Protein AF-0000000080762440 (afdb_homodimer)

Organism: Caulobacter vibrioides (strain ATCC 19089 / CIP 103742 / CB 15) (NCBI:txid190650)

Sequence (390 aa):
MALRIYGDSISGNCLKVKWTADRLGIAYDWIETNVLTAETRTSAFMALNPAGQVPLAVFPDGRPLAQSNAIIFHLAEGSDLIPGNAFDRAKMLEWMFWEQYSHEPYIAVARFQVLYLGKPVESLEPRLIERGADALARLETQLQRSTFLVGDKLTLADVALVAYTRVAHEGGFDLSLYPAVEAWVGRVEADLGIRMALRIYGDSISGNCLKVKWTADRLGIAYDWIETNVLTAETRTSAFMALNPAGQVPLAVFPDGRPLAQSNAIIFHLAEGSDLIPGNAFDRAKMLEWMFWEQYSHEPYIAVARFQVLYLGKPVESLEPRLIERGADALARLETQLQRSTFLVGDKLTLADVALVAYTRVAHEGGFDLSLYPAVEAWVGRVEADLGIR

pLDDT: mean 96.88, std 3.6, range [70.88, 98.94]

Structure (mmCIF, N/CA/C/O backbone):
data_AF-0000000080762440-model_v1
#
loop_
_entity.id
_entity.type
_entity.pdbx_description
1 polymer 'Glutathione S-transferase family protein'
#
loop_
_atom_site.group_PDB
_atom_site.id
_atom_site.type_symbol
_atom_site.label_atom_id
_atom_site.label_alt_id
_atom_site.label_comp_id
_atom_site.label_asym_id
_atom_site.label_entity_id
_atom_site.label_seq_id
_atom_site.pdbx_PDB_ins_code
_atom_site.Cartn_x
_atom_site.Cartn_y
_atom_site.Cartn_z
_atom_site.occupancy
_atom_site.B_iso_or_equiv
_atom_site.auth_seq_id
_atom_site.auth_comp_id
_atom_site.auth_asym_id
_atom_site.auth_atom_id
_atom_site.pdbx_PDB_model_num
ATOM 1 N N . MET A 1 1 ? 26.188 5.816 14.5 1 71.44 1 MET A N 1
ATOM 2 C CA . MET A 1 1 ? 25.641 6.879 13.664 1 71.44 1 MET A CA 1
ATOM 3 C C . MET A 1 1 ? 24.125 6.996 13.859 1 71.44 1 MET A C 1
ATOM 5 O O . MET A 1 1 ? 23.484 6.062 14.336 1 71.44 1 MET A O 1
ATOM 9 N N . ALA A 1 2 ? 23.578 8.258 13.703 1 90.5 2 ALA A N 1
ATOM 10 C CA . ALA A 1 2 ? 22.156 8.523 13.922 1 90.5 2 ALA A CA 1
ATOM 11 C C . ALA A 1 2 ? 21.328 8.102 12.711 1 90.5 2 ALA A C 1
ATOM 13 O O . ALA A 1 2 ? 21.875 7.871 11.625 1 90.5 2 ALA A O 1
ATOM 14 N N . LEU A 1 3 ? 20.094 7.762 12.875 1 97.94 3 LEU A N 1
ATOM 15 C CA . LEU A 1 3 ? 19.156 7.574 11.773 1 97.94 3 LEU A CA 1
ATOM 16 C C . LEU A 1 3 ? 19.219 8.75 10.805 1 97.94 3 LEU A C 1
ATOM 18 O O . LEU A 1 3 ? 19.188 9.906 11.219 1 97.94 3 LEU A O 1
ATOM 22 N N . ARG A 1 4 ? 19.547 8.461 9.508 1 98.69 4 ARG A N 1
ATOM 23 C CA . ARG A 1 4 ? 19.484 9.469 8.461 1 98.69 4 ARG A CA 1
ATOM 24 C C . ARG A 1 4 ? 18.203 9.328 7.645 1 98.69 4 ARG A C 1
ATOM 26 O O . ARG A 1 4 ? 17.828 8.219 7.262 1 98.69 4 ARG A O 1
ATOM 33 N N . ILE A 1 5 ? 17.5 10.398 7.402 1 98.69 5 ILE A N 1
ATOM 34 C CA . ILE A 1 5 ? 16.281 10.422 6.598 1 98.69 5 ILE A CA 1
ATOM 35 C C . ILE A 1 5 ? 16.484 11.352 5.398 1 98.69 5 ILE A C 1
ATOM 37 O O . ILE A 1 5 ? 16.594 12.562 5.559 1 98.69 5 ILE A O 1
ATOM 41 N N . TYR A 1 6 ? 16.641 10.758 4.215 1 98.5 6 TYR A N 1
ATOM 42 C CA . TYR A 1 6 ? 16.562 11.531 2.98 1 98.5 6 TYR A CA 1
ATOM 43 C C . TYR A 1 6 ? 15.125 11.891 2.639 1 98.5 6 TYR A C 1
ATOM 45 O O . TYR A 1 6 ? 14.266 11.016 2.547 1 98.5 6 TYR A O 1
ATOM 53 N N . GLY A 1 7 ? 14.852 13.109 2.516 1 97.94 7 GLY A N 1
ATOM 54 C CA . GLY A 1 7 ? 13.477 13.484 2.248 1 97.94 7 GLY A CA 1
ATOM 55 C C . GLY A 1 7 ? 13.336 14.898 1.714 1 97.94 7 GLY A C 1
ATOM 56 O O . GLY A 1 7 ? 14.258 15.711 1.842 1 97.94 7 GLY A O 1
ATOM 57 N N . ASP A 1 8 ? 12.281 15.133 1.063 1 96.5 8 ASP A N 1
ATOM 58 C CA . ASP A 1 8 ? 11.836 16.453 0.612 1 96.5 8 ASP A CA 1
ATOM 59 C C . ASP A 1 8 ? 10.844 17.062 1.596 1 96.5 8 ASP A C 1
ATOM 61 O O . ASP A 1 8 ? 9.781 16.484 1.844 1 96.5 8 ASP A O 1
ATOM 65 N N . SER A 1 9 ? 11.109 18.281 2.09 1 95.31 9 SER A N 1
ATOM 66 C CA . SER A 1 9 ? 10.359 18.875 3.184 1 95.31 9 SER A CA 1
ATOM 67 C C . SER A 1 9 ? 8.953 19.281 2.738 1 95.31 9 SER A C 1
ATOM 69 O O . SER A 1 9 ? 8.086 19.562 3.568 1 95.31 9 SER A O 1
ATOM 71 N N . ILE A 1 10 ? 8.68 19.266 1.473 1 93.69 10 ILE A N 1
ATOM 72 C CA . ILE A 1 10 ? 7.332 19.625 1.043 1 93.69 10 ILE A CA 1
ATOM 73 C C . ILE A 1 10 ? 6.57 18.375 0.607 1 93.69 10 ILE A C 1
ATOM 75 O O . ILE A 1 10 ? 5.441 18.469 0.116 1 93.69 10 ILE A O 1
ATOM 79 N N . SER A 1 11 ? 7.16 17.25 0.651 1 96.44 11 SER A N 1
ATOM 80 C CA . SER A 1 11 ? 6.531 15.969 0.316 1 96.44 11 SER A CA 1
ATOM 81 C C . SER A 1 11 ? 5.793 15.391 1.515 1 96.44 11 SER A C 1
ATOM 83 O O . SER A 1 11 ? 6.395 15.125 2.557 1 96.44 11 SER A O 1
ATOM 85 N N . GLY A 1 12 ? 4.555 15.156 1.35 1 97.62 12 GLY A N 1
ATOM 86 C CA . GLY A 1 12 ? 3.764 14.531 2.396 1 97.62 12 GLY A CA 1
ATOM 87 C C . GLY A 1 12 ? 4.316 13.188 2.84 1 97.62 12 GLY A C 1
ATOM 88 O O . GLY A 1 12 ? 4.316 12.875 4.031 1 97.62 12 GLY A O 1
ATOM 89 N N . ASN A 1 13 ? 4.789 12.375 1.892 1 98.19 13 ASN A N 1
ATOM 90 C CA . ASN A 1 13 ? 5.344 11.07 2.23 1 98.19 13 ASN A CA 1
ATOM 91 C C . ASN A 1 13 ? 6.602 11.203 3.088 1 98.19 13 ASN A C 1
ATOM 93 O O . ASN A 1 13 ? 6.836 10.383 3.977 1 98.19 13 ASN A O 1
ATOM 97 N N . CYS A 1 14 ? 7.391 12.188 2.801 1 98.5 14 CYS A N 1
ATOM 98 C CA . CYS A 1 14 ? 8.594 12.422 3.598 1 98.5 14 CYS A CA 1
ATOM 99 C C . CYS A 1 14 ? 8.234 12.961 4.977 1 98.5 14 CYS A C 1
ATOM 101 O O . CYS A 1 14 ? 8.836 12.578 5.977 1 98.5 14 CYS A O 1
ATOM 103 N N . LEU A 1 15 ? 7.254 13.781 5.047 1 98.31 15 LEU A N 1
ATOM 104 C CA . LEU A 1 15 ? 6.844 14.375 6.316 1 98.31 15 LEU A CA 1
ATOM 105 C C . LEU A 1 15 ? 6.25 13.32 7.242 1 98.31 15 LEU A C 1
ATOM 107 O O . LEU A 1 15 ? 6.406 13.398 8.461 1 98.31 15 LEU A O 1
ATOM 111 N N . LYS A 1 16 ? 5.539 12.289 6.719 1 98.75 16 LYS A N 1
ATOM 112 C CA . LYS A 1 16 ? 5.094 11.172 7.547 1 98.75 16 LYS A CA 1
ATOM 113 C C . LYS A 1 16 ? 6.223 10.664 8.438 1 98.75 16 LYS A C 1
ATOM 115 O O . LYS A 1 16 ? 6.027 10.438 9.633 1 98.75 16 LYS A O 1
ATOM 120 N N . VAL A 1 17 ? 7.367 10.469 7.789 1 98.88 17 VAL A N 1
ATOM 121 C CA . VAL A 1 17 ? 8.516 9.875 8.469 1 98.88 17 VAL A CA 1
ATOM 122 C C . VAL A 1 17 ? 9.062 10.844 9.516 1 98.88 17 VAL A C 1
ATOM 124 O O . VAL A 1 17 ? 9.305 10.461 10.656 1 98.88 17 VAL A O 1
ATOM 127 N N . LYS A 1 18 ? 9.156 12.086 9.102 1 98.56 18 LYS A N 1
ATOM 128 C CA . LYS A 1 18 ? 9.633 13.125 10.008 1 98.56 18 LYS A CA 1
ATOM 129 C C . LYS A 1 18 ? 8.727 13.234 11.234 1 98.56 18 LYS A C 1
ATOM 131 O O . LYS A 1 18 ? 9.211 13.203 12.367 1 98.56 18 LYS A O 1
ATOM 136 N N . TRP A 1 19 ? 7.449 13.344 11.047 1 98.69 19 TRP A N 1
ATOM 137 C CA . TRP A 1 19 ? 6.484 13.523 12.133 1 98.69 19 TRP A CA 1
ATOM 138 C C . TRP A 1 19 ? 6.488 12.32 13.062 1 98.69 19 TRP A C 1
ATOM 140 O O . TRP A 1 19 ? 6.371 12.469 14.281 1 98.69 19 TRP A O 1
ATOM 150 N N . THR A 1 20 ? 6.562 11.078 12.508 1 98.81 20 THR A N 1
ATOM 151 C CA . THR A 1 20 ? 6.602 9.875 13.32 1 98.81 20 THR A CA 1
ATOM 152 C C . THR A 1 20 ? 7.848 9.852 14.203 1 98.81 20 THR A C 1
ATOM 154 O O . THR A 1 20 ? 7.762 9.578 15.406 1 98.81 20 THR A O 1
ATOM 157 N N . ALA A 1 21 ? 9.016 10.164 13.602 1 98.56 21 ALA A N 1
ATOM 158 C CA . ALA A 1 21 ? 10.25 10.219 14.375 1 98.56 21 ALA A CA 1
ATOM 159 C C . ALA A 1 21 ? 10.164 11.258 15.492 1 98.56 21 ALA A C 1
ATOM 161 O O . ALA A 1 21 ? 10.523 10.977 16.641 1 98.56 21 ALA A O 1
ATOM 162 N N . ASP A 1 22 ? 9.648 12.414 15.156 1 98.31 22 ASP A N 1
ATOM 163 C CA . 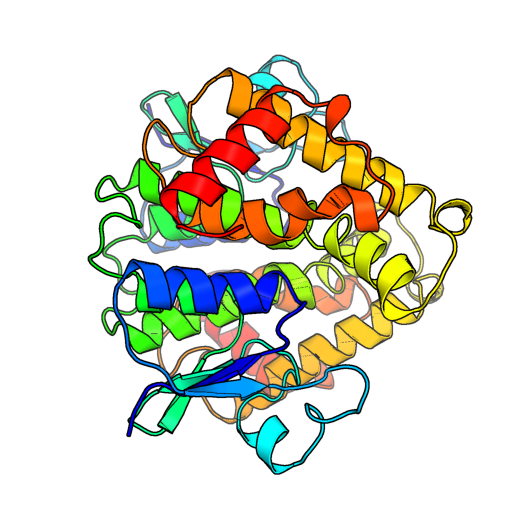ASP A 1 22 ? 9.508 13.484 16.141 1 98.31 22 ASP A CA 1
ATOM 164 C C . ASP A 1 22 ? 8.578 13.07 17.281 1 98.31 22 ASP A C 1
ATOM 166 O O . ASP A 1 22 ? 8.898 13.242 18.453 1 98.31 22 ASP A O 1
ATOM 170 N N . ARG A 1 23 ? 7.441 12.562 16.938 1 98.06 23 ARG A N 1
ATOM 171 C CA . ARG A 1 23 ? 6.438 12.141 17.906 1 98.06 23 ARG A CA 1
ATOM 172 C C . ARG A 1 23 ? 7.012 11.109 18.875 1 98.06 23 ARG A C 1
ATOM 174 O O . ARG A 1 23 ? 6.645 11.078 20.047 1 98.06 23 ARG A O 1
ATOM 181 N N . LEU A 1 24 ? 7.875 10.25 18.391 1 98.06 24 LEU A N 1
ATOM 182 C CA . LEU A 1 24 ? 8.391 9.141 19.188 1 98.06 24 LEU A CA 1
ATOM 183 C C . LEU A 1 24 ? 9.719 9.508 19.844 1 98.06 24 LEU A C 1
ATOM 185 O O . LEU A 1 24 ? 10.312 8.695 20.562 1 98.06 24 LEU A O 1
ATOM 189 N N . GLY A 1 25 ? 10.234 10.727 19.562 1 97.81 25 GLY A N 1
ATOM 190 C CA . GLY A 1 25 ? 11.477 11.203 20.156 1 97.81 25 GLY A CA 1
ATOM 191 C C . GLY A 1 25 ? 12.711 10.523 19.578 1 97.81 25 GLY A C 1
ATOM 192 O O . GLY A 1 25 ? 13.719 10.359 20.281 1 97.81 25 GLY A O 1
ATOM 193 N N . ILE A 1 26 ? 12.648 10.086 18.406 1 98.06 26 ILE A N 1
ATOM 194 C CA . ILE A 1 26 ? 13.773 9.43 17.734 1 98.06 26 ILE A CA 1
ATOM 195 C C . ILE A 1 26 ? 14.656 10.477 17.062 1 98.06 26 ILE A C 1
ATOM 197 O O . ILE A 1 26 ? 14.188 11.234 16.219 1 98.06 26 ILE A O 1
ATOM 201 N N . ALA A 1 27 ? 15.883 10.516 17.422 1 98.06 27 ALA A N 1
ATOM 202 C CA . ALA A 1 27 ? 16.828 11.438 16.797 1 98.06 27 ALA A CA 1
ATOM 203 C C . ALA A 1 27 ? 17.188 10.992 15.383 1 98.06 27 ALA A C 1
ATOM 205 O O . ALA A 1 27 ? 17.344 9.797 15.133 1 98.06 27 ALA A O 1
ATOM 206 N N . TYR A 1 28 ? 17.266 11.977 14.516 1 98.5 28 TYR A N 1
ATOM 207 C CA . TYR A 1 28 ? 17.641 11.68 13.133 1 98.5 28 TYR A CA 1
ATOM 208 C C . TYR A 1 28 ? 18.359 12.859 12.492 1 98.5 28 TYR A C 1
ATOM 210 O O . TYR A 1 28 ? 18.219 14 12.953 1 98.5 28 TYR A O 1
ATOM 218 N N . ASP A 1 29 ? 19.125 12.594 11.5 1 98.44 29 ASP A N 1
ATOM 219 C CA . ASP A 1 29 ? 19.672 13.594 10.594 1 98.44 29 ASP A CA 1
ATOM 220 C C . ASP A 1 29 ? 18.828 13.711 9.328 1 98.44 29 ASP A C 1
ATOM 222 O O . ASP A 1 29 ? 18.688 12.75 8.57 1 98.44 29 ASP A O 1
ATOM 226 N N . TRP A 1 30 ? 18.266 14.859 9.156 1 98.12 30 TRP A N 1
ATOM 227 C CA . TRP A 1 30 ? 17.484 15.109 7.945 1 98.12 30 TRP A CA 1
ATOM 228 C C . TRP A 1 30 ? 18.391 15.516 6.789 1 98.12 30 TRP A C 1
ATOM 230 O O . TRP A 1 30 ? 19.203 16.438 6.918 1 98.12 30 TRP A O 1
ATOM 240 N N . ILE A 1 31 ? 18.328 14.852 5.719 1 97.56 31 ILE A N 1
ATOM 241 C CA . ILE A 1 31 ? 19.047 15.18 4.492 1 97.56 31 ILE A CA 1
ATOM 242 C C . ILE A 1 31 ? 18.062 15.641 3.42 1 97.56 31 ILE A C 1
ATOM 244 O O . ILE A 1 31 ? 17.422 14.812 2.768 1 97.56 31 ILE A O 1
ATOM 248 N N . GLU A 1 32 ? 17.969 16.922 3.283 1 97.69 32 GLU A N 1
ATOM 249 C CA . GLU A 1 32 ? 17.047 17.484 2.289 1 97.69 32 GLU A CA 1
ATOM 250 C C . GLU A 1 32 ? 17.391 17 0.886 1 97.69 32 GLU A C 1
ATOM 252 O O . GLU A 1 32 ? 18.547 17.078 0.468 1 97.69 32 GLU A O 1
ATOM 257 N N . THR A 1 33 ? 16.453 16.391 0.254 1 95.56 33 THR A N 1
ATOM 258 C CA . THR A 1 33 ? 16.641 15.781 -1.06 1 95.56 33 THR A CA 1
ATOM 259 C C . THR A 1 33 ? 15.562 16.25 -2.035 1 95.56 33 THR A C 1
ATOM 261 O O . THR A 1 33 ? 14.375 15.977 -1.841 1 95.56 33 THR A O 1
ATOM 264 N N . ASN A 1 34 ? 16 17.031 -3.051 1 88.56 34 ASN A N 1
ATOM 265 C CA . ASN A 1 34 ? 15.07 17.547 -4.043 1 88.56 34 ASN A CA 1
ATOM 266 C C . ASN A 1 34 ? 14.797 16.547 -5.156 1 88.56 34 ASN A C 1
ATOM 268 O O . ASN A 1 34 ? 15.727 16.094 -5.836 1 88.56 34 ASN A O 1
ATOM 272 N N . VAL A 1 35 ? 13.562 16.297 -5.375 1 79.94 35 VAL A N 1
ATOM 273 C CA . VAL A 1 35 ? 13.211 15.25 -6.32 1 79.94 35 VAL A CA 1
ATOM 274 C C . VAL A 1 35 ? 13.195 15.805 -7.738 1 79.94 35 VAL A C 1
ATOM 276 O O . VAL A 1 35 ? 13.25 15.055 -8.711 1 79.94 35 VAL A O 1
ATOM 279 N N . LEU A 1 36 ? 13.156 17.125 -7.863 1 83.69 36 LEU A N 1
ATOM 280 C CA . LEU A 1 36 ? 13.125 17.719 -9.195 1 83.69 36 LEU A CA 1
ATOM 281 C C . LEU A 1 36 ? 14.539 17.922 -9.734 1 83.69 36 LEU A C 1
ATOM 283 O O . LEU A 1 36 ? 14.727 18.109 -10.938 1 83.69 36 LEU A O 1
ATOM 287 N N . THR A 1 37 ? 15.508 17.938 -8.883 1 82.19 37 THR A N 1
ATOM 288 C CA . THR A 1 37 ? 16.859 18.234 -9.328 1 82.19 37 THR A CA 1
ATOM 289 C C . THR A 1 37 ? 17.672 16.953 -9.477 1 82.19 37 THR A C 1
ATOM 291 O O . THR A 1 37 ? 18.906 16.984 -9.516 1 82.19 37 THR A O 1
ATOM 294 N N . ALA A 1 38 ? 17.172 15.828 -9.57 1 83.12 38 ALA A N 1
ATOM 295 C CA . ALA A 1 38 ? 17.75 14.523 -9.875 1 83.12 38 ALA A CA 1
ATOM 296 C C . ALA A 1 38 ? 18.656 14.047 -8.75 1 83.12 38 ALA A C 1
ATOM 298 O O . ALA A 1 38 ? 19.609 13.289 -8.992 1 83.12 38 ALA A O 1
ATOM 299 N N . GLU A 1 39 ? 18.562 14.578 -7.648 1 90.31 39 GLU A N 1
ATOM 300 C CA . GLU A 1 39 ? 19.391 14.18 -6.512 1 90.31 39 GLU A CA 1
ATOM 301 C C . GLU A 1 39 ? 19.172 12.711 -6.152 1 90.31 39 GLU A C 1
ATOM 303 O O . GLU A 1 39 ? 20.031 12.07 -5.551 1 90.31 39 GLU A O 1
ATOM 308 N N . THR A 1 40 ? 18.062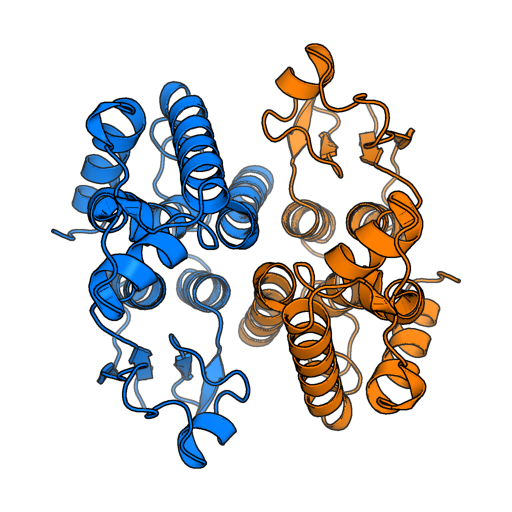 12.188 -6.473 1 93.06 40 THR A N 1
ATOM 309 C CA . THR A 1 40 ? 17.75 10.797 -6.176 1 93.06 40 THR A CA 1
ATOM 310 C C . THR A 1 40 ? 18.219 9.875 -7.297 1 93.06 40 THR A C 1
ATOM 312 O O . THR A 1 40 ? 17.938 8.68 -7.293 1 93.06 40 THR A O 1
ATOM 315 N N . ARG A 1 41 ? 18.984 10.391 -8.227 1 92.62 41 ARG A N 1
ATOM 316 C CA . ARG A 1 41 ? 19.422 9.594 -9.367 1 92.62 41 ARG A CA 1
ATOM 317 C C . ARG A 1 41 ? 20.938 9.43 -9.359 1 92.62 41 ARG A C 1
ATOM 319 O O . ARG A 1 41 ? 21.516 8.828 -10.273 1 92.62 41 ARG A O 1
ATOM 326 N N . THR A 1 42 ? 21.562 9.984 -8.367 1 93.31 42 THR A N 1
ATOM 327 C CA . THR A 1 42 ? 23 9.781 -8.258 1 93.31 42 THR A CA 1
ATOM 328 C C . THR A 1 42 ? 23.312 8.312 -7.996 1 93.31 42 THR A C 1
ATOM 330 O O . THR A 1 42 ? 22.5 7.586 -7.43 1 93.31 42 THR A O 1
ATOM 333 N N . SER A 1 43 ? 24.5 7.895 -8.391 1 94.31 43 SER A N 1
ATOM 334 C CA . SER A 1 43 ? 24.922 6.516 -8.18 1 94.31 43 SER A CA 1
ATOM 335 C C . SER A 1 43 ? 24.906 6.156 -6.695 1 94.31 43 SER A C 1
ATOM 337 O O . SER A 1 43 ? 24.5 5.051 -6.32 1 94.31 43 SER A O 1
ATOM 339 N N . ALA A 1 44 ? 25.375 7.098 -5.902 1 94.06 44 ALA A N 1
ATOM 340 C CA . ALA A 1 44 ? 25.422 6.863 -4.461 1 94.06 44 ALA A CA 1
ATOM 341 C C . ALA A 1 44 ? 24.016 6.645 -3.891 1 94.06 44 ALA A C 1
ATOM 343 O O . ALA A 1 44 ? 23.797 5.727 -3.1 1 94.06 44 ALA A O 1
ATOM 344 N N . PHE A 1 45 ? 23.062 7.492 -4.27 1 94.88 45 PHE A N 1
ATOM 345 C CA . PHE A 1 45 ? 21.703 7.359 -3.787 1 94.88 45 PHE A CA 1
ATOM 346 C C . PHE A 1 45 ? 21.062 6.086 -4.32 1 94.88 45 PHE A C 1
ATOM 348 O O . PHE A 1 45 ? 20.406 5.348 -3.57 1 94.88 45 PHE A O 1
ATOM 355 N N . MET A 1 46 ? 21.297 5.801 -5.594 1 93.31 46 MET A N 1
ATOM 356 C CA . MET A 1 46 ? 20.688 4.645 -6.246 1 93.31 46 MET A CA 1
ATOM 357 C C . MET A 1 46 ? 21.219 3.346 -5.664 1 93.31 46 MET A C 1
ATOM 359 O O . MET A 1 46 ? 20.547 2.32 -5.676 1 93.31 46 MET A O 1
ATOM 363 N N . ALA A 1 47 ? 22.406 3.391 -5.141 1 94.06 47 ALA A N 1
ATOM 364 C CA . ALA A 1 47 ? 22.969 2.23 -4.461 1 94.06 47 ALA A CA 1
ATOM 365 C C . ALA A 1 47 ? 22.219 1.93 -3.168 1 94.06 47 ALA A C 1
ATOM 367 O O . ALA A 1 47 ? 22.094 0.769 -2.771 1 94.06 47 ALA A O 1
ATOM 368 N N . LEU A 1 48 ? 21.656 3.01 -2.566 1 94.69 48 LEU A N 1
ATOM 369 C CA . LEU A 1 48 ? 20.906 2.859 -1.326 1 94.69 48 LEU A CA 1
ATOM 370 C C . LEU A 1 48 ? 19.453 2.473 -1.613 1 94.69 48 LEU A C 1
ATOM 372 O O . LEU A 1 48 ? 18.875 1.643 -0.907 1 94.69 48 LEU A O 1
ATOM 376 N N . ASN A 1 49 ? 18.922 3.084 -2.641 1 95.06 49 ASN A N 1
ATOM 377 C CA . ASN A 1 49 ? 17.531 2.846 -3.016 1 95.06 49 ASN A CA 1
ATOM 378 C C . ASN A 1 49 ? 17.344 2.836 -4.531 1 95.06 49 ASN A C 1
ATOM 380 O O . ASN A 1 49 ? 17.047 3.869 -5.129 1 95.06 49 ASN A O 1
ATOM 384 N N . PRO A 1 50 ? 17.328 1.704 -5.098 1 91.75 50 PRO A N 1
ATOM 385 C CA . PRO A 1 50 ? 17.234 1.594 -6.555 1 91.75 50 PRO A CA 1
ATOM 386 C C . PRO A 1 50 ? 15.93 2.162 -7.105 1 91.75 50 PRO A C 1
ATOM 388 O O . PRO A 1 50 ? 15.828 2.439 -8.305 1 91.75 50 PRO A O 1
ATOM 391 N N . ALA A 1 51 ? 14.938 2.344 -6.246 1 89.75 51 ALA A N 1
ATOM 392 C CA . ALA A 1 51 ? 13.68 2.941 -6.691 1 89.75 51 ALA A CA 1
ATOM 393 C C . ALA A 1 51 ? 13.852 4.434 -6.961 1 89.75 51 ALA A C 1
ATOM 395 O O . ALA A 1 51 ? 13.008 5.051 -7.613 1 89.75 51 ALA A O 1
ATOM 396 N N . GLY A 1 52 ? 14.891 5.031 -6.391 1 91.56 52 GLY A N 1
ATOM 397 C CA . GLY A 1 52 ? 15.195 6.43 -6.641 1 91.56 52 GLY A CA 1
ATOM 398 C C . GLY A 1 52 ? 14.172 7.379 -6.047 1 91.56 52 GLY A C 1
ATOM 399 O O . GLY A 1 52 ? 13.953 8.469 -6.574 1 91.56 52 GLY A O 1
ATOM 400 N N . GLN A 1 53 ? 13.508 6.934 -5.004 1 93.19 53 GLN A N 1
ATOM 401 C CA . GLN A 1 53 ? 12.445 7.742 -4.406 1 93.19 53 GLN A CA 1
ATOM 402 C C . GLN A 1 53 ? 12.805 8.148 -2.98 1 93.19 53 GLN A C 1
ATOM 404 O O . GLN A 1 53 ? 13.664 7.531 -2.352 1 93.19 53 GLN A O 1
ATOM 409 N N . VAL A 1 54 ? 12.266 9.195 -2.51 1 96.81 54 VAL A N 1
ATOM 410 C CA . VAL A 1 54 ? 12.242 9.562 -1.098 1 96.81 54 VAL A CA 1
ATOM 411 C C . VAL A 1 54 ? 10.82 9.461 -0.553 1 96.81 54 VAL A C 1
ATOM 413 O O . VAL A 1 54 ? 9.852 9.562 -1.309 1 96.81 54 VAL A O 1
ATOM 416 N N . PRO A 1 55 ? 10.68 9.203 0.696 1 98.31 55 PRO A N 1
ATOM 417 C CA . PRO A 1 55 ? 11.703 9.172 1.748 1 98.31 55 PRO A CA 1
ATOM 418 C C . PRO A 1 55 ? 12.547 7.902 1.708 1 98.31 55 PRO A C 1
ATOM 420 O O . PRO A 1 55 ? 12.102 6.871 1.2 1 98.31 55 PRO A O 1
ATOM 423 N N . LEU A 1 56 ? 13.727 7.988 2.174 1 98.62 56 LEU A N 1
ATOM 424 C CA . LEU A 1 56 ? 14.648 6.891 2.434 1 98.62 56 LEU A CA 1
ATOM 425 C C . LEU A 1 56 ? 15.273 7.027 3.816 1 98.62 56 LEU A C 1
ATOM 427 O O . LEU A 1 56 ? 15.859 8.062 4.141 1 98.62 56 LEU A O 1
ATOM 431 N N . ALA A 1 57 ? 15.102 6.055 4.648 1 98.88 57 ALA A N 1
ATOM 432 C CA . ALA A 1 57 ? 15.758 5.996 5.949 1 98.88 57 ALA A CA 1
ATOM 433 C C . ALA A 1 57 ? 17 5.109 5.898 1 98.88 57 ALA A C 1
ATOM 435 O O . ALA A 1 57 ? 16.953 3.996 5.375 1 98.88 57 ALA A O 1
ATOM 436 N N . VAL A 1 58 ? 18.078 5.613 6.348 1 98.69 58 VAL A N 1
ATOM 437 C CA . VAL A 1 58 ? 19.297 4.824 6.52 1 98.69 58 VAL A CA 1
ATOM 438 C C . VAL A 1 58 ? 19.641 4.711 8 1 98.69 58 VAL A C 1
ATOM 440 O O . VAL A 1 58 ? 19.922 5.711 8.664 1 98.69 58 VAL A O 1
ATOM 443 N N . PHE A 1 59 ? 19.578 3.52 8.508 1 98.19 59 PHE A N 1
ATOM 444 C CA . PHE A 1 59 ? 19.75 3.285 9.938 1 98.19 59 PHE A CA 1
ATOM 445 C C . PHE A 1 59 ? 21.219 3.32 10.32 1 98.19 59 PHE A C 1
ATOM 447 O O . PHE A 1 59 ? 22.094 3.312 9.445 1 98.19 59 PHE A O 1
ATOM 454 N N . PRO A 1 60 ? 21.547 3.348 11.633 1 96.38 60 PRO A N 1
ATOM 455 C CA . PRO A 1 60 ? 22.922 3.516 12.094 1 96.38 60 PRO A CA 1
ATOM 456 C C . PRO A 1 60 ? 23.844 2.412 11.586 1 96.38 60 PRO A C 1
ATOM 458 O O . PRO A 1 60 ? 25.047 2.646 11.398 1 96.38 60 PRO A O 1
ATOM 461 N N . ASP A 1 61 ? 23.312 1.247 11.367 1 96.06 61 ASP A N 1
ATOM 462 C CA . ASP A 1 61 ? 24.125 0.137 10.891 1 96.06 61 ASP A CA 1
ATOM 463 C C . ASP A 1 61 ? 24.281 0.179 9.375 1 96.06 61 ASP A C 1
ATOM 465 O O . ASP A 1 61 ? 24.859 -0.737 8.781 1 96.06 61 ASP A O 1
ATOM 469 N N . GLY A 1 62 ? 23.734 1.185 8.75 1 96.5 62 GLY A N 1
ATOM 470 C CA . GLY A 1 62 ? 23.953 1.415 7.328 1 96.5 62 GLY A CA 1
ATOM 471 C C . GLY A 1 62 ? 22.844 0.849 6.457 1 96.5 62 GLY A C 1
ATOM 472 O O . GLY A 1 62 ? 22.812 1.09 5.25 1 96.5 62 GLY A O 1
ATOM 473 N N . ARG A 1 63 ? 21.922 0.119 6.992 1 97.25 63 ARG A N 1
ATOM 474 C CA . ARG A 1 63 ? 20.875 -0.519 6.207 1 97.25 63 ARG A CA 1
ATOM 475 C C . ARG A 1 63 ? 19.797 0.49 5.805 1 97.25 63 ARG A C 1
ATOM 477 O O . ARG A 1 63 ? 19.328 1.271 6.633 1 97.25 63 ARG A O 1
ATOM 484 N N . PRO A 1 64 ? 19.391 0.5 4.477 1 98.56 64 PRO A N 1
ATOM 485 C CA . PRO A 1 64 ? 18.359 1.421 3.992 1 98.56 64 PRO A CA 1
ATOM 486 C C . PRO A 1 64 ? 16.953 0.827 4.066 1 98.56 64 PRO A C 1
ATOM 488 O O . PRO A 1 64 ? 16.781 -0.392 3.971 1 98.56 64 PRO A O 1
ATOM 491 N N . LEU A 1 65 ? 16 1.615 4.289 1 98.75 65 LEU A N 1
ATOM 492 C CA . LEU A 1 65 ? 14.586 1.284 4.227 1 98.75 65 LEU A CA 1
ATOM 493 C C . LEU A 1 65 ? 13.805 2.367 3.486 1 98.75 65 LEU A C 1
ATOM 495 O O . LEU A 1 65 ? 13.883 3.545 3.838 1 98.75 65 LEU A O 1
ATOM 499 N N . ALA A 1 66 ? 13.078 1.925 2.42 1 98.38 66 ALA A N 1
ATOM 500 C CA . ALA A 1 66 ? 12.273 2.846 1.626 1 98.38 66 ALA A CA 1
ATOM 501 C C . ALA A 1 66 ? 10.781 2.643 1.898 1 98.38 66 ALA A C 1
ATOM 503 O O . ALA A 1 66 ? 10.406 1.844 2.76 1 98.38 66 ALA A O 1
ATOM 504 N N . GLN A 1 67 ? 9.984 3.375 1.137 1 98.5 67 GLN A N 1
ATOM 505 C CA . GLN A 1 67 ? 8.531 3.385 1.304 1 98.5 67 GLN A CA 1
ATOM 506 C C . GLN A 1 67 ? 8.141 4.023 2.631 1 98.5 67 GLN A C 1
ATOM 508 O O . GLN A 1 67 ? 8.383 3.455 3.697 1 98.5 67 GLN A O 1
ATOM 513 N N . SER A 1 68 ? 7.473 5.117 2.574 1 98.81 68 SER A N 1
ATOM 514 C CA . SER A 1 68 ? 7.164 5.93 3.746 1 98.81 68 SER A CA 1
ATOM 515 C C . SER A 1 68 ? 6.395 5.129 4.789 1 98.81 68 SER A C 1
ATOM 517 O O . SER A 1 68 ? 6.734 5.148 5.973 1 98.81 68 SER A O 1
ATOM 519 N N . ASN A 1 69 ? 5.383 4.328 4.352 1 98.94 69 ASN A N 1
ATOM 520 C CA . ASN A 1 69 ? 4.555 3.586 5.293 1 98.94 69 ASN A CA 1
ATOM 521 C C . ASN A 1 69 ? 5.332 2.449 5.953 1 98.94 69 ASN A C 1
ATOM 523 O O . ASN A 1 69 ? 5.094 2.119 7.113 1 98.94 69 ASN A O 1
ATOM 527 N N . ALA A 1 70 ? 6.262 1.802 5.238 1 98.88 70 ALA A N 1
ATOM 528 C CA . ALA A 1 70 ? 7.125 0.79 5.844 1 98.88 70 ALA A CA 1
ATOM 529 C C . ALA A 1 70 ? 8.055 1.41 6.883 1 98.88 70 ALA A C 1
ATOM 531 O O . ALA A 1 70 ? 8.273 0.84 7.953 1 98.88 70 ALA A O 1
ATOM 532 N N . ILE A 1 71 ? 8.617 2.576 6.574 1 98.94 71 ILE A N 1
ATOM 533 C CA . ILE A 1 71 ? 9.539 3.268 7.465 1 98.94 71 ILE A CA 1
ATOM 534 C C . ILE A 1 71 ? 8.836 3.625 8.766 1 98.94 71 ILE A C 1
ATOM 536 O O . ILE A 1 71 ? 9.328 3.311 9.852 1 98.94 71 ILE A O 1
ATOM 540 N N . ILE A 1 72 ? 7.664 4.25 8.656 1 98.94 72 ILE A N 1
ATOM 541 C CA . ILE A 1 72 ? 7.027 4.723 9.883 1 98.94 72 ILE A CA 1
ATOM 542 C C . ILE A 1 72 ? 6.539 3.529 10.695 1 98.94 72 ILE A C 1
ATOM 544 O O . ILE A 1 72 ? 6.539 3.572 11.93 1 98.94 72 ILE A O 1
ATOM 548 N N . PHE A 1 73 ? 6.113 2.453 10.031 1 98.88 73 PHE A N 1
ATOM 549 C CA . PHE A 1 73 ? 5.754 1.25 10.773 1 98.88 73 PHE A CA 1
ATOM 550 C C . PHE A 1 73 ? 6.941 0.739 11.586 1 98.88 73 PHE A C 1
ATOM 552 O O . PHE A 1 73 ? 6.801 0.41 12.766 1 98.88 73 PHE A O 1
ATOM 559 N N . HIS A 1 74 ? 8.078 0.685 10.969 1 98.81 74 HIS A N 1
ATOM 560 C CA . HIS A 1 74 ? 9.289 0.209 11.633 1 98.81 74 HIS A CA 1
ATOM 561 C C . HIS A 1 74 ? 9.664 1.105 12.805 1 98.81 74 HIS A C 1
ATOM 563 O O . HIS A 1 74 ? 9.945 0.614 13.898 1 98.81 74 HIS A O 1
ATOM 569 N N . LEU A 1 75 ? 9.633 2.377 12.617 1 98.75 75 LEU A N 1
ATOM 570 C CA . LEU A 1 75 ? 9.984 3.326 13.672 1 98.75 75 LEU A CA 1
ATOM 571 C C . LEU A 1 75 ? 9.023 3.217 14.844 1 98.75 75 LEU A C 1
ATOM 573 O O . LEU A 1 75 ? 9.414 3.408 16 1 98.75 75 LEU A O 1
ATOM 577 N N . ALA A 1 76 ? 7.789 2.895 14.562 1 98.75 76 ALA A N 1
ATOM 578 C CA . ALA A 1 76 ? 6.738 3.016 15.57 1 98.75 76 ALA A CA 1
ATOM 579 C C . ALA A 1 76 ? 6.527 1.694 16.297 1 98.75 76 ALA A C 1
ATOM 581 O O . ALA A 1 76 ? 5.684 1.602 17.203 1 98.75 76 ALA A O 1
ATOM 582 N N . GLU A 1 77 ? 7.23 0.605 15.891 1 97.25 77 GLU A N 1
ATOM 583 C CA . GLU A 1 77 ? 7.039 -0.684 16.547 1 97.25 77 GLU A CA 1
ATOM 584 C C . GLU A 1 77 ? 7.164 -0.553 18.062 1 97.25 77 GLU A C 1
ATOM 586 O O . GLU A 1 77 ? 8.117 0.05 18.562 1 97.25 77 GLU A O 1
ATOM 591 N N . GLY A 1 78 ? 6.172 -1.09 18.797 1 96.06 78 GLY A N 1
ATOM 592 C CA . GLY A 1 78 ? 6.168 -1.055 20.25 1 96.06 78 GLY A CA 1
ATOM 593 C C . GLY A 1 78 ? 5.539 0.205 20.812 1 96.06 78 GLY A C 1
ATOM 594 O O . GLY A 1 78 ? 5.379 0.335 22.031 1 96.06 78 GLY A O 1
ATOM 595 N N . SER A 1 79 ? 5.25 1.179 20.016 1 98.31 79 SER A N 1
ATOM 596 C CA . SER A 1 79 ? 4.648 2.43 20.469 1 98.31 79 SER A CA 1
ATOM 597 C C . SER A 1 79 ? 3.125 2.357 20.422 1 98.31 79 SER A C 1
ATOM 599 O O . SER A 1 79 ? 2.557 1.395 19.906 1 98.31 79 SER A O 1
ATOM 601 N N . ASP A 1 80 ? 2.467 3.389 20.891 1 97.56 80 ASP A N 1
ATOM 602 C CA . ASP A 1 80 ? 1.011 3.465 20.938 1 97.56 80 ASP A CA 1
ATOM 603 C C . ASP A 1 80 ? 0.444 3.865 19.578 1 97.56 80 ASP A C 1
ATOM 605 O O . ASP A 1 80 ? -0.772 3.865 19.375 1 97.56 80 ASP A O 1
ATOM 609 N N . LEU A 1 81 ? 1.279 4.18 18.641 1 98.75 81 LEU A N 1
ATOM 610 C CA . LEU A 1 81 ? 0.818 4.52 17.297 1 98.75 81 LEU A CA 1
ATOM 611 C C . LEU A 1 81 ? 0.38 3.268 16.547 1 98.75 81 LEU A C 1
ATOM 613 O O . LEU A 1 81 ? -0.29 3.361 15.516 1 98.75 81 LEU A O 1
ATOM 617 N N . ILE A 1 82 ? 0.83 2.137 16.969 1 98.69 82 ILE A N 1
ATOM 618 C CA . ILE A 1 82 ? 0.376 0.852 16.438 1 98.69 82 ILE A CA 1
ATOM 619 C C . ILE A 1 82 ? -0.519 0.164 17.469 1 98.69 82 ILE A C 1
ATOM 621 O O . ILE A 1 82 ? -0.078 -0.139 18.578 1 98.69 82 ILE A O 1
ATOM 625 N N . PRO A 1 83 ? -1.763 -0.064 17.062 1 98.44 83 PRO A N 1
ATOM 626 C CA . PRO A 1 83 ? -2.678 -0.683 18.031 1 98.44 83 PRO A CA 1
ATOM 627 C C . PRO A 1 83 ? -2.174 -2.031 18.531 1 98.44 83 PRO A C 1
ATOM 629 O O . PRO A 1 83 ? -1.635 -2.826 17.766 1 98.44 83 PRO A O 1
ATOM 632 N N . GLY A 1 84 ? -2.344 -2.299 19.844 1 96.62 84 GLY A N 1
ATOM 633 C CA . GLY A 1 84 ? -2.014 -3.59 20.422 1 96.62 84 GLY A CA 1
ATOM 634 C C . GLY A 1 84 ? -2.957 -4.695 19.984 1 96.62 84 GLY A C 1
ATOM 635 O O . GLY A 1 84 ? -2.535 -5.84 19.797 1 96.62 84 GLY A O 1
ATOM 636 N N . ASN A 1 85 ? -4.219 -4.309 19.812 1 96.25 85 ASN A N 1
ATOM 637 C CA . ASN A 1 85 ? -5.227 -5.242 19.328 1 96.25 85 ASN A CA 1
ATOM 638 C C . ASN A 1 85 ? -4.98 -5.602 17.859 1 96.25 85 ASN A C 1
ATOM 640 O O . ASN A 1 85 ? -4.812 -4.715 17.016 1 96.25 85 ASN A O 1
ATOM 644 N N . ALA A 1 86 ? -4.992 -6.914 17.609 1 96.44 86 ALA A N 1
ATOM 645 C CA . ALA A 1 86 ? -4.613 -7.41 16.297 1 96.44 86 ALA A CA 1
ATOM 646 C C . ALA A 1 86 ? -5.555 -6.879 15.219 1 96.44 86 ALA A C 1
ATOM 648 O O . ALA A 1 86 ? -5.117 -6.508 14.125 1 96.44 86 ALA A O 1
ATOM 649 N N . PHE A 1 87 ? -6.824 -6.891 15.5 1 97.81 87 PHE A N 1
ATOM 650 C CA . PHE A 1 87 ? -7.789 -6.461 14.5 1 97.81 87 PHE A CA 1
ATOM 651 C C . PHE A 1 87 ? -7.652 -4.965 14.227 1 97.81 87 PHE A C 1
ATOM 653 O O . PHE A 1 87 ? -7.695 -4.531 13.07 1 97.81 87 PHE A O 1
ATOM 660 N N . ASP A 1 88 ? -7.52 -4.16 15.258 1 98.31 88 ASP A N 1
ATOM 661 C CA . ASP A 1 88 ? -7.316 -2.725 15.086 1 98.31 88 ASP A CA 1
ATOM 662 C C . ASP A 1 88 ? -6.031 -2.441 14.305 1 98.31 88 ASP A C 1
ATOM 664 O O . ASP A 1 88 ? -5.984 -1.513 13.492 1 98.31 88 ASP A O 1
ATOM 668 N N . ARG A 1 89 ? -4.992 -3.215 14.562 1 98.44 89 ARG A N 1
ATOM 669 C CA . ARG A 1 89 ? -3.756 -3.092 13.797 1 98.44 89 ARG A CA 1
ATOM 670 C C . ARG A 1 89 ? -3.99 -3.414 12.328 1 98.44 89 ARG A C 1
ATOM 672 O O . ARG A 1 89 ? -3.447 -2.744 11.445 1 98.44 89 ARG A O 1
ATOM 679 N N . ALA A 1 90 ? -4.797 -4.422 12.055 1 98.62 90 ALA A N 1
ATOM 680 C CA . ALA A 1 90 ? -5.145 -4.777 10.688 1 98.62 90 ALA A CA 1
ATOM 681 C C . ALA A 1 90 ? -5.914 -3.646 10.008 1 98.62 90 ALA A C 1
ATOM 683 O O . ALA A 1 90 ? -5.68 -3.342 8.836 1 98.62 90 ALA A O 1
ATOM 684 N N . LYS A 1 91 ? -6.832 -3.086 10.75 1 98.62 91 LYS A N 1
ATOM 685 C CA . LYS A 1 91 ? -7.59 -1.954 10.211 1 98.62 91 LYS A CA 1
ATOM 686 C C . LYS A 1 91 ? -6.668 -0.778 9.906 1 98.62 91 LYS A C 1
ATOM 688 O O . LYS A 1 91 ? -6.859 -0.081 8.906 1 98.62 91 LYS A O 1
ATOM 693 N N . MET A 1 92 ? -5.707 -0.529 10.781 1 98.88 92 MET A N 1
ATOM 694 C CA . MET A 1 92 ? -4.691 0.49 10.523 1 98.88 92 MET A CA 1
ATOM 695 C C . MET A 1 92 ? -3.979 0.223 9.203 1 98.88 92 MET A C 1
ATOM 697 O O . MET A 1 92 ? -3.869 1.115 8.359 1 98.88 92 MET A O 1
ATOM 701 N N . LEU A 1 93 ? -3.57 -0.993 9 1 98.88 93 LEU A N 1
ATOM 702 C CA . LEU A 1 93 ? -2.867 -1.367 7.777 1 98.88 93 LEU A CA 1
ATOM 703 C C . LEU A 1 93 ? -3.801 -1.301 6.574 1 98.88 93 LEU A C 1
ATOM 705 O O . LEU A 1 93 ? -3.373 -0.952 5.473 1 98.88 93 LEU A O 1
ATOM 709 N N . GLU A 1 94 ? -5.09 -1.65 6.762 1 98.81 94 GLU A N 1
ATOM 710 C CA . GLU A 1 94 ? -6.086 -1.495 5.707 1 98.81 94 GLU A CA 1
ATOM 711 C C . GLU A 1 94 ? -6.094 -0.072 5.156 1 98.81 94 GLU A C 1
ATOM 713 O O . GLU A 1 94 ? -6.012 0.13 3.945 1 98.81 94 GLU A O 1
ATOM 718 N N . TRP A 1 95 ? -6.129 0.906 6.047 1 98.75 95 TRP A N 1
ATOM 719 C CA . TRP A 1 95 ? -6.133 2.312 5.656 1 98.75 95 TRP A CA 1
ATOM 720 C C . TRP A 1 95 ? -4.82 2.691 4.977 1 98.75 95 TRP A C 1
ATOM 722 O O . TRP A 1 95 ? -4.812 3.439 3.998 1 98.75 95 TRP A O 1
ATOM 732 N N . MET A 1 96 ? -3.727 2.184 5.52 1 98.94 96 MET A N 1
ATOM 733 C CA . MET A 1 96 ? -2.412 2.547 4.996 1 98.94 96 MET A CA 1
ATOM 734 C C . MET A 1 96 ? -2.213 1.996 3.59 1 98.94 96 MET A C 1
ATOM 736 O O . MET A 1 96 ? -1.68 2.686 2.719 1 98.94 96 MET A O 1
ATOM 740 N N . PHE A 1 97 ? -2.619 0.75 3.342 1 98.81 97 PHE A N 1
ATOM 741 C CA . PHE A 1 97 ? -2.533 0.2 1.993 1 98.81 97 PHE A CA 1
ATOM 742 C C . PHE A 1 97 ? -3.504 0.909 1.057 1 98.81 97 PHE A C 1
ATOM 744 O O . PHE A 1 97 ? -3.178 1.167 -0.104 1 98.81 97 PHE A O 1
ATOM 751 N N . TRP A 1 98 ? -4.73 1.226 1.528 1 98.38 98 TRP A N 1
ATOM 752 C CA . TRP A 1 98 ? -5.703 1.974 0.739 1 98.38 98 TRP A CA 1
ATOM 753 C C . TRP A 1 98 ? -5.152 3.34 0.345 1 98.38 98 TRP A C 1
ATOM 755 O O . TRP A 1 98 ? -5.352 3.795 -0.783 1 98.38 98 TRP A O 1
ATOM 765 N N . GLU A 1 99 ? -4.484 3.961 1.302 1 98.62 99 GLU A N 1
ATOM 766 C CA . GLU A 1 99 ? -3.867 5.258 1.045 1 98.62 99 GLU A CA 1
ATOM 767 C C . GLU A 1 99 ? -2.906 5.191 -0.138 1 98.62 99 GLU A C 1
ATOM 769 O O . GLU A 1 99 ? -2.908 6.074 -0.999 1 98.62 99 GLU A O 1
ATOM 774 N N . GLN A 1 100 ? -2.07 4.184 -0.201 1 97.69 100 GLN A N 1
ATOM 775 C CA . GLN A 1 100 ? -1.057 4.051 -1.241 1 97.69 100 GLN A CA 1
ATOM 776 C C . GLN A 1 100 ? -1.697 3.789 -2.602 1 97.69 100 GLN A C 1
ATOM 778 O O . GLN A 1 100 ? -1.188 4.242 -3.631 1 97.69 100 GLN A O 1
ATOM 783 N N . TYR A 1 101 ? -2.771 3.104 -2.623 1 97 101 TYR A N 1
ATOM 784 C CA . TYR A 1 101 ? -3.314 2.662 -3.902 1 97 101 TYR A CA 1
ATOM 785 C C . TYR A 1 101 ? -4.426 3.594 -4.375 1 97 101 TYR A C 1
ATOM 787 O O . TYR A 1 101 ? -4.609 3.791 -5.578 1 97 101 TYR A O 1
ATOM 795 N N . SER A 1 102 ? -5.18 4.215 -3.406 1 97.25 102 SER A N 1
ATOM 796 C CA . SER A 1 102 ? -6.445 4.832 -3.783 1 97.25 102 SER A CA 1
ATOM 797 C C . SER A 1 102 ? -6.469 6.312 -3.414 1 97.25 102 SER A C 1
ATOM 799 O O . SER A 1 102 ? -7.324 7.062 -3.889 1 97.25 102 SER A O 1
ATOM 801 N N . HIS A 1 103 ? -5.637 6.762 -2.594 1 98.44 103 HIS A N 1
ATOM 802 C CA . HIS A 1 103 ? -5.609 8.148 -2.137 1 98.44 103 HIS A CA 1
ATOM 803 C C . HIS A 1 103 ? -4.43 8.898 -2.744 1 98.44 103 HIS A C 1
ATOM 805 O O . HIS A 1 103 ? -4.621 9.891 -3.451 1 98.44 103 HIS A O 1
ATOM 811 N N . GLU A 1 104 ? -3.225 8.406 -2.572 1 97.88 104 GLU A N 1
ATOM 812 C CA . GLU A 1 104 ? -1.988 9.078 -2.961 1 97.88 104 GLU A CA 1
ATOM 813 C C . GLU A 1 104 ? -1.921 9.273 -4.473 1 97.88 104 GLU A C 1
ATOM 815 O O . GLU A 1 104 ? -1.612 10.375 -4.945 1 97.88 104 GLU A O 1
ATOM 820 N N . PRO A 1 105 ? -2.309 8.258 -5.305 1 97.56 105 PRO A N 1
ATOM 821 C CA . PRO A 1 105 ? -2.168 8.422 -6.754 1 97.56 105 PRO A CA 1
ATOM 822 C C . PRO A 1 105 ? -3.086 9.508 -7.312 1 97.56 105 PRO A C 1
ATOM 824 O O . PRO A 1 105 ? -2.967 9.883 -8.484 1 97.56 105 PRO A O 1
ATOM 827 N N . TYR A 1 106 ? -3.957 10.047 -6.48 1 98.25 106 TYR A N 1
ATOM 828 C CA . TYR A 1 106 ? -4.895 11.047 -6.969 1 98.25 106 TYR A CA 1
ATOM 829 C C . TYR A 1 106 ? -4.672 12.391 -6.277 1 98.25 106 TYR A C 1
ATOM 831 O O . TYR A 1 106 ? -4.359 13.391 -6.93 1 98.25 106 TYR A O 1
ATOM 839 N N . ILE A 1 107 ? -4.699 12.359 -4.957 1 98.5 107 ILE A N 1
ATOM 840 C CA . ILE A 1 107 ? -4.559 13.594 -4.195 1 98.5 107 ILE A CA 1
ATOM 841 C C . ILE A 1 107 ? -3.127 14.109 -4.316 1 98.5 107 ILE A C 1
ATOM 843 O O . ILE A 1 107 ? -2.908 15.273 -4.656 1 98.5 107 ILE A O 1
ATOM 847 N N . ALA A 1 108 ? -2.16 13.281 -4.051 1 97.94 108 ALA A N 1
ATOM 848 C CA . ALA A 1 108 ? -0.757 13.688 -4.098 1 97.94 108 ALA A CA 1
ATOM 849 C C . ALA A 1 108 ? -0.336 14.031 -5.523 1 97.94 108 ALA A C 1
ATOM 851 O O . ALA A 1 108 ? 0.427 14.977 -5.738 1 97.94 108 ALA A O 1
ATOM 852 N N . VAL A 1 109 ? -0.852 13.234 -6.508 1 97.69 109 VAL A N 1
ATOM 853 C CA . VAL A 1 109 ? -0.479 13.438 -7.902 1 97.69 109 VAL A CA 1
ATOM 854 C C . VAL A 1 109 ? -1.062 14.758 -8.406 1 97.69 109 VAL A C 1
ATOM 856 O O . VAL A 1 109 ? -0.388 15.508 -9.109 1 97.69 109 VAL A O 1
ATOM 859 N N . ALA A 1 110 ? -2.318 15.039 -8.047 1 98.5 110 ALA A N 1
ATOM 860 C CA . ALA A 1 110 ? -2.904 16.328 -8.391 1 98.5 110 ALA A CA 1
ATOM 861 C C . ALA A 1 110 ? -2.07 17.484 -7.828 1 98.5 110 ALA A C 1
ATOM 863 O O . ALA A 1 110 ? -1.746 18.438 -8.547 1 98.5 110 ALA A O 1
ATOM 864 N N . ARG A 1 111 ? -1.728 17.375 -6.59 1 98.12 111 ARG A N 1
ATOM 865 C CA . ARG A 1 111 ? -0.91 18.406 -5.957 1 98.12 111 ARG A CA 1
ATOM 866 C C 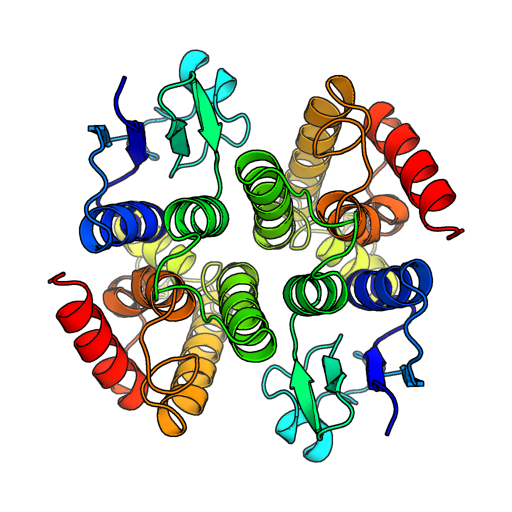. ARG A 1 111 ? 0.427 18.562 -6.676 1 98.12 111 ARG A C 1
ATOM 868 O O . ARG A 1 111 ? 0.885 19.672 -6.91 1 98.12 111 ARG A O 1
ATOM 875 N N . PHE A 1 112 ? 1.104 17.484 -7.004 1 97 112 PHE A N 1
ATOM 876 C CA . PHE A 1 112 ? 2.396 17.5 -7.68 1 97 112 PHE A CA 1
ATOM 877 C C . PHE A 1 112 ? 2.305 18.266 -9 1 97 112 PHE A C 1
ATOM 879 O O . PHE A 1 112 ? 3.158 19.094 -9.297 1 97 112 PHE A O 1
ATOM 886 N N . GLN A 1 113 ? 1.286 17.984 -9.742 1 97.19 113 GLN A N 1
ATOM 887 C CA . GLN A 1 113 ? 1.112 18.625 -11.039 1 97.19 113 GLN A CA 1
ATOM 888 C C . GLN A 1 113 ? 0.899 20.125 -10.883 1 97.19 113 GLN A C 1
ATOM 890 O O . GLN A 1 113 ? 1.465 20.922 -11.641 1 97.19 113 GLN A O 1
ATOM 895 N N . VAL A 1 114 ? 0.154 20.516 -9.906 1 97.5 114 VAL A N 1
ATOM 896 C CA . VAL A 1 114 ? -0.191 21.922 -9.742 1 97.5 114 VAL A CA 1
ATOM 897 C C . VAL A 1 114 ? 0.958 22.656 -9.062 1 97.5 114 VAL A C 1
ATOM 899 O O . VAL A 1 114 ? 1.486 23.641 -9.602 1 97.5 114 VAL A O 1
ATOM 902 N N . LEU A 1 115 ? 1.401 22.109 -7.98 1 94.25 115 LEU A N 1
ATOM 903 C CA . LEU A 1 115 ? 2.355 22.828 -7.141 1 94.25 115 LEU A CA 1
ATOM 904 C C . LEU A 1 115 ? 3.775 22.656 -7.676 1 94.25 115 LEU A C 1
ATOM 906 O O . LEU A 1 115 ? 4.531 23.641 -7.738 1 94.25 115 LEU A O 1
ATOM 910 N N . TYR A 1 116 ? 4.125 21.469 -8.117 1 89.62 116 TYR A N 1
ATOM 911 C CA . TYR A 1 116 ? 5.504 21.219 -8.523 1 89.62 116 TYR A CA 1
ATOM 912 C C . TYR A 1 116 ? 5.707 21.531 -10 1 89.62 116 TYR A C 1
ATOM 914 O O . TYR A 1 116 ? 6.73 22.109 -10.383 1 89.62 116 TYR A O 1
ATOM 922 N N . LEU A 1 117 ? 4.691 21.25 -10.742 1 94 117 LEU A N 1
ATOM 923 C CA . LEU A 1 117 ? 4.871 21.406 -12.188 1 94 117 LEU A CA 1
ATOM 924 C C . LEU A 1 117 ? 4.238 22.703 -12.68 1 94 117 LEU A C 1
ATOM 926 O O . LEU A 1 117 ? 4.406 23.078 -13.844 1 94 117 LEU A O 1
ATOM 930 N N . GLY A 1 118 ? 3.424 23.312 -11.859 1 95.62 118 GLY A N 1
ATOM 931 C CA . GLY A 1 118 ? 2.865 24.609 -12.195 1 95.62 118 GLY A CA 1
ATOM 932 C C . GLY A 1 118 ? 1.664 24.531 -13.117 1 95.62 118 GLY A C 1
ATOM 933 O O . GLY A 1 118 ? 1.282 25.516 -13.742 1 95.62 118 GLY A O 1
ATOM 934 N N . LYS A 1 119 ? 1.062 23.391 -13.188 1 97.38 119 LYS A N 1
ATOM 935 C CA . LYS A 1 119 ? -0.122 23.234 -14.031 1 97.38 119 LYS A CA 1
ATOM 936 C C . LYS A 1 119 ? -1.348 23.859 -13.375 1 97.38 119 LYS A C 1
ATOM 938 O O . LYS A 1 119 ? -1.522 23.766 -12.156 1 97.38 119 LYS A O 1
ATOM 943 N N . PRO A 1 120 ? -2.162 24.484 -14.242 1 97.5 120 PRO A N 1
ATOM 944 C CA . PRO A 1 120 ? -3.42 24.969 -13.656 1 97.5 120 PRO A CA 1
ATOM 945 C C . PRO A 1 120 ? -4.34 23.812 -13.242 1 97.5 120 PRO A C 1
ATOM 947 O O . PRO A 1 120 ? -4.367 22.766 -13.898 1 97.5 120 PRO A O 1
ATOM 950 N N . VAL A 1 121 ? -5.125 24.016 -12.242 1 97.19 121 VAL A N 1
ATOM 951 C CA . VAL A 1 121 ? -6.027 23.016 -11.703 1 97.19 121 VAL A CA 1
ATOM 952 C C . VAL A 1 121 ? -6.984 22.531 -12.797 1 97.19 121 VAL A C 1
ATOM 954 O O . VAL A 1 121 ? -7.273 21.344 -12.891 1 97.19 121 VAL A O 1
ATOM 957 N N . GLU A 1 122 ? -7.398 23.422 -13.641 1 96.5 122 GLU A N 1
ATOM 958 C CA . GLU A 1 122 ? -8.375 23.125 -14.68 1 96.5 122 GLU A CA 1
ATOM 959 C C . GLU A 1 122 ? -7.797 22.188 -15.734 1 96.5 122 GLU A C 1
ATOM 961 O O . GLU A 1 122 ? -8.531 21.609 -16.531 1 96.5 122 GLU A O 1
ATOM 966 N N . SER A 1 123 ? -6.52 22.109 -15.758 1 97.62 123 SER A N 1
ATOM 967 C CA . SER A 1 123 ? -5.867 21.281 -16.766 1 97.62 123 SER A CA 1
ATOM 968 C C . SER A 1 123 ? -5.727 19.844 -16.297 1 97.62 123 SER A C 1
ATOM 970 O O . SER A 1 123 ? -5.352 18.953 -17.078 1 97.62 123 SER A O 1
ATOM 972 N N . LEU A 1 124 ? -5.984 19.562 -15.039 1 97.44 124 LEU A N 1
ATOM 973 C CA . LEU A 1 124 ? -5.863 18.219 -14.492 1 97.44 124 LEU A CA 1
ATOM 974 C C . LEU A 1 124 ? -6.844 17.266 -15.172 1 97.44 124 LEU A C 1
ATOM 976 O O . LEU A 1 124 ? -7.973 17.656 -15.484 1 97.44 124 LEU A O 1
ATOM 980 N N . GLU A 1 125 ? -6.395 16.031 -15.359 1 96.56 125 GLU A N 1
ATOM 981 C CA . GLU A 1 125 ? -7.285 15.016 -15.914 1 96.56 125 GLU A CA 1
ATOM 982 C C . GLU A 1 125 ? -8.531 14.852 -15.047 1 96.56 125 GLU A C 1
ATOM 984 O O . GLU A 1 125 ? -8.438 14.75 -13.828 1 96.56 125 GLU A O 1
ATOM 989 N N . PRO A 1 126 ? -9.68 14.773 -15.695 1 96.75 126 PRO A N 1
ATOM 990 C CA . PRO A 1 126 ? -10.922 14.617 -14.945 1 96.75 126 PRO A CA 1
ATOM 991 C C . PRO A 1 126 ? -10.898 13.422 -14 1 96.75 126 PRO A C 1
ATOM 993 O O . PRO A 1 126 ? -11.43 13.492 -12.883 1 96.75 126 PRO A O 1
ATOM 996 N N . ARG A 1 127 ? -10.25 12.359 -14.391 1 95.5 127 ARG A N 1
ATOM 997 C CA . ARG A 1 127 ? -10.188 11.156 -13.57 1 95.5 127 ARG A CA 1
ATOM 998 C C . ARG A 1 127 ? -9.461 11.422 -12.258 1 95.5 127 ARG A C 1
ATOM 1000 O O . ARG A 1 127 ? -9.812 10.859 -11.219 1 95.5 127 ARG A O 1
ATOM 1007 N N . LEU A 1 128 ? -8.453 12.242 -12.32 1 96.81 128 LEU A N 1
ATOM 1008 C CA . LEU A 1 128 ? -7.695 12.602 -11.125 1 96.81 128 LEU A CA 1
ATOM 1009 C C . LEU A 1 128 ? -8.586 13.312 -10.109 1 96.81 128 LEU A C 1
ATOM 1011 O O . LEU A 1 128 ? -8.555 12.992 -8.914 1 96.81 128 LEU A O 1
ATOM 1015 N N . ILE A 1 129 ? -9.391 14.203 -10.586 1 96.94 129 ILE A N 1
ATOM 1016 C CA . ILE A 1 129 ? -10.273 14.984 -9.734 1 96.94 129 ILE A CA 1
ATOM 1017 C C . ILE A 1 129 ? -11.383 14.086 -9.188 1 96.94 129 ILE A C 1
ATOM 1019 O O . ILE A 1 129 ? -11.695 14.125 -7.996 1 96.94 129 ILE A O 1
ATOM 1023 N N . GLU A 1 130 ? -11.945 13.32 -10.055 1 97.81 130 GLU A N 1
ATOM 1024 C CA . GLU A 1 130 ? -13.039 12.43 -9.664 1 97.81 130 GLU A CA 1
ATOM 1025 C C . GLU A 1 130 ? -12.594 11.438 -8.594 1 97.81 130 GLU A C 1
ATOM 1027 O O . GLU A 1 130 ? -13.25 11.289 -7.562 1 97.81 130 GLU A O 1
ATOM 1032 N N . ARG A 1 131 ? -11.508 10.844 -8.805 1 97.62 131 ARG A N 1
ATOM 1033 C CA . ARG A 1 131 ? -11.031 9.812 -7.895 1 97.62 131 ARG A CA 1
ATOM 1034 C C . ARG A 1 131 ? -10.523 10.43 -6.594 1 97.62 131 ARG A C 1
ATOM 1036 O O . ARG A 1 131 ? -10.641 9.82 -5.527 1 97.62 131 ARG A O 1
ATOM 1043 N N . GLY A 1 132 ? -9.883 11.594 -6.699 1 98.56 132 GLY A N 1
ATOM 1044 C CA . GLY A 1 132 ? -9.531 12.305 -5.48 1 98.56 132 GLY A CA 1
ATOM 1045 C C . GLY A 1 132 ? -10.734 12.641 -4.617 1 98.56 132 GLY A C 1
ATOM 1046 O O . GLY A 1 132 ? -10.703 12.469 -3.398 1 98.56 132 GLY A O 1
ATOM 1047 N N . ALA A 1 133 ? -11.789 13.102 -5.301 1 98.38 133 ALA A N 1
ATOM 1048 C CA . ALA A 1 133 ? -13.023 13.414 -4.59 1 98.38 133 ALA A CA 1
ATOM 1049 C C . ALA A 1 133 ? -13.617 12.164 -3.949 1 98.38 133 ALA A C 1
ATOM 1051 O O . ALA A 1 133 ? -14.109 12.211 -2.82 1 98.38 133 ALA A O 1
ATOM 1052 N N . ASP A 1 134 ? -13.586 11.055 -4.676 1 97.75 134 ASP A N 1
ATOM 1053 C CA . ASP A 1 134 ? -14.055 9.781 -4.129 1 97.75 134 ASP A CA 1
ATOM 1054 C C . ASP A 1 134 ? -13.281 9.406 -2.865 1 97.75 134 ASP A C 1
ATOM 1056 O O . ASP A 1 134 ? -13.867 8.922 -1.895 1 97.75 134 ASP A O 1
ATOM 1060 N N . ALA A 1 135 ? -11.984 9.586 -2.9 1 98.38 135 ALA A N 1
ATOM 1061 C CA . ALA A 1 135 ? -11.141 9.266 -1.752 1 98.38 135 ALA A CA 1
ATOM 1062 C C . ALA A 1 135 ? -11.508 10.125 -0.546 1 98.38 135 ALA A C 1
ATOM 1064 O O . ALA A 1 135 ? -11.633 9.625 0.571 1 98.38 135 ALA A O 1
ATOM 1065 N N . LEU A 1 136 ? -11.672 11.414 -0.774 1 98.75 136 LEU A N 1
ATOM 1066 C CA . LEU A 1 136 ? -12.047 12.32 0.312 1 98.75 136 LEU A CA 1
ATOM 1067 C C . LEU A 1 136 ? -13.43 11.961 0.857 1 98.75 136 LEU A C 1
ATOM 1069 O O . LEU A 1 136 ? -13.664 12.039 2.066 1 98.75 136 LEU A O 1
ATOM 1073 N N . ALA A 1 137 ? -14.305 11.562 -0.004 1 98.38 137 ALA A N 1
ATOM 1074 C CA . ALA A 1 137 ? -15.641 11.156 0.427 1 98.38 137 ALA A CA 1
ATOM 1075 C C . ALA A 1 137 ? -15.578 9.914 1.312 1 98.38 137 ALA A C 1
ATOM 1077 O O . ALA A 1 137 ? -16.312 9.812 2.297 1 98.38 137 ALA A O 1
ATOM 1078 N N . ARG A 1 138 ? -14.781 9 0.947 1 97.38 138 ARG A N 1
ATOM 1079 C CA . ARG A 1 138 ? -14.609 7.801 1.767 1 97.38 138 ARG A CA 1
ATOM 1080 C C . ARG A 1 138 ? -14.078 8.156 3.152 1 97.38 138 ARG A C 1
ATOM 1082 O O . ARG A 1 138 ? -14.562 7.637 4.16 1 97.38 138 ARG A O 1
ATOM 1089 N N . LEU A 1 139 ? -13.047 9.008 3.209 1 98.62 139 LEU A N 1
ATOM 1090 C CA . LEU A 1 139 ? -12.539 9.484 4.492 1 98.62 139 LEU A CA 1
ATOM 1091 C C . LEU A 1 139 ? -13.641 10.141 5.309 1 98.62 139 LEU A C 1
ATOM 1093 O O . LEU A 1 139 ? -13.781 9.875 6.504 1 98.62 139 LEU A O 1
ATOM 1097 N N . GLU A 1 140 ? -14.367 10.984 4.617 1 98.69 140 GLU A N 1
ATOM 1098 C CA . GLU A 1 140 ? -15.461 11.695 5.266 1 98.69 140 GLU A CA 1
ATOM 1099 C C . GLU A 1 140 ? -16.438 10.734 5.934 1 98.69 140 GLU A C 1
ATOM 1101 O O . GLU A 1 140 ? -16.828 10.93 7.09 1 98.69 140 GLU A O 1
ATOM 1106 N N . THR A 1 141 ? -16.797 9.711 5.219 1 97.38 141 THR A N 1
ATOM 1107 C CA . THR A 1 141 ? -17.734 8.719 5.727 1 97.38 141 THR A CA 1
ATOM 1108 C C . THR A 1 141 ? -17.188 8.039 6.973 1 97.38 141 THR A C 1
ATOM 1110 O O . THR A 1 141 ? -17.891 7.902 7.977 1 97.38 141 THR A O 1
ATOM 1113 N N . GLN A 1 142 ? -15.961 7.609 6.941 1 97.69 142 GLN A N 1
ATOM 1114 C CA . GLN A 1 142 ? -15.352 6.945 8.086 1 97.69 142 GLN A CA 1
ATOM 1115 C C . GLN A 1 142 ? -15.258 7.891 9.281 1 97.69 142 GLN A C 1
ATOM 1117 O O . GLN A 1 142 ? -15.523 7.488 10.422 1 97.69 142 GLN A O 1
ATOM 1122 N N . LEU A 1 143 ? -14.891 9.109 9.008 1 98.5 143 LEU A N 1
ATOM 1123 C CA . LEU A 1 143 ? -14.57 10.047 10.078 1 98.5 143 LEU A CA 1
ATOM 1124 C C . LEU A 1 143 ? -15.844 10.633 10.68 1 98.5 143 LEU A C 1
ATOM 1126 O O . LEU A 1 143 ? -15.781 11.367 11.672 1 98.5 143 LEU A O 1
ATOM 1130 N N . GLN A 1 144 ? -16.969 10.32 10.133 1 97.62 144 GLN A N 1
ATOM 1131 C CA . GLN A 1 144 ? -18.25 10.586 10.773 1 97.62 144 GLN A CA 1
ATOM 1132 C C . GLN A 1 144 ? -18.562 9.531 11.828 1 97.62 144 GLN A C 1
ATOM 1134 O O . GLN A 1 144 ? -19.406 9.742 12.695 1 97.62 144 GLN A O 1
ATOM 1139 N N . ARG A 1 145 ? -17.891 8.453 11.773 1 95.88 145 ARG A N 1
ATOM 1140 C CA . ARG A 1 145 ? -18.203 7.316 12.633 1 95.88 145 ARG A CA 1
ATOM 1141 C C . ARG A 1 145 ? -17.172 7.188 13.766 1 95.88 145 ARG A C 1
ATOM 1143 O O . ARG A 1 145 ? -17.484 6.621 14.812 1 95.88 145 ARG A O 1
ATOM 1150 N N . SER A 1 146 ? -16.016 7.645 13.586 1 97.31 146 SER A N 1
ATOM 1151 C CA . SER A 1 146 ? -14.938 7.5 14.555 1 97.31 146 SER A CA 1
ATOM 1152 C C . SER A 1 146 ? -14.102 8.773 14.656 1 97.31 146 SER A C 1
ATOM 1154 O O . SER A 1 146 ? -14 9.531 13.688 1 97.31 146 SER A O 1
ATOM 1156 N N . THR A 1 147 ? -13.438 9.016 15.789 1 98.19 147 THR A N 1
ATOM 1157 C CA . THR A 1 147 ? -12.625 10.203 16.047 1 98.19 147 THR A CA 1
ATOM 1158 C C . THR A 1 147 ? -11.383 10.203 15.164 1 98.19 147 THR A C 1
ATOM 1160 O O . THR A 1 147 ? -10.992 11.25 14.641 1 98.19 147 THR A O 1
ATOM 1163 N N . PHE A 1 148 ? -10.75 9.094 15.102 1 98.75 148 PHE A N 1
ATOM 1164 C CA . PHE A 1 148 ? -9.641 8.852 14.195 1 98.75 148 PHE A CA 1
ATOM 1165 C C . PHE A 1 148 ? -9.984 7.754 13.195 1 98.75 148 PHE A C 1
ATOM 1167 O O . PHE A 1 148 ? -11.109 7.242 13.188 1 98.75 148 PHE A O 1
ATOM 1174 N N . LEU A 1 149 ? -9.102 7.453 12.297 1 98.69 149 LEU A N 1
ATOM 1175 C CA . LEU A 1 149 ? -9.43 6.512 11.227 1 98.69 149 LEU A CA 1
ATOM 1176 C C . LEU A 1 149 ? -9.695 5.121 11.797 1 98.69 149 LEU A C 1
ATOM 1178 O O . LEU A 1 149 ? -10.531 4.379 11.273 1 98.69 149 LEU A O 1
ATOM 1182 N N . VAL A 1 150 ? -8.891 4.766 12.828 1 98.25 150 VAL A N 1
ATOM 1183 C CA . VAL A 1 150 ? -9.133 3.52 13.555 1 98.25 150 VAL A CA 1
ATOM 1184 C C . VAL A 1 150 ? -9.531 3.822 14.992 1 98.25 150 VAL A C 1
ATOM 1186 O O . VAL A 1 150 ? -8.672 4.02 15.852 1 98.25 150 VAL A O 1
ATOM 1189 N N . GLY A 1 151 ? -10.797 3.924 15.258 1 96.81 151 GLY A N 1
ATOM 1190 C CA . GLY A 1 151 ? -11.305 4.105 16.609 1 96.81 151 GLY A CA 1
ATOM 1191 C C . GLY A 1 151 ? -11.055 5.496 17.156 1 96.81 151 GLY A C 1
ATOM 1192 O O . GLY A 1 151 ? -11.297 6.496 16.469 1 96.81 151 GLY A O 1
ATOM 1193 N N . ASP A 1 152 ? -10.586 5.539 18.438 1 97.5 152 ASP A N 1
ATOM 1194 C CA . ASP A 1 152 ? -10.586 6.812 19.141 1 97.5 152 ASP A CA 1
ATOM 1195 C C . ASP A 1 152 ? -9.164 7.266 19.469 1 97.5 152 ASP A C 1
ATOM 1197 O O . ASP A 1 152 ? -8.961 8.219 20.219 1 97.5 152 ASP A O 1
ATOM 1201 N N . LYS A 1 153 ? -8.195 6.625 18.891 1 97.19 153 LYS A N 1
ATOM 1202 C CA . LYS A 1 153 ? -6.801 6.984 19.141 1 97.19 153 LYS A CA 1
ATOM 1203 C C . LYS A 1 153 ? -6.051 7.188 17.812 1 97.19 153 LYS A C 1
ATOM 1205 O O . LYS A 1 153 ? -6.355 6.539 16.812 1 97.19 153 LYS A O 1
ATOM 1210 N N . LEU A 1 154 ? -5.07 8.086 17.906 1 98.62 154 LEU A N 1
ATOM 1211 C CA . LEU A 1 154 ? -4.176 8.32 16.766 1 98.62 154 LEU A CA 1
ATOM 1212 C C . LEU A 1 154 ? -3.379 7.059 16.438 1 98.62 154 LEU A C 1
ATOM 1214 O O . LEU A 1 154 ? -2.805 6.43 17.328 1 98.62 154 LEU A O 1
ATOM 1218 N N . THR A 1 155 ? -3.406 6.605 15.234 1 98.88 155 THR A N 1
ATOM 1219 C CA . THR A 1 155 ? -2.566 5.508 14.758 1 98.88 155 THR A CA 1
ATOM 1220 C C . THR A 1 155 ? -1.744 5.941 13.547 1 98.88 155 THR A C 1
ATOM 1222 O O . THR A 1 155 ? -1.878 7.07 13.07 1 98.88 155 THR A O 1
ATOM 1225 N N . LEU A 1 156 ? -0.92 5.074 13.008 1 98.94 156 LEU A N 1
ATOM 1226 C CA . LEU A 1 156 ? -0.133 5.355 11.812 1 98.94 156 LEU A CA 1
ATOM 1227 C C . LEU A 1 156 ? -1.038 5.578 10.609 1 98.94 156 LEU A C 1
ATOM 1229 O O . LEU A 1 156 ? -0.634 6.215 9.633 1 98.94 156 LEU A O 1
ATOM 1233 N N . ALA A 1 157 ? -2.26 5.012 10.602 1 98.94 157 ALA A N 1
ATOM 1234 C CA . ALA A 1 157 ? -3.197 5.309 9.523 1 98.94 157 ALA A CA 1
ATOM 1235 C C . ALA A 1 157 ? -3.465 6.809 9.422 1 98.94 157 ALA A C 1
ATOM 1237 O O . ALA A 1 157 ? -3.531 7.363 8.328 1 98.94 157 ALA A O 1
ATOM 1238 N N . ASP A 1 158 ? -3.607 7.449 10.562 1 98.94 158 ASP A N 1
ATOM 1239 C CA . ASP A 1 158 ? -3.857 8.891 10.586 1 98.94 158 ASP A CA 1
ATOM 1240 C C . ASP A 1 158 ? -2.646 9.664 10.078 1 98.94 158 ASP A C 1
ATOM 1242 O O . ASP A 1 158 ? -2.793 10.625 9.312 1 98.94 158 ASP A O 1
ATOM 1246 N N . VAL A 1 159 ? -1.453 9.266 10.492 1 98.94 159 VAL A N 1
ATOM 1247 C CA . VAL A 1 159 ? -0.224 9.914 10.047 1 98.94 159 VAL A CA 1
ATOM 1248 C C . VAL A 1 159 ? -0.091 9.781 8.531 1 98.94 159 VAL A C 1
ATOM 1250 O O . VAL A 1 159 ? 0.216 10.75 7.84 1 98.94 159 VAL A O 1
ATOM 1253 N N . ALA A 1 160 ? -0.328 8.594 8.031 1 98.88 160 ALA A N 1
ATOM 1254 C CA . ALA A 1 160 ? -0.182 8.289 6.605 1 98.88 160 ALA A CA 1
ATOM 1255 C C . ALA A 1 160 ? -1.151 9.117 5.77 1 98.88 160 ALA A C 1
ATOM 1257 O O . ALA A 1 160 ? -0.778 9.648 4.719 1 98.88 160 ALA A O 1
ATOM 1258 N N . LEU A 1 161 ? -2.352 9.258 6.246 1 98.94 161 LEU A N 1
ATOM 1259 C CA . LEU A 1 161 ? -3.393 9.828 5.395 1 98.94 161 LEU A CA 1
ATOM 1260 C C . LEU A 1 161 ? -3.48 11.336 5.578 1 98.94 161 LEU A C 1
ATOM 1262 O O . LEU A 1 161 ? -3.898 12.055 4.664 1 98.94 161 LEU A O 1
ATOM 1266 N N . VAL A 1 162 ? -3.08 11.883 6.699 1 98.88 162 VAL A N 1
ATOM 1267 C CA . VAL A 1 162 ? -3.209 13.32 6.922 1 98.88 162 VAL A CA 1
ATOM 1268 C C . VAL A 1 162 ? -2.223 14.07 6.027 1 98.88 162 VAL A C 1
ATOM 1270 O O . VAL A 1 162 ? -2.479 15.211 5.633 1 98.88 162 VAL A O 1
ATOM 1273 N N . ALA A 1 163 ? -1.139 13.469 5.684 1 98.62 163 ALA A N 1
ATOM 1274 C CA . ALA A 1 163 ? 0.018 14.117 5.066 1 98.62 163 ALA A CA 1
ATOM 1275 C C . ALA A 1 163 ? -0.373 14.82 3.771 1 98.62 163 ALA A C 1
ATOM 1277 O O . ALA A 1 163 ? 0.017 15.969 3.539 1 98.62 163 ALA A O 1
ATOM 1278 N N . TYR A 1 164 ? -1.146 14.109 2.965 1 98.69 164 TYR A N 1
ATOM 1279 C CA . TYR A 1 164 ? -1.531 14.75 1.71 1 98.69 164 TYR A CA 1
ATOM 1280 C C . TYR A 1 164 ? -2.957 15.281 1.785 1 98.69 164 TYR A C 1
ATOM 1282 O O . TYR A 1 164 ? -3.34 16.156 1.003 1 98.69 164 TYR A O 1
ATOM 1290 N N . THR A 1 165 ? -3.768 14.742 2.73 1 98.88 165 THR A N 1
ATOM 1291 C CA . THR A 1 165 ? -5.125 15.258 2.875 1 98.88 165 THR A CA 1
ATOM 1292 C C . THR A 1 165 ? -5.105 16.719 3.322 1 98.88 165 THR A C 1
ATOM 1294 O O . THR A 1 165 ? -5.855 17.547 2.799 1 98.88 165 THR A O 1
ATOM 1297 N N . ARG A 1 166 ? -4.219 17.047 4.207 1 98.44 166 ARG A N 1
ATOM 1298 C CA . ARG A 1 166 ? -4.184 18.375 4.816 1 98.44 166 ARG A CA 1
ATOM 1299 C C . ARG A 1 166 ? -3.82 19.438 3.791 1 98.44 166 ARG A C 1
ATOM 1301 O O . ARG A 1 166 ? -4.074 20.625 4.004 1 98.44 166 ARG A O 1
ATOM 1308 N N . VAL A 1 167 ? -3.211 19.078 2.691 1 98.12 167 VAL A N 1
ATOM 1309 C CA . VAL A 1 167 ? -2.805 20.031 1.671 1 98.12 167 VAL A CA 1
ATOM 1310 C C . VAL A 1 167 ? -3.512 19.719 0.354 1 98.12 167 VAL A C 1
ATOM 1312 O O . VAL A 1 167 ? -3.014 20.062 -0.721 1 98.12 167 VAL A O 1
ATOM 1315 N N . ALA A 1 168 ? -4.617 19 0.401 1 98.5 168 ALA A N 1
ATOM 1316 C CA . ALA A 1 168 ? -5.348 18.594 -0.795 1 98.5 168 ALA A CA 1
ATOM 1317 C C . ALA A 1 168 ? -5.777 19.797 -1.617 1 98.5 168 ALA A C 1
ATOM 1319 O O . ALA A 1 168 ? -5.906 19.719 -2.84 1 98.5 168 ALA A O 1
ATOM 1320 N N . HIS A 1 169 ? -5.984 20.984 -0.967 1 97.88 169 HIS A N 1
ATOM 1321 C CA . HIS A 1 169 ? -6.391 22.219 -1.646 1 97.88 169 HIS A CA 1
ATOM 1322 C C . HIS A 1 169 ? -5.328 22.672 -2.637 1 97.88 169 HIS A C 1
ATOM 1324 O O . HIS A 1 169 ? -5.648 23.312 -3.643 1 97.88 169 HIS A O 1
ATOM 1330 N N . GLU A 1 170 ? -4.102 22.297 -2.389 1 97.81 170 GLU A N 1
ATOM 1331 C CA . GLU A 1 170 ? -3.018 22.672 -3.293 1 97.81 170 GLU A CA 1
ATOM 1332 C C . GLU A 1 170 ? -3.121 21.906 -4.613 1 97.81 170 GLU A C 1
ATOM 1334 O O . GLU A 1 170 ? -2.49 22.297 -5.605 1 97.81 170 GLU A O 1
ATOM 1339 N N . GLY A 1 171 ? -3.91 20.797 -4.609 1 97.56 171 GLY A N 1
ATOM 1340 C CA . GLY A 1 171 ? -4.188 20.062 -5.832 1 97.56 171 GLY A CA 1
ATOM 1341 C C . GLY A 1 171 ? -5.574 20.328 -6.387 1 97.56 171 GLY A C 1
ATOM 1342 O O . GLY A 1 171 ? -6.051 19.594 -7.258 1 97.56 171 GLY A O 1
ATOM 1343 N N . GLY A 1 172 ? -6.258 21.297 -5.758 1 97.44 172 GLY A N 1
ATOM 1344 C CA . GLY A 1 172 ? -7.527 21.719 -6.328 1 97.44 172 GLY A CA 1
ATOM 1345 C C . GLY A 1 172 ? -8.727 21.125 -5.613 1 97.44 172 GLY A C 1
ATOM 1346 O O . GLY A 1 172 ? -9.867 21.297 -6.055 1 97.44 172 GLY A O 1
ATOM 1347 N N . PHE A 1 173 ? -8.547 20.453 -4.551 1 98.44 173 PHE A N 1
ATOM 1348 C CA . PHE A 1 173 ? -9.664 19.859 -3.816 1 98.44 173 PHE A CA 1
ATOM 1349 C C . PHE A 1 173 ? -10.141 20.797 -2.711 1 98.44 173 PHE A C 1
ATOM 1351 O O . PHE A 1 173 ? -9.32 21.406 -2.014 1 98.44 173 PHE A O 1
ATOM 1358 N N . ASP A 1 174 ? -11.391 20.953 -2.559 1 98 174 ASP A N 1
ATOM 1359 C CA . ASP A 1 174 ? -12.008 21.828 -1.557 1 98 174 ASP A CA 1
ATOM 1360 C C . ASP A 1 174 ? -12.406 21.031 -0.317 1 98 174 ASP A C 1
ATOM 1362 O O . ASP A 1 174 ? -13.469 20.391 -0.294 1 98 174 ASP A O 1
ATOM 1366 N N . LEU A 1 175 ? -11.672 21.109 0.757 1 97.69 175 LEU A N 1
ATOM 1367 C CA . LEU A 1 175 ? -11.891 20.312 1.952 1 97.69 175 LEU A CA 1
ATOM 1368 C C . LEU A 1 175 ? -13.117 20.797 2.721 1 97.69 175 LEU A C 1
ATOM 1370 O O . LEU A 1 175 ? -13.625 20.094 3.594 1 97.69 175 LEU A O 1
ATOM 1374 N N . SER A 1 176 ? -13.547 22.031 2.486 1 98.19 176 SER A N 1
ATOM 1375 C CA . SER A 1 176 ? -14.742 22.531 3.162 1 98.19 176 SER A CA 1
ATOM 1376 C C . SER A 1 176 ? -15.961 21.688 2.834 1 98.19 176 SER A C 1
ATOM 1378 O O . SER A 1 176 ? -16.969 21.734 3.543 1 98.19 176 SER A O 1
ATOM 1380 N N . LEU A 1 177 ? -15.938 20.922 1.729 1 98.38 177 LEU A N 1
ATOM 1381 C CA . LEU A 1 177 ? -17.016 20.016 1.332 1 98.38 177 LEU A CA 1
ATOM 1382 C C . LEU A 1 177 ? -17.016 18.766 2.199 1 98.38 177 LEU A C 1
ATOM 1384 O O . LEU A 1 177 ? -17.953 17.969 2.141 1 98.38 177 LEU A O 1
ATOM 1388 N N . TYR A 1 178 ? -15.992 18.609 3.053 1 98.69 178 TYR A N 1
ATOM 1389 C CA . TYR A 1 178 ? -15.797 17.438 3.904 1 98.69 178 TYR A CA 1
ATOM 1390 C C . TYR A 1 178 ? -15.508 17.859 5.344 1 98.69 178 TYR A C 1
ATOM 1392 O O . TYR A 1 178 ? -14.391 17.688 5.832 1 98.69 178 TYR A O 1
ATOM 1400 N N . PRO A 1 179 ? -16.469 18.266 6.062 1 98.69 179 PRO A N 1
ATOM 1401 C CA . PRO A 1 179 ? -16.25 18.859 7.387 1 98.69 179 PRO A CA 1
ATOM 1402 C C . PRO A 1 179 ? -15.641 17.875 8.383 1 98.69 179 PRO A C 1
ATOM 1404 O O . PRO A 1 179 ? -14.852 18.266 9.242 1 98.69 179 PRO A O 1
ATOM 1407 N N . ALA A 1 180 ? -16.031 16.578 8.305 1 98.81 180 ALA A N 1
ATOM 1408 C CA . ALA A 1 180 ? -15.43 15.609 9.211 1 98.81 180 ALA A CA 1
ATOM 1409 C C . ALA A 1 180 ? -13.938 15.43 8.914 1 98.81 180 ALA A C 1
ATOM 1411 O O . ALA A 1 180 ? -13.133 15.273 9.836 1 98.81 180 ALA A O 1
ATOM 1412 N N . VAL A 1 181 ? -13.602 15.461 7.656 1 98.88 181 VAL A N 1
ATOM 1413 C CA . VAL A 1 181 ? -12.203 15.375 7.258 1 98.88 181 VAL A CA 1
ATOM 1414 C C . VAL A 1 181 ? -11.438 16.594 7.777 1 98.88 181 VAL A C 1
ATOM 1416 O O . VAL A 1 181 ? -10.344 16.453 8.32 1 98.88 181 VAL A O 1
ATOM 1419 N N . GLU A 1 182 ? -12 17.75 7.586 1 98.5 182 GLU A N 1
ATOM 1420 C CA . GLU A 1 182 ? -11.344 18.984 8.047 1 98.5 182 GLU A CA 1
ATOM 1421 C C . GLU A 1 182 ? -11.109 18.938 9.555 1 98.5 182 GLU A C 1
ATOM 1423 O O . GLU A 1 182 ? -10.023 19.297 10.023 1 98.5 182 GLU A O 1
ATOM 1428 N N . ALA A 1 183 ? -12.125 18.578 10.297 1 98.62 183 ALA A N 1
ATOM 1429 C CA . ALA A 1 183 ? -11.992 18.453 11.75 1 98.62 183 ALA A CA 1
ATOM 1430 C C . ALA A 1 183 ? -10.914 17.453 12.125 1 98.62 183 ALA A C 1
ATOM 1432 O O . ALA A 1 183 ? -10.117 17.688 13.039 1 98.62 183 ALA A O 1
ATOM 1433 N N . TRP A 1 184 ? -10.914 16.297 11.453 1 98.81 184 TRP A N 1
ATOM 1434 C CA . TRP A 1 184 ? -9.93 15.25 11.672 1 98.81 184 TRP A CA 1
ATOM 1435 C C . TRP A 1 184 ? -8.516 15.758 11.398 1 98.81 184 TRP A C 1
ATOM 1437 O O . TRP A 1 184 ? -7.594 15.484 12.172 1 98.81 184 TRP A O 1
ATOM 1447 N N . VAL A 1 185 ? -8.312 16.531 10.297 1 98.75 185 VAL A N 1
ATOM 1448 C CA . VAL A 1 185 ? -7.004 17.094 9.977 1 98.75 185 VAL A CA 1
ATOM 1449 C C . VAL A 1 185 ? -6.516 17.953 11.141 1 98.75 185 VAL A C 1
ATOM 1451 O O . VAL A 1 185 ? -5.379 17.812 11.594 1 98.75 185 VAL A O 1
ATOM 1454 N N . GLY A 1 186 ? -7.383 18.828 11.617 1 98.44 186 GLY A N 1
ATOM 1455 C CA . GLY A 1 186 ? -7.023 19.656 12.75 1 98.44 186 GLY A CA 1
ATOM 1456 C C . GLY A 1 186 ? -6.629 18.859 13.977 1 98.44 186 GLY A C 1
ATOM 1457 O O . GLY A 1 186 ? -5.648 19.188 14.648 1 98.44 186 GLY A O 1
ATOM 1458 N N . ARG A 1 187 ? -7.348 17.812 14.305 1 98.31 187 ARG A N 1
ATOM 1459 C CA . ARG A 1 187 ? -7.074 16.969 15.461 1 98.31 187 ARG A CA 1
ATOM 1460 C C . ARG A 1 187 ? -5.719 16.281 15.328 1 98.31 187 ARG A C 1
ATOM 1462 O O . ARG A 1 187 ? -4.953 16.219 16.297 1 98.31 187 ARG A O 1
ATOM 1469 N N . VAL A 1 188 ? -5.469 15.719 14.164 1 98.69 188 VAL A N 1
ATOM 1470 C CA . VAL A 1 188 ? -4.219 14.992 13.938 1 98.69 188 VAL A CA 1
ATOM 1471 C C . VAL A 1 188 ? -3.041 15.961 14.008 1 98.69 188 VAL A C 1
ATOM 1473 O O . VAL A 1 188 ? -2.016 15.656 14.625 1 98.69 188 VAL A O 1
ATOM 1476 N N . GLU A 1 189 ? -3.188 17.172 13.352 1 98.31 189 GLU A N 1
ATOM 1477 C CA . GLU A 1 189 ? -2.135 18.188 13.414 1 98.31 189 GLU A CA 1
ATOM 1478 C C . GLU A 1 189 ? -1.827 18.578 14.852 1 98.31 189 GLU A C 1
ATOM 1480 O O . GLU A 1 189 ? -0.661 18.703 15.234 1 98.31 189 GLU A O 1
ATOM 1485 N N . ALA A 1 190 ? -2.834 18.75 15.641 1 97.75 190 ALA A N 1
ATOM 1486 C CA . ALA A 1 190 ? -2.662 19.109 17.047 1 97.75 190 ALA A CA 1
ATOM 1487 C C . ALA A 1 190 ? -1.952 18 17.812 1 97.75 190 ALA A C 1
ATOM 1489 O O . ALA A 1 190 ? -1.038 18.25 18.594 1 97.75 190 ALA A O 1
ATOM 1490 N N . ASP A 1 191 ? -2.379 16.766 17.594 1 97 191 ASP A N 1
ATOM 1491 C CA . ASP A 1 191 ? -1.809 15.625 18.281 1 97 191 ASP A CA 1
ATOM 1492 C C . ASP A 1 191 ? -0.337 15.438 17.922 1 97 191 ASP A C 1
ATOM 1494 O O . ASP A 1 191 ? 0.474 15.062 18.781 1 97 191 ASP A O 1
ATOM 1498 N N . LEU A 1 192 ? 0.019 15.672 16.672 1 97.19 192 LEU A N 1
ATOM 1499 C CA . LEU A 1 192 ? 1.386 15.492 16.188 1 97.19 192 LEU A CA 1
ATOM 1500 C C . LEU A 1 192 ? 2.227 16.734 16.484 1 97.19 192 LEU A C 1
ATOM 1502 O O . LEU A 1 192 ? 3.453 16.703 16.359 1 97.19 192 LEU A O 1
ATOM 1506 N N . GLY A 1 193 ? 1.575 17.797 16.781 1 96.56 193 GLY A N 1
ATOM 1507 C CA . GLY A 1 193 ? 2.283 19.047 17.016 1 96.56 193 GLY A CA 1
ATOM 1508 C C . GLY A 1 193 ? 2.801 19.672 15.734 1 96.56 193 GLY A C 1
ATOM 1509 O O . GLY A 1 193 ? 3.91 20.203 15.703 1 96.56 193 GLY A O 1
ATOM 1510 N N . ILE A 1 194 ? 2.037 19.469 14.672 1 92.94 194 ILE A N 1
ATOM 1511 C CA . ILE A 1 194 ? 2.461 20.047 13.398 1 92.94 194 ILE A CA 1
ATOM 1512 C C . ILE A 1 194 ? 1.484 21.141 12.977 1 92.94 194 ILE A C 1
ATOM 1514 O O . ILE A 1 194 ? 0.373 21.219 13.508 1 92.94 194 ILE A O 1
ATOM 1518 N N . ARG A 1 195 ? 2.027 22.156 12.328 1 81.12 195 ARG A N 1
ATOM 1519 C CA . ARG A 1 195 ? 1.207 23.266 11.859 1 81.12 195 ARG A CA 1
ATOM 1520 C C . ARG A 1 195 ? 1.132 23.297 10.336 1 81.12 195 ARG A C 1
ATOM 1522 O O . ARG A 1 195 ? 2.055 22.828 9.656 1 81.12 195 ARG A O 1
ATOM 1529 N N . MET B 1 1 ? -19.109 -18.797 13.523 1 70.88 1 MET B N 1
ATOM 1530 C CA . MET B 1 1 ? -19.078 -18.797 12.062 1 70.88 1 MET B CA 1
ATOM 1531 C C . MET B 1 1 ? -17.656 -18.734 11.539 1 70.88 1 MET B C 1
ATOM 1533 O O . MET B 1 1 ? -16.734 -18.344 12.266 1 70.88 1 MET B O 1
ATOM 1537 N N . ALA B 1 2 ? -17.391 -19.375 10.352 1 90.38 2 ALA B N 1
ATOM 1538 C CA . ALA B 1 2 ? -16.062 -19.469 9.781 1 90.38 2 ALA B CA 1
ATOM 1539 C C . ALA B 1 2 ? -15.672 -18.172 9.078 1 90.38 2 ALA B C 1
ATOM 1541 O O . ALA B 1 2 ? -16.531 -17.328 8.82 1 90.38 2 ALA B O 1
ATOM 1542 N N . LEU B 1 3 ? -14.414 -17.844 8.977 1 97.94 3 LEU B N 1
ATOM 1543 C CA . LEU B 1 3 ? -13.93 -16.766 8.133 1 97.94 3 LEU B CA 1
ATOM 1544 C C . LEU B 1 3 ? -14.531 -16.844 6.738 1 97.94 3 LEU B C 1
ATOM 1546 O O . LEU B 1 3 ? -14.547 -17.922 6.125 1 97.94 3 LEU B O 1
ATOM 1550 N N . ARG B 1 4 ? -15.258 -15.766 6.32 1 98.69 4 ARG B N 1
ATOM 1551 C CA . ARG B 1 4 ? -15.742 -15.664 4.949 1 98.69 4 ARG B CA 1
ATOM 1552 C C . ARG B 1 4 ? -14.844 -14.758 4.117 1 98.69 4 ARG B C 1
ATOM 1554 O O . ARG B 1 4 ? -14.445 -13.68 4.566 1 98.69 4 ARG B O 1
ATOM 1561 N N . ILE B 1 5 ? -14.461 -15.18 2.936 1 98.69 5 ILE B N 1
ATOM 1562 C CA . ILE B 1 5 ? -13.641 -14.406 2.012 1 98.69 5 ILE B CA 1
ATOM 1563 C C . ILE B 1 5 ? -14.406 -14.18 0.709 1 98.69 5 ILE B C 1
ATOM 1565 O O . ILE B 1 5 ? -14.664 -15.125 -0.04 1 98.69 5 ILE B O 1
ATOM 1569 N N . TYR B 1 6 ? -14.875 -12.945 0.512 1 98.5 6 TYR B N 1
ATOM 1570 C CA . TYR B 1 6 ? -15.398 -12.547 -0.791 1 98.5 6 TYR B CA 1
ATOM 1571 C C . TYR B 1 6 ? -14.258 -12.297 -1.777 1 98.5 6 TYR B C 1
ATOM 1573 O O . TYR B 1 6 ? -13.352 -11.508 -1.505 1 98.5 6 TYR B O 1
ATOM 1581 N N . GLY B 1 7 ? -14.258 -12.969 -2.836 1 97.94 7 GLY B N 1
ATOM 1582 C CA . GLY B 1 7 ? -13.148 -12.789 -3.768 1 97.94 7 GLY B CA 1
ATOM 1583 C C . GLY B 1 7 ? -13.453 -13.32 -5.156 1 97.94 7 GLY B C 1
ATOM 1584 O O . GLY B 1 7 ? -14.383 -14.117 -5.336 1 97.94 7 GLY B O 1
ATOM 1585 N N . ASP B 1 8 ? -12.766 -12.836 -6.09 1 96.5 8 ASP B N 1
ATOM 1586 C CA . ASP B 1 8 ? -12.734 -13.305 -7.473 1 96.5 8 ASP B CA 1
ATOM 1587 C C . ASP B 1 8 ? -11.57 -14.266 -7.703 1 96.5 8 ASP B C 1
ATOM 1589 O O . ASP B 1 8 ? -10.406 -13.898 -7.523 1 96.5 8 ASP B O 1
ATOM 1593 N N . SER B 1 9 ? -11.844 -15.477 -8.203 1 95.25 9 SER B N 1
ATOM 1594 C CA . SER B 1 9 ? -10.859 -16.547 -8.281 1 95.25 9 SER B CA 1
ATOM 1595 C C . SER B 1 9 ? -9.797 -16.25 -9.336 1 95.25 9 SER B C 1
ATOM 1597 O O . SER B 1 9 ? -8.75 -16.906 -9.375 1 95.25 9 SER B O 1
ATOM 1599 N N . ILE B 1 10 ? -9.992 -15.281 -10.156 1 93.62 10 ILE B N 1
ATOM 1600 C CA . ILE B 1 10 ? -8.969 -14.992 -11.164 1 93.62 10 ILE B CA 1
ATOM 1601 C C . ILE B 1 10 ? -8.227 -13.711 -10.781 1 93.62 10 ILE B C 1
ATOM 1603 O O . ILE B 1 10 ? -7.387 -13.227 -11.547 1 93.62 10 ILE B O 1
ATOM 1607 N N . SER B 1 11 ? -8.57 -13.086 -9.711 1 96.44 11 SER B N 1
ATOM 1608 C CA . SER B 1 11 ? -7.902 -11.891 -9.211 1 96.44 11 SER B CA 1
ATOM 1609 C C . SER B 1 11 ? -6.691 -12.25 -8.359 1 96.44 11 SER B C 1
ATOM 1611 O O . SER B 1 11 ? -6.82 -12.938 -7.344 1 96.44 11 SER B O 1
ATOM 1613 N N . GLY B 1 12 ? -5.57 -11.773 -8.734 1 97.62 12 GLY B N 1
ATOM 1614 C CA . GLY B 1 12 ? -4.359 -11.977 -7.953 1 97.62 12 GLY B CA 1
ATOM 1615 C C . GLY B 1 12 ? -4.484 -11.5 -6.52 1 97.62 12 GLY B C 1
ATOM 1616 O O . GLY B 1 12 ? -4 -12.164 -5.598 1 97.62 12 GLY B O 1
ATOM 1617 N N . ASN B 1 13 ? -5.129 -10.352 -6.309 1 98.19 13 ASN B N 1
ATOM 1618 C CA . ASN B 1 13 ? -5.305 -9.82 -4.961 1 98.19 13 ASN B CA 1
ATOM 1619 C C . ASN B 1 13 ? -6.164 -10.742 -4.105 1 98.19 13 ASN B C 1
ATOM 1621 O O . ASN B 1 13 ? -5.926 -10.883 -2.904 1 98.19 13 ASN B O 1
ATOM 1625 N N . CYS B 1 14 ? -7.156 -11.328 -4.695 1 98.5 14 CYS B N 1
ATOM 1626 C CA . CYS B 1 14 ? -8.008 -12.266 -3.969 1 98.5 14 CYS B CA 1
ATOM 1627 C C . CYS B 1 14 ? -7.273 -13.57 -3.695 1 98.5 14 CYS B C 1
ATOM 1629 O O . CYS B 1 14 ? -7.398 -14.141 -2.613 1 98.5 14 CYS B O 1
ATOM 1631 N N . LEU B 1 15 ? -6.48 -13.992 -4.609 1 98.31 15 LEU B N 1
ATOM 1632 C CA . LEU B 1 15 ? -5.75 -15.242 -4.453 1 98.31 15 LEU B CA 1
ATOM 1633 C C . LEU B 1 15 ? -4.691 -15.125 -3.363 1 98.31 15 LEU B C 1
ATOM 1635 O O . LEU B 1 15 ? -4.406 -16.094 -2.658 1 98.31 15 LEU B O 1
ATOM 1639 N N . LYS B 1 16 ? -4.055 -13.945 -3.172 1 98.75 16 LYS B N 1
ATOM 1640 C CA . LYS B 1 16 ? -3.162 -13.727 -2.037 1 98.75 16 LYS B CA 1
ATOM 1641 C C . LYS B 1 16 ? -3.791 -14.227 -0.74 1 98.75 16 LYS B C 1
ATOM 1643 O O . LYS B 1 16 ? -3.139 -14.914 0.048 1 98.75 16 LYS B O 1
ATOM 1648 N N . VAL B 1 17 ? -5.039 -13.812 -0.561 1 98.88 17 VAL B N 1
ATOM 1649 C CA . VAL B 1 17 ? -5.746 -14.109 0.682 1 98.88 17 VAL B CA 1
ATOM 1650 C C . VAL B 1 17 ? -6.027 -15.602 0.778 1 98.88 17 VAL B C 1
ATOM 1652 O O . VAL B 1 17 ? -5.773 -16.219 1.812 1 98.88 17 VAL B O 1
ATOM 1655 N N . LYS B 1 18 ? -6.473 -16.141 -0.324 1 98.56 18 LYS B N 1
ATOM 1656 C CA . LYS B 1 18 ? -6.75 -17.578 -0.383 1 98.56 18 LYS B CA 1
ATOM 1657 C C . LYS B 1 18 ? -5.5 -18.391 -0.08 1 98.56 18 LYS B C 1
ATOM 1659 O O . LYS B 1 18 ? -5.52 -19.281 0.778 1 98.56 18 LYS B O 1
ATOM 1664 N N . TRP B 1 19 ? -4.406 -18.109 -0.729 1 98.69 19 TRP B N 1
ATOM 1665 C CA . TRP B 1 19 ? -3.162 -18.859 -0.58 1 98.69 19 TRP B CA 1
ATOM 1666 C C . TRP B 1 19 ? -2.623 -18.75 0.842 1 98.69 19 TRP B C 1
ATOM 1668 O O . TRP B 1 19 ? -2.102 -19.719 1.397 1 98.69 19 TRP B O 1
ATOM 1678 N N . THR B 1 20 ? -2.688 -17.516 1.438 1 98.81 20 THR B N 1
ATOM 1679 C CA . THR B 1 20 ? -2.225 -17.312 2.807 1 98.81 20 THR B CA 1
ATOM 1680 C C . THR B 1 20 ? -3.043 -18.156 3.785 1 98.81 20 THR B C 1
ATOM 1682 O O . THR B 1 20 ? -2.482 -18.844 4.648 1 98.81 20 THR B O 1
ATOM 1685 N N . ALA B 1 21 ? -4.387 -18.125 3.635 1 98.56 21 ALA B N 1
ATOM 1686 C CA . ALA B 1 21 ? -5.254 -18.922 4.496 1 98.56 21 ALA B CA 1
ATOM 1687 C C . ALA B 1 21 ? -4.938 -20.406 4.359 1 98.56 21 ALA B C 1
ATOM 1689 O O . ALA B 1 21 ? -4.809 -21.125 5.359 1 98.56 21 ALA B O 1
ATOM 1690 N N . ASP B 1 22 ? -4.785 -20.859 3.135 1 98.31 22 ASP B N 1
ATOM 1691 C CA . ASP B 1 22 ? -4.48 -22.266 2.877 1 98.31 22 ASP B CA 1
ATOM 1692 C C . ASP B 1 22 ? -3.145 -22.656 3.498 1 98.31 22 ASP B C 1
ATOM 1694 O O . ASP B 1 22 ? -3.045 -23.688 4.168 1 98.31 22 ASP B O 1
ATOM 1698 N N . ARG B 1 23 ? -2.135 -21.891 3.258 1 98 23 ARG B N 1
ATOM 1699 C CA . ARG B 1 23 ? -0.792 -22.141 3.768 1 98 23 ARG B CA 1
ATOM 1700 C C . ARG B 1 23 ? -0.795 -22.266 5.289 1 98 23 ARG B C 1
ATOM 1702 O O . ARG B 1 23 ? -0.029 -23.047 5.859 1 98 23 ARG B O 1
ATOM 1709 N N . LEU B 1 24 ? -1.618 -21.484 5.949 1 98 24 LEU B N 1
ATOM 1710 C CA . LEU B 1 24 ? -1.62 -21.406 7.406 1 98 24 LEU B CA 1
ATOM 1711 C C . LEU B 1 24 ? -2.664 -22.359 7.996 1 98 24 LEU B C 1
ATOM 1713 O O . LEU B 1 24 ? -2.826 -22.422 9.219 1 98 24 LEU B O 1
ATOM 1717 N N . GLY B 1 25 ? -3.439 -23.047 7.141 1 97.81 25 GLY B N 1
ATOM 1718 C CA . GLY B 1 25 ? -4.441 -24 7.59 1 97.81 25 GLY B CA 1
ATOM 1719 C C . GLY B 1 25 ? -5.664 -23.344 8.195 1 97.81 25 GLY B C 1
ATOM 1720 O O . GLY B 1 25 ? -6.305 -23.906 9.086 1 97.81 25 GLY B O 1
ATOM 1721 N N . ILE B 1 26 ? -5.977 -22.188 7.793 1 98 26 ILE B N 1
ATOM 1722 C CA . ILE B 1 26 ? -7.137 -21.453 8.289 1 98 26 ILE B CA 1
ATOM 1723 C C . ILE B 1 26 ? -8.367 -21.797 7.453 1 98 26 ILE B C 1
ATOM 1725 O O . ILE B 1 26 ? -8.367 -21.609 6.234 1 98 26 ILE B O 1
ATOM 1729 N N . ALA B 1 27 ? -9.375 -22.297 8.086 1 98.06 27 ALA B N 1
ATOM 1730 C CA . ALA B 1 27 ? -10.625 -22.609 7.395 1 98.06 27 ALA B CA 1
ATOM 1731 C C . ALA B 1 27 ? -11.383 -21.328 7.027 1 98.06 27 ALA B C 1
ATOM 1733 O O . ALA B 1 27 ? -11.43 -20.391 7.812 1 98.06 27 ALA B O 1
ATOM 1734 N N . TYR B 1 28 ? -11.953 -21.375 5.844 1 98.5 28 TYR B N 1
ATOM 1735 C CA . TYR B 1 28 ? -12.742 -20.234 5.395 1 98.5 28 TYR B CA 1
ATOM 1736 C C . TYR B 1 28 ? -13.828 -20.672 4.414 1 98.5 28 TYR B C 1
ATOM 1738 O O . TYR B 1 28 ? -13.727 -21.734 3.811 1 98.5 28 TYR B O 1
ATOM 1746 N N . ASP B 1 29 ? -14.836 -19.891 4.305 1 98.44 29 ASP B N 1
ATOM 1747 C CA . ASP B 1 29 ? -15.836 -19.984 3.242 1 98.44 29 ASP B CA 1
ATOM 1748 C C . ASP B 1 29 ? -15.531 -19 2.117 1 98.44 29 ASP B C 1
ATOM 1750 O O . ASP B 1 29 ? -15.516 -17.781 2.336 1 98.44 29 ASP B O 1
ATOM 1754 N N . TRP B 1 30 ? -15.273 -19.547 0.98 1 98.12 30 TRP B N 1
ATOM 1755 C CA . TRP B 1 30 ? -15.039 -18.703 -0.188 1 98.12 30 TRP B CA 1
ATOM 1756 C C . TRP B 1 30 ? -16.359 -18.266 -0.825 1 98.12 30 TRP B C 1
ATOM 1758 O O . TRP B 1 30 ? -17.203 -19.109 -1.128 1 98.12 30 TRP B O 1
ATOM 1768 N N . ILE B 1 31 ? -16.578 -17.031 -0.988 1 97.56 31 ILE B N 1
ATOM 1769 C CA . ILE B 1 31 ? -17.734 -16.484 -1.678 1 97.56 31 ILE B CA 1
ATOM 1770 C C . ILE B 1 31 ? -17.297 -15.836 -2.99 1 97.56 31 ILE B C 1
ATOM 1772 O O . ILE B 1 31 ? -16.812 -14.711 -3 1 97.56 31 ILE B O 1
ATOM 1776 N N . GLU B 1 32 ? -17.453 -16.578 -4.039 1 97.75 32 GLU B N 1
ATOM 1777 C CA . GLU B 1 32 ? -17.062 -16.062 -5.352 1 97.75 32 GLU B CA 1
ATOM 1778 C C . GLU B 1 32 ? -17.812 -14.781 -5.684 1 97.75 32 GLU B C 1
ATOM 1780 O O . GLU B 1 32 ? -19.047 -14.719 -5.57 1 97.75 32 GLU B O 1
ATOM 1785 N N . THR B 1 33 ? -17.078 -13.758 -5.953 1 95.62 33 THR B N 1
ATOM 1786 C CA . THR B 1 33 ? -17.641 -12.43 -6.199 1 95.62 33 THR B CA 1
ATOM 1787 C C . THR B 1 33 ? -17.078 -11.844 -7.5 1 95.62 33 THR B C 1
ATOM 1789 O O . THR B 1 33 ? -15.883 -11.609 -7.617 1 95.62 33 THR B O 1
ATOM 1792 N N . ASN B 1 34 ? -17.984 -11.68 -8.492 1 88.62 34 ASN B N 1
ATOM 1793 C CA . ASN B 1 34 ? -17.578 -11.156 -9.789 1 88.62 34 ASN B CA 1
ATOM 1794 C C . ASN B 1 34 ? -17.578 -9.625 -9.797 1 88.62 34 ASN B C 1
ATOM 1796 O O . ASN B 1 34 ? -18.609 -9 -9.555 1 88.62 34 ASN B O 1
ATOM 1800 N N . VAL B 1 35 ? -16.484 -9.094 -10.188 1 80.38 35 VAL B N 1
ATOM 1801 C CA . VAL B 1 35 ? -16.344 -7.645 -10.094 1 80.38 35 VAL B CA 1
ATOM 1802 C C . VAL B 1 35 ? -16.938 -6.988 -11.344 1 80.38 35 VAL B C 1
ATOM 1804 O O . VAL B 1 35 ? -17.234 -5.789 -11.336 1 80.38 35 VAL B O 1
ATOM 1807 N N . LEU B 1 36 ? -17.141 -7.762 -12.391 1 83.88 36 LEU B N 1
ATOM 1808 C CA . LEU B 1 36 ? -17.672 -7.188 -13.617 1 83.88 36 LEU B CA 1
ATOM 1809 C C . LEU B 1 36 ? -19.203 -7.168 -13.578 1 83.88 36 LEU B C 1
ATOM 1811 O O . LEU B 1 36 ? -19.828 -6.453 -14.359 1 83.88 36 LEU B O 1
ATOM 1815 N N . THR B 1 37 ? -19.781 -7.953 -12.734 1 82.69 37 THR B N 1
ATOM 1816 C CA . THR B 1 37 ? -21.234 -8.047 -12.727 1 82.69 37 THR B CA 1
ATOM 1817 C C . THR B 1 37 ? -21.828 -7.219 -11.586 1 82.69 37 THR B C 1
ATOM 1819 O O . THR B 1 37 ? -22.969 -7.43 -11.188 1 82.69 37 THR B O 1
ATOM 1822 N N . ALA B 1 38 ? -21.172 -6.344 -10.992 1 83.44 38 ALA B N 1
ATOM 1823 C CA . ALA B 1 38 ? -21.594 -5.344 -10.008 1 83.44 38 ALA B CA 1
ATOM 1824 C C . ALA B 1 38 ? -21.969 -6 -8.688 1 83.44 38 ALA B C 1
ATOM 1826 O O . ALA B 1 38 ? -22.812 -5.48 -7.941 1 83.44 38 ALA B O 1
ATOM 1827 N N . GLU B 1 39 ? -21.562 -7.145 -8.469 1 90.62 39 GLU B N 1
ATOM 1828 C CA . GLU B 1 39 ? -21.859 -7.836 -7.219 1 90.62 39 GLU B CA 1
ATOM 1829 C C . GLU B 1 39 ? -21.266 -7.086 -6.023 1 90.62 39 GLU B C 1
ATOM 1831 O O . GLU B 1 39 ? -21.75 -7.234 -4.898 1 90.62 39 GLU B O 1
ATOM 1836 N N . THR B 1 40 ? -20.266 -6.336 -6.227 1 93.19 40 THR B N 1
ATOM 1837 C CA . THR B 1 40 ? -19.641 -5.574 -5.156 1 93.19 40 THR B CA 1
ATOM 1838 C C . THR B 1 40 ? -20.328 -4.223 -4.973 1 93.19 40 THR B C 1
ATOM 1840 O O . THR B 1 40 ? -19.859 -3.387 -4.191 1 93.19 40 THR B O 1
ATOM 1843 N N . ARG B 1 41 ? -21.438 -4.008 -5.613 1 92.81 41 ARG B N 1
ATOM 1844 C CA . ARG B 1 41 ? -22.125 -2.725 -5.535 1 92.81 41 ARG B CA 1
ATOM 1845 C C . ARG B 1 41 ? -23.484 -2.871 -4.863 1 92.81 41 ARG B C 1
ATOM 1847 O O . ARG B 1 41 ? -24.234 -1.899 -4.754 1 92.81 41 ARG B O 1
ATOM 1854 N N . THR B 1 42 ? -23.797 -4.07 -4.473 1 93.56 42 THR B N 1
ATOM 1855 C CA . THR B 1 42 ? -25.047 -4.25 -3.74 1 93.56 42 THR B CA 1
ATOM 1856 C C . THR B 1 42 ? -25 -3.518 -2.402 1 93.56 42 THR B C 1
ATOM 1858 O O . THR B 1 42 ? -23.922 -3.316 -1.837 1 93.56 42 THR B O 1
ATOM 1861 N N . SER B 1 43 ? -26.141 -3.141 -1.906 1 94.5 43 SER B N 1
ATOM 1862 C CA . SER B 1 43 ? -26.234 -2.449 -0.624 1 94.5 43 SER B CA 1
ATOM 1863 C C . SER B 1 43 ? -25.625 -3.289 0.496 1 94.5 43 SER B C 1
ATOM 1865 O O . SER B 1 43 ? -24.938 -2.762 1.373 1 94.5 43 SER B O 1
ATOM 1867 N N . ALA B 1 44 ? -25.922 -4.574 0.449 1 94.25 44 ALA B N 1
ATOM 1868 C CA . ALA B 1 44 ? -25.422 -5.477 1.479 1 94.25 44 ALA B CA 1
ATOM 1869 C C . ALA B 1 44 ? -23.891 -5.52 1.463 1 94.25 44 ALA B C 1
ATOM 1871 O O . ALA B 1 44 ? -23.25 -5.457 2.516 1 94.25 44 ALA B O 1
ATOM 1872 N N . PHE B 1 45 ? -23.297 -5.648 0.274 1 95 45 PHE B N 1
ATOM 1873 C CA . PHE B 1 45 ? -21.844 -5.691 0.157 1 95 45 PHE B CA 1
ATOM 1874 C C . PHE B 1 45 ? -21.234 -4.352 0.543 1 95 45 PHE B C 1
ATOM 1876 O O . PHE B 1 45 ? -20.25 -4.305 1.285 1 95 45 PHE B O 1
ATOM 1883 N N . MET B 1 46 ? -21.844 -3.266 0.094 1 93.5 46 MET B N 1
ATOM 1884 C CA . MET B 1 46 ? -21.328 -1.922 0.338 1 93.5 46 MET B CA 1
ATOM 1885 C C . MET B 1 46 ? -21.406 -1.571 1.82 1 93.5 46 MET B C 1
ATOM 1887 O O . MET B 1 46 ? -20.609 -0.772 2.314 1 93.5 46 MET B O 1
ATOM 1891 N N . ALA B 1 47 ? -22.312 -2.178 2.52 1 94.12 47 ALA B N 1
ATOM 1892 C CA . ALA B 1 47 ? -22.391 -1.995 3.967 1 94.12 47 ALA B CA 1
ATOM 1893 C C . ALA B 1 47 ? -21.188 -2.615 4.668 1 94.12 47 ALA B C 1
ATOM 1895 O O . ALA B 1 47 ? -20.734 -2.109 5.695 1 94.12 47 ALA B O 1
ATOM 1896 N N . LEU B 1 48 ? -20.641 -3.678 4.031 1 94.75 48 LEU B N 1
ATOM 1897 C CA . LEU B 1 48 ? -19.484 -4.359 4.594 1 94.75 48 LEU B CA 1
ATOM 1898 C C . LEU B 1 48 ? -18.188 -3.654 4.191 1 94.75 48 LEU B C 1
ATOM 1900 O O . LEU B 1 48 ? -17.266 -3.529 5 1 94.75 48 LEU B O 1
ATOM 1904 N N . ASN B 1 49 ? -18.172 -3.227 2.951 1 95.12 49 ASN B N 1
ATOM 1905 C CA . ASN B 1 49 ? -16.984 -2.568 2.41 1 95.12 49 ASN B CA 1
ATOM 1906 C C . ASN B 1 49 ? -17.359 -1.424 1.473 1 95.12 49 ASN B C 1
ATOM 1908 O O . ASN B 1 49 ? -17.469 -1.619 0.26 1 95.12 49 ASN B O 1
ATOM 1912 N N . PRO B 1 50 ? -17.359 -0.257 1.962 1 91.88 50 PRO B N 1
ATOM 1913 C CA . PRO B 1 50 ? -17.766 0.9 1.162 1 91.88 50 PRO B CA 1
ATOM 1914 C C . PRO B 1 50 ? -16.859 1.141 -0.038 1 91.88 50 PRO B C 1
ATOM 1916 O O . PRO B 1 50 ? -17.234 1.855 -0.971 1 91.88 50 PRO B O 1
ATOM 1919 N N . ALA B 1 51 ? -15.672 0.551 -0.035 1 89.94 51 ALA B N 1
ATOM 1920 C CA . ALA B 1 51 ? -14.781 0.69 -1.182 1 89.94 51 ALA B CA 1
ATOM 1921 C C . ALA B 1 51 ? -15.281 -0.125 -2.371 1 89.94 51 ALA B C 1
ATOM 1923 O O . ALA B 1 51 ? -14.844 0.087 -3.504 1 89.94 51 ALA B O 1
ATOM 1924 N N . GLY B 1 52 ? -16.141 -1.104 -2.102 1 91.81 52 GLY B N 1
ATOM 1925 C CA . GLY B 1 52 ? -16.75 -1.891 -3.162 1 91.81 52 GLY B CA 1
ATOM 1926 C C . GLY B 1 52 ? -15.758 -2.783 -3.885 1 91.81 52 GLY B C 1
ATOM 1927 O O . GLY B 1 52 ? -15.914 -3.061 -5.074 1 91.81 52 GLY B O 1
ATOM 1928 N N . GLN B 1 53 ? -14.711 -3.17 -3.191 1 93.31 53 GLN B N 1
ATOM 1929 C CA . GLN B 1 53 ? -13.664 -3.965 -3.82 1 93.31 53 GLN B CA 1
ATOM 1930 C C . GLN B 1 53 ? -13.539 -5.332 -3.158 1 93.31 53 GLN B C 1
ATOM 1932 O O . GLN B 1 53 ? -13.992 -5.527 -2.029 1 93.31 53 GLN B O 1
ATOM 1937 N N . VAL B 1 54 ? -13.039 -6.27 -3.846 1 96.88 54 VAL B N 1
ATOM 1938 C CA . VAL B 1 54 ? -12.578 -7.543 -3.301 1 96.88 54 VAL B CA 1
ATOM 1939 C C . VAL B 1 54 ? -11.055 -7.633 -3.424 1 96.88 54 VAL B C 1
ATOM 1941 O O . VAL B 1 54 ? -10.453 -6.992 -4.289 1 96.88 54 VAL B O 1
ATOM 1944 N N . PRO B 1 55 ? -10.43 -8.359 -2.562 1 98.38 55 PRO B N 1
ATOM 1945 C CA . PRO B 1 55 ? -10.984 -9.273 -1.559 1 98.38 55 PRO B CA 1
ATOM 1946 C C . PRO B 1 55 ? -11.562 -8.539 -0.349 1 98.38 55 PRO B C 1
ATOM 1948 O O . PRO B 1 55 ? -11.156 -7.414 -0.053 1 98.38 55 PRO B O 1
ATOM 1951 N N . LEU B 1 56 ? -12.484 -9.141 0.282 1 98.69 56 LEU B N 1
ATOM 1952 C CA . LEU B 1 56 ? -13.055 -8.75 1.569 1 98.69 56 LEU B CA 1
ATOM 1953 C C . LEU B 1 56 ? -13.148 -9.953 2.504 1 98.69 56 LEU B C 1
ATOM 1955 O O . LEU B 1 56 ? -13.734 -10.977 2.146 1 98.69 56 LEU B O 1
ATOM 1959 N N . ALA B 1 57 ? -12.523 -9.883 3.633 1 98.88 57 ALA B N 1
ATOM 1960 C CA . ALA B 1 57 ? -12.641 -10.906 4.672 1 98.88 57 ALA B CA 1
ATOM 1961 C C . ALA B 1 57 ? -13.656 -10.484 5.734 1 98.88 57 ALA B C 1
ATOM 1963 O O . ALA B 1 57 ? -13.625 -9.359 6.227 1 98.88 57 ALA B O 1
ATOM 1964 N N . VAL B 1 58 ? -14.578 -11.32 6.023 1 98.69 58 VAL B N 1
ATOM 1965 C CA . VAL B 1 58 ? -15.5 -11.125 7.137 1 98.69 58 VAL B CA 1
ATOM 1966 C C . VAL B 1 58 ? -15.25 -12.188 8.203 1 98.69 58 VAL B C 1
ATOM 1968 O O . VAL B 1 58 ? -15.445 -13.383 7.957 1 98.69 58 VAL B O 1
ATOM 1971 N N . PHE B 1 59 ? -14.812 -11.758 9.336 1 98.19 59 PHE B N 1
ATOM 1972 C CA . PHE B 1 59 ? -14.414 -12.672 10.398 1 98.19 59 PHE B CA 1
ATOM 1973 C C . PHE B 1 59 ? -15.633 -13.219 11.125 1 98.19 59 PHE B C 1
ATOM 1975 O O . PHE B 1 59 ? -16.75 -12.719 10.945 1 98.19 59 PHE B O 1
ATOM 1982 N N . PRO B 1 60 ? -15.453 -14.25 12 1 96.38 60 PRO B N 1
ATOM 1983 C CA . PRO B 1 60 ? -16.594 -14.922 12.648 1 96.38 60 PRO B CA 1
ATOM 1984 C C . PRO B 1 60 ? -17.438 -13.969 13.492 1 96.38 60 PRO B C 1
ATOM 1986 O O . PRO B 1 60 ? -18.641 -14.18 13.641 1 96.38 60 PRO B O 1
ATOM 1989 N N . ASP B 1 61 ? -16.828 -12.938 14.016 1 96.06 61 ASP B N 1
ATOM 1990 C CA . ASP B 1 61 ? -17.562 -11.992 14.844 1 96.06 61 ASP B CA 1
ATOM 1991 C C . ASP B 1 61 ? -18.266 -10.938 13.984 1 96.06 61 ASP B C 1
ATOM 1993 O O . ASP B 1 61 ? -18.859 -9.992 14.516 1 96.06 61 ASP B O 1
ATOM 1997 N N . GLY B 1 62 ? -18.156 -11.062 12.695 1 96.5 62 GLY B N 1
ATOM 1998 C CA . GLY B 1 62 ? -18.906 -10.219 11.781 1 96.5 62 GLY B CA 1
ATOM 1999 C C . GLY B 1 62 ? -18.109 -9.023 11.281 1 96.5 62 GLY B C 1
ATOM 2000 O O . GLY B 1 62 ? -18.562 -8.297 10.391 1 96.5 62 GLY B O 1
ATOM 2001 N N . ARG B 1 63 ? -16.953 -8.773 11.797 1 97.25 63 ARG B N 1
ATOM 2002 C CA . ARG B 1 63 ? -16.172 -7.605 11.422 1 97.25 63 ARG B CA 1
ATOM 2003 C C . ARG B 1 63 ? -15.5 -7.805 10.07 1 97.25 63 ARG B C 1
ATOM 2005 O O . ARG B 1 63 ? -14.906 -8.852 9.812 1 97.25 63 ARG B O 1
ATOM 2012 N N . PRO B 1 64 ? -15.602 -6.785 9.133 1 98.56 64 PRO B N 1
ATOM 2013 C CA . PRO B 1 64 ? -14.984 -6.875 7.812 1 98.56 64 PRO B CA 1
ATOM 2014 C C . PRO B 1 64 ? -13.57 -6.301 7.781 1 98.56 64 PRO B C 1
ATOM 2016 O O . PRO B 1 64 ? -13.25 -5.395 8.555 1 98.56 64 PRO B O 1
ATOM 2019 N N . LEU B 1 65 ? -12.75 -6.824 6.992 1 98.75 65 LEU B N 1
ATOM 2020 C CA . LEU B 1 65 ? -11.414 -6.324 6.684 1 98.75 65 LEU B CA 1
ATOM 2021 C C . LEU B 1 65 ? -11.148 -6.375 5.184 1 98.75 65 LEU B C 1
ATOM 2023 O O . LEU B 1 65 ? -11.289 -7.43 4.559 1 98.75 65 LEU B O 1
ATOM 2027 N N . ALA B 1 66 ? -10.797 -5.184 4.625 1 98.38 66 ALA B N 1
ATOM 2028 C CA . ALA B 1 66 ? -10.492 -5.082 3.199 1 98.38 66 ALA B CA 1
ATOM 2029 C C . ALA B 1 66 ? -9 -4.906 2.973 1 98.38 66 ALA B C 1
ATOM 2031 O O . ALA B 1 66 ? -8.211 -4.941 3.92 1 98.38 66 ALA B O 1
ATOM 2032 N N . GLN B 1 67 ? -8.664 -4.695 1.703 1 98.5 67 GLN B N 1
ATOM 2033 C CA . GLN B 1 67 ? -7.273 -4.582 1.27 1 98.5 67 GLN B CA 1
ATOM 2034 C C . GLN B 1 67 ? -6.539 -5.91 1.432 1 98.5 67 GLN B C 1
ATOM 2036 O O . GLN B 1 67 ? -6.289 -6.352 2.555 1 98.5 67 GLN B O 1
ATOM 2041 N N . SER B 1 68 ? -6.133 -6.48 0.361 1 98.81 68 SER B N 1
ATOM 2042 C CA . SER B 1 68 ? -5.559 -7.82 0.337 1 98.81 68 SER B CA 1
ATOM 2043 C C . SER B 1 68 ? -4.34 -7.918 1.248 1 98.81 68 SER B C 1
ATOM 2045 O O . SER B 1 68 ? -4.227 -8.852 2.045 1 98.81 68 SER B O 1
ATOM 2047 N N . ASN B 1 69 ? -3.438 -6.902 1.202 1 98.94 69 ASN B N 1
ATOM 2048 C CA . ASN B 1 69 ? -2.213 -6.957 1.992 1 98.94 69 ASN B CA 1
ATOM 2049 C C . ASN B 1 69 ? -2.502 -6.816 3.484 1 98.94 69 ASN B C 1
ATOM 2051 O O . ASN B 1 69 ? -1.805 -7.402 4.312 1 98.94 69 ASN B O 1
ATOM 2055 N N . ALA B 1 70 ? -3.504 -6.023 3.883 1 98.88 70 ALA B N 1
ATOM 2056 C CA . ALA B 1 70 ? -3.906 -5.938 5.285 1 98.88 70 ALA B CA 1
ATOM 2057 C C . ALA B 1 70 ? -4.488 -7.262 5.77 1 98.88 70 ALA B C 1
ATOM 2059 O O . ALA B 1 70 ? -4.203 -7.703 6.887 1 98.88 70 ALA B O 1
ATOM 2060 N N . ILE B 1 71 ? -5.301 -7.906 4.941 1 98.94 71 ILE B N 1
ATOM 2061 C CA . ILE B 1 71 ? -5.945 -9.164 5.289 1 98.94 71 ILE B CA 1
ATOM 2062 C C . ILE B 1 71 ? -4.883 -10.234 5.527 1 98.94 71 ILE B C 1
ATOM 2064 O O . ILE B 1 71 ? -4.887 -10.906 6.566 1 98.94 71 ILE B O 1
ATOM 2068 N N . ILE B 1 72 ? -3.959 -10.367 4.582 1 98.94 72 ILE B N 1
ATOM 2069 C CA . ILE B 1 72 ? -3.01 -11.469 4.719 1 98.94 72 ILE B CA 1
ATOM 2070 C C . ILE B 1 72 ? -2.064 -11.195 5.887 1 98.94 72 ILE B C 1
ATOM 2072 O O . ILE B 1 72 ? -1.627 -12.117 6.574 1 98.94 72 ILE B O 1
ATOM 2076 N N . PHE B 1 73 ? -1.734 -9.922 6.129 1 98.88 73 PHE B N 1
ATOM 2077 C CA . PHE B 1 73 ? -0.938 -9.609 7.309 1 98.88 73 PHE B CA 1
ATOM 2078 C C . PHE B 1 73 ? -1.648 -10.055 8.578 1 98.88 73 PHE B C 1
ATOM 2080 O O . PHE B 1 73 ? -1.038 -10.68 9.453 1 98.88 73 PHE B O 1
ATOM 2087 N N . HIS B 1 74 ? -2.91 -9.766 8.68 1 98.81 74 HIS B N 1
ATOM 2088 C CA . HIS B 1 74 ? -3.703 -10.133 9.852 1 98.81 74 HIS B CA 1
ATOM 2089 C C . HIS B 1 74 ? -3.771 -11.641 10.016 1 98.81 74 HIS B C 1
ATOM 2091 O O . HIS B 1 74 ? -3.549 -12.164 11.109 1 98.81 74 HIS B O 1
ATOM 2097 N N . LEU B 1 75 ? -4.016 -12.344 8.969 1 98.75 75 LEU B N 1
ATOM 2098 C CA . LEU B 1 75 ? -4.117 -13.797 9.016 1 98.75 75 LEU B CA 1
ATOM 2099 C C . LEU B 1 75 ? -2.787 -14.422 9.43 1 98.75 75 LEU B C 1
ATOM 2101 O O . LEU B 1 75 ? -2.764 -15.453 10.102 1 98.75 75 LEU B O 1
ATOM 2105 N N . ALA B 1 76 ? -1.708 -13.797 9.047 1 98.75 76 ALA B N 1
ATOM 2106 C CA . ALA B 1 76 ? -0.401 -14.438 9.164 1 98.75 76 ALA B CA 1
ATOM 2107 C C . ALA B 1 76 ? 0.282 -14.055 10.477 1 98.75 76 ALA B C 1
ATOM 2109 O O . ALA B 1 76 ? 1.397 -14.508 10.75 1 98.75 76 ALA B O 1
ATOM 2110 N N . GLU B 1 77 ? -0.328 -13.156 11.273 1 97.25 77 GLU B N 1
ATOM 2111 C CA . GLU B 1 77 ? 0.301 -12.75 12.531 1 97.25 77 GLU B CA 1
ATOM 2112 C C . GLU B 1 77 ? 0.715 -13.961 13.359 1 97.25 77 GLU B C 1
ATOM 2114 O O . GLU B 1 77 ? -0.076 -14.883 13.555 1 97.25 77 GLU B O 1
ATOM 2119 N N . GLY B 1 78 ? 1.983 -13.969 13.812 1 96 78 GLY B N 1
ATOM 2120 C CA . GLY B 1 78 ? 2.51 -15.055 14.625 1 96 78 GLY B CA 1
ATOM 2121 C C . GLY B 1 78 ? 3.078 -16.203 13.812 1 96 78 GLY B C 1
ATOM 2122 O O . GLY B 1 78 ? 3.641 -17.141 14.359 1 96 78 GLY B O 1
ATOM 2123 N N . SER B 1 79 ? 2.895 -16.203 12.531 1 98.31 79 SER B N 1
ATOM 2124 C CA . SER B 1 79 ? 3.402 -17.266 11.664 1 98.31 79 SER B CA 1
ATOM 2125 C C . SER B 1 79 ? 4.793 -16.922 11.141 1 98.31 79 SER B C 1
ATOM 2127 O O . SER B 1 79 ? 5.285 -15.812 11.328 1 98.31 79 SER B O 1
ATOM 2129 N N . ASP B 1 80 ? 5.398 -17.844 10.43 1 97.56 80 ASP B N 1
ATOM 2130 C CA . ASP B 1 80 ? 6.734 -17.672 9.867 1 97.56 80 ASP B CA 1
ATOM 2131 C C . ASP B 1 80 ? 6.691 -16.859 8.578 1 97.56 80 ASP B C 1
ATOM 2133 O O . ASP B 1 80 ? 7.738 -16.5 8.023 1 97.56 80 ASP B O 1
ATOM 2137 N N . LEU B 1 81 ? 5.539 -16.531 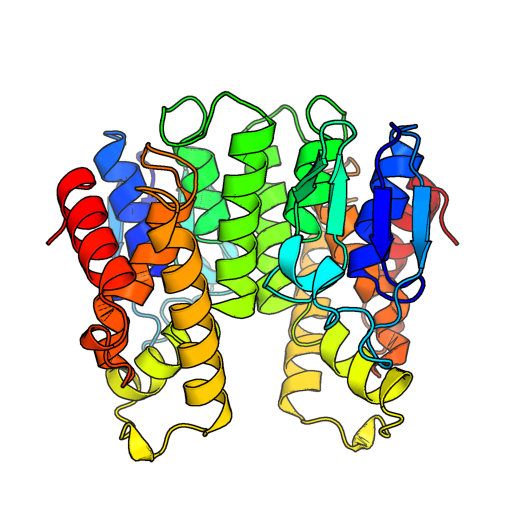8.109 1 98.75 81 LEU B N 1
ATOM 2138 C CA . LEU B 1 81 ? 5.414 -15.695 6.918 1 98.75 81 LEU B CA 1
ATOM 2139 C C . LEU B 1 81 ? 5.75 -14.242 7.234 1 98.75 81 LEU B C 1
ATOM 2141 O O . LEU B 1 81 ? 5.973 -13.438 6.324 1 98.75 81 LEU B O 1
ATOM 2145 N N . ILE B 1 82 ? 5.672 -13.875 8.469 1 98.69 82 ILE B N 1
ATOM 2146 C CA . ILE B 1 82 ? 6.109 -12.562 8.938 1 98.69 82 ILE B CA 1
ATOM 2147 C C . ILE B 1 82 ? 7.418 -12.703 9.711 1 98.69 82 ILE B C 1
ATOM 2149 O O . ILE B 1 82 ? 7.469 -13.383 10.742 1 98.69 82 ILE B O 1
ATOM 2153 N N . PRO B 1 83 ? 8.453 -12.055 9.188 1 98.44 83 PRO B N 1
ATOM 2154 C CA . PRO B 1 83 ? 9.742 -12.188 9.867 1 98.44 83 PRO B CA 1
ATOM 2155 C C . PRO B 1 83 ? 9.688 -11.75 11.328 1 98.44 83 PRO B C 1
ATOM 2157 O O . PRO B 1 83 ? 9.047 -10.75 11.648 1 98.44 83 PRO B O 1
ATOM 2160 N N . GLY B 1 84 ? 10.359 -12.508 12.219 1 96.69 84 GLY B N 1
ATOM 2161 C CA . GLY B 1 84 ? 10.484 -12.125 13.617 1 96.69 84 GLY B CA 1
ATOM 2162 C C . GLY B 1 84 ? 11.375 -10.914 13.828 1 96.69 84 GLY B C 1
ATOM 2163 O O . GLY B 1 84 ? 11.117 -10.086 14.703 1 96.69 84 GLY B O 1
ATOM 2164 N N . ASN B 1 85 ? 12.414 -10.836 12.992 1 96.31 85 ASN B N 1
ATOM 2165 C CA . ASN B 1 85 ? 13.312 -9.688 13.023 1 96.31 85 ASN B CA 1
ATOM 2166 C C . ASN B 1 85 ? 12.625 -8.422 12.523 1 96.31 85 ASN B C 1
ATOM 2168 O O . ASN B 1 85 ? 12.023 -8.422 11.445 1 96.31 85 ASN B O 1
ATOM 2172 N N . ALA B 1 86 ? 12.758 -7.387 13.336 1 96.56 86 ALA B N 1
ATOM 2173 C CA . ALA B 1 86 ? 12.023 -6.156 13.07 1 96.56 86 ALA B CA 1
ATOM 2174 C C . ALA B 1 86 ? 12.406 -5.566 11.719 1 96.56 86 ALA B C 1
ATOM 2176 O O . ALA B 1 86 ? 11.547 -5.09 10.969 1 96.56 86 ALA B O 1
ATOM 2177 N N . PHE B 1 87 ? 13.672 -5.543 11.43 1 97.81 87 PHE B N 1
ATOM 2178 C CA . PHE B 1 87 ? 14.125 -4.938 10.18 1 97.81 87 PHE B CA 1
ATOM 2179 C C . PHE B 1 87 ? 13.648 -5.754 8.984 1 97.81 87 PHE B C 1
ATOM 2181 O O . PHE B 1 87 ? 13.203 -5.195 7.984 1 97.81 87 PHE B O 1
ATOM 2188 N N . ASP B 1 88 ? 13.766 -7.059 9.039 1 98.31 88 ASP B N 1
ATOM 2189 C CA . ASP B 1 88 ? 13.281 -7.918 7.965 1 98.31 88 ASP B CA 1
ATOM 2190 C C . ASP B 1 88 ? 11.773 -7.754 7.77 1 98.31 88 ASP B C 1
ATOM 2192 O O . ASP B 1 88 ? 11.281 -7.785 6.641 1 98.31 88 ASP B O 1
ATOM 2196 N N . ARG B 1 89 ? 11.039 -7.605 8.859 1 98.44 89 ARG B N 1
ATOM 2197 C CA . ARG B 1 89 ? 9.609 -7.332 8.773 1 98.44 89 ARG B CA 1
ATOM 2198 C C . ARG B 1 89 ? 9.344 -6.004 8.07 1 98.44 89 ARG B C 1
ATOM 2200 O O . ARG B 1 89 ? 8.414 -5.895 7.27 1 98.44 89 ARG B O 1
ATOM 2207 N N . ALA B 1 90 ? 10.164 -5.008 8.367 1 98.62 90 ALA B N 1
ATOM 2208 C CA . ALA B 1 90 ? 10.047 -3.715 7.699 1 98.62 90 ALA B CA 1
ATOM 2209 C C . ALA B 1 90 ? 10.312 -3.842 6.203 1 98.62 90 ALA B C 1
ATOM 2211 O O . ALA B 1 90 ? 9.625 -3.229 5.387 1 98.62 90 ALA B O 1
ATOM 2212 N N . LYS B 1 91 ? 11.328 -4.602 5.883 1 98.62 91 LYS B N 1
ATOM 2213 C CA . LYS B 1 91 ? 11.641 -4.836 4.477 1 98.62 91 LYS B CA 1
ATOM 2214 C C . LYS B 1 91 ? 10.484 -5.543 3.771 1 98.62 91 LYS B C 1
ATOM 2216 O O . LYS B 1 91 ? 10.18 -5.246 2.615 1 98.62 91 LYS B O 1
ATOM 2221 N N . MET B 1 92 ? 9.875 -6.512 4.453 1 98.88 92 MET B N 1
ATOM 2222 C CA . MET B 1 92 ? 8.68 -7.168 3.926 1 98.88 92 MET B CA 1
ATOM 2223 C C . MET B 1 92 ? 7.594 -6.148 3.615 1 98.88 92 MET B C 1
ATOM 2225 O O . MET B 1 92 ? 7.039 -6.141 2.514 1 98.88 92 MET B O 1
ATOM 2229 N N . LEU B 1 93 ? 7.348 -5.262 4.535 1 98.88 93 LEU B N 1
ATOM 2230 C CA . LEU B 1 93 ? 6.324 -4.238 4.352 1 98.88 93 LEU B CA 1
ATOM 2231 C C . LEU B 1 93 ? 6.73 -3.25 3.266 1 98.88 93 LEU B C 1
ATOM 2233 O O . LEU B 1 93 ? 5.879 -2.748 2.525 1 98.88 93 LEU B O 1
ATOM 2237 N N . GLU B 1 94 ? 8.039 -2.943 3.16 1 98.81 94 GLU B N 1
ATOM 2238 C CA . GLU B 1 94 ? 8.547 -2.111 2.074 1 98.81 94 GLU B CA 1
ATOM 2239 C C . GLU B 1 94 ? 8.109 -2.652 0.714 1 98.81 94 GLU B C 1
ATOM 2241 O O . GLU B 1 94 ? 7.559 -1.917 -0.106 1 98.81 94 GLU B O 1
ATOM 2246 N N . TRP B 1 95 ? 8.297 -3.941 0.505 1 98.81 95 TRP B N 1
ATOM 2247 C CA . TRP B 1 95 ? 7.926 -4.586 -0.75 1 98.81 95 TRP B CA 1
ATOM 2248 C C . TRP B 1 95 ? 6.414 -4.566 -0.941 1 98.81 95 TRP B C 1
ATOM 2250 O O . TRP B 1 95 ? 5.926 -4.352 -2.053 1 98.81 95 TRP B O 1
ATOM 2260 N N . MET B 1 96 ? 5.691 -4.801 0.138 1 98.94 96 MET B N 1
ATOM 2261 C CA . MET B 1 96 ? 4.234 -4.883 0.049 1 98.94 96 MET B CA 1
ATOM 2262 C C . MET B 1 96 ? 3.633 -3.523 -0.293 1 98.94 96 MET B C 1
ATOM 2264 O O . MET B 1 96 ? 2.709 -3.436 -1.103 1 98.94 96 MET B O 1
ATOM 2268 N N . PHE B 1 97 ? 4.125 -2.453 0.322 1 98.81 97 PHE B N 1
ATOM 2269 C CA . PHE B 1 97 ? 3.65 -1.12 -0.03 1 98.81 97 PHE B CA 1
ATOM 2270 C C . PHE B 1 97 ? 4.078 -0.75 -1.445 1 98.81 97 PHE B C 1
ATOM 2272 O O . PHE B 1 97 ? 3.312 -0.135 -2.189 1 98.81 97 PHE B O 1
ATOM 2279 N N . TRP B 1 98 ? 5.332 -1.1 -1.842 1 98.38 98 TRP B N 1
ATOM 2280 C CA . TRP B 1 98 ? 5.809 -0.858 -3.199 1 98.38 98 TRP B CA 1
ATOM 2281 C C . TRP B 1 98 ? 4.93 -1.57 -4.219 1 98.38 98 TRP B C 1
ATOM 2283 O O . TRP B 1 98 ? 4.629 -1.018 -5.281 1 98.38 98 TRP B O 1
ATOM 2293 N N . GLU B 1 99 ? 4.551 -2.783 -3.877 1 98.62 99 GLU B N 1
ATOM 2294 C CA . GLU B 1 99 ? 3.672 -3.561 -4.75 1 98.62 99 GLU B CA 1
ATOM 2295 C C . GLU B 1 99 ? 2.379 -2.807 -5.043 1 98.62 99 GLU B C 1
ATOM 2297 O O . GLU B 1 99 ? 1.922 -2.77 -6.188 1 98.62 99 GLU B O 1
ATOM 2302 N N . GLN B 1 100 ? 1.754 -2.227 -4.051 1 97.69 100 GLN B N 1
ATOM 2303 C CA . GLN B 1 100 ? 0.473 -1.541 -4.188 1 97.69 100 GLN B CA 1
ATOM 2304 C C . GLN B 1 100 ? 0.614 -0.275 -5.027 1 97.69 100 GLN B C 1
ATOM 2306 O O . GLN B 1 100 ? -0.303 0.093 -5.766 1 97.69 100 GLN B O 1
ATOM 2311 N N . TYR B 1 101 ? 1.714 0.36 -4.934 1 96.94 101 TYR B N 1
ATOM 2312 C CA . TYR B 1 101 ? 1.827 1.676 -5.551 1 96.94 101 TYR B CA 1
ATOM 2313 C C . TYR B 1 101 ? 2.525 1.583 -6.902 1 96.94 101 TYR B C 1
ATOM 2315 O O . TYR B 1 101 ? 2.23 2.357 -7.816 1 96.94 101 TYR B O 1
ATOM 2323 N N . SER B 1 102 ? 3.455 0.594 -7.062 1 97.25 102 SER B N 1
ATOM 2324 C CA . SER B 1 102 ? 4.379 0.662 -8.188 1 97.25 102 SER B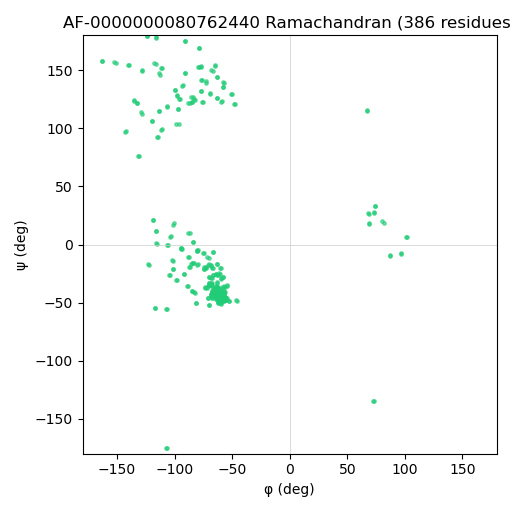 CA 1
ATOM 2325 C C . SER B 1 102 ? 4.277 -0.585 -9.062 1 97.25 102 SER B C 1
ATOM 2327 O O . SER B 1 102 ? 4.762 -0.596 -10.195 1 97.25 102 SER B O 1
ATOM 2329 N N . HIS B 1 103 ? 3.742 -1.611 -8.609 1 98.44 103 HIS B N 1
ATOM 2330 C CA . HIS B 1 103 ? 3.643 -2.869 -9.344 1 98.44 103 HIS B CA 1
ATOM 2331 C C . HIS B 1 103 ? 2.213 -3.119 -9.82 1 98.44 103 HIS B C 1
ATOM 2333 O O . HIS B 1 103 ? 1.96 -3.229 -11.016 1 98.44 103 HIS B O 1
ATOM 2339 N N . GLU B 1 104 ? 1.257 -3.115 -8.922 1 97.88 104 GLU B N 1
ATOM 2340 C CA . GLU B 1 104 ? -0.131 -3.484 -9.188 1 97.88 104 GLU B CA 1
ATOM 2341 C C . GLU B 1 104 ? -0.777 -2.525 -10.18 1 97.88 104 GLU B C 1
ATOM 2343 O O . GLU B 1 104 ? -1.418 -2.959 -11.141 1 97.88 104 GLU B O 1
ATOM 2348 N N . PRO B 1 105 ? -0.552 -1.179 -10.062 1 97.56 105 PRO B N 1
ATOM 2349 C CA . PRO B 1 105 ? -1.236 -0.262 -10.977 1 97.56 105 PRO B CA 1
ATOM 2350 C C . PRO B 1 105 ? -0.779 -0.425 -12.422 1 97.56 105 PRO B C 1
ATOM 2352 O O . PRO B 1 105 ? -1.37 0.167 -13.336 1 97.56 105 PRO B O 1
ATOM 2355 N N . TYR B 1 106 ? 0.229 -1.232 -12.656 1 98.25 106 TYR B N 1
ATOM 2356 C CA . TYR B 1 106 ? 0.744 -1.384 -14.008 1 98.25 106 TYR B CA 1
ATOM 2357 C C . TYR B 1 106 ? 0.567 -2.814 -14.508 1 98.25 106 TYR B C 1
ATOM 2359 O O . TYR B 1 106 ? -0.129 -3.055 -15.492 1 98.25 106 TYR B O 1
ATOM 2367 N N . ILE B 1 107 ? 1.081 -3.758 -13.719 1 98.5 107 ILE B N 1
ATOM 2368 C CA . ILE B 1 107 ? 1.021 -5.156 -14.125 1 98.5 107 ILE B CA 1
ATOM 2369 C C . ILE B 1 107 ? -0.421 -5.656 -14.055 1 98.5 107 ILE B C 1
ATOM 2371 O O . ILE B 1 107 ? -0.941 -6.219 -15.016 1 98.5 107 ILE B O 1
ATOM 2375 N N . ALA B 1 108 ? -1.07 -5.461 -12.938 1 97.94 108 ALA B N 1
ATOM 2376 C CA . ALA B 1 108 ? -2.441 -5.93 -12.75 1 97.94 108 ALA B CA 1
ATOM 2377 C C . ALA B 1 108 ? -3.404 -5.195 -13.68 1 97.94 108 ALA B C 1
ATOM 2379 O O . ALA B 1 108 ? -4.34 -5.793 -14.211 1 97.94 108 ALA B O 1
ATOM 2380 N N . VAL B 1 109 ? -3.162 -3.861 -13.859 1 97.69 109 VAL B N 1
ATOM 2381 C CA . VAL B 1 109 ? -4.047 -3.045 -14.68 1 97.69 109 VAL B CA 1
ATOM 2382 C C . VAL B 1 109 ? -3.914 -3.457 -16.141 1 97.69 109 VAL B C 1
ATOM 2384 O O . VAL B 1 109 ? -4.914 -3.559 -16.859 1 97.69 109 VAL B O 1
ATOM 2387 N N . ALA B 1 110 ? -2.676 -3.691 -16.609 1 98.5 110 ALA B N 1
ATOM 2388 C CA . ALA B 1 110 ? -2.48 -4.199 -17.953 1 98.5 110 ALA B CA 1
ATOM 2389 C C . ALA B 1 110 ? -3.232 -5.512 -18.172 1 98.5 110 ALA B C 1
ATOM 2391 O O . ALA B 1 110 ? -3.949 -5.672 -19.156 1 98.5 110 ALA B O 1
ATOM 2392 N N . ARG B 1 111 ? -3.07 -6.398 -17.25 1 98.12 111 ARG B N 1
ATOM 2393 C CA . ARG B 1 111 ? -3.76 -7.684 -17.328 1 98.12 111 ARG B CA 1
ATOM 2394 C C . ARG B 1 111 ? -5.273 -7.488 -17.375 1 98.12 111 ARG B C 1
ATOM 2396 O O . ARG B 1 111 ? -5.965 -8.141 -18.156 1 98.12 111 ARG B O 1
ATOM 2403 N N . PHE B 1 112 ? -5.836 -6.652 -16.531 1 96.94 112 PHE B N 1
ATOM 2404 C CA . PHE B 1 112 ? -7.27 -6.391 -16.469 1 96.94 112 PHE B CA 1
ATOM 2405 C C . PHE B 1 112 ? -7.793 -5.918 -17.828 1 96.94 112 PHE B C 1
ATOM 2407 O O . PHE B 1 112 ? -8.82 -6.395 -18.297 1 96.94 112 PHE B O 1
ATOM 2414 N N . GLN B 1 113 ? -7.082 -5.016 -18.422 1 97.19 113 GLN B N 1
ATOM 2415 C CA . GLN B 1 113 ? -7.504 -4.465 -19.703 1 97.19 113 GLN B CA 1
ATOM 2416 C C . GLN B 1 113 ? -7.504 -5.535 -20.781 1 97.19 113 GLN B C 1
ATOM 2418 O O . GLN B 1 113 ? -8.43 -5.605 -21.594 1 97.19 113 GLN B O 1
ATOM 2423 N N . VAL B 1 114 ? -6.527 -6.375 -20.766 1 97.5 114 VAL B N 1
ATOM 2424 C CA . VAL B 1 114 ? -6.391 -7.371 -21.828 1 97.5 114 VAL B CA 1
ATOM 2425 C C . VAL B 1 114 ? -7.32 -8.547 -21.547 1 97.5 114 VAL B C 1
ATOM 2427 O O . VAL B 1 114 ? -8.156 -8.891 -22.391 1 97.5 114 VAL B O 1
ATOM 2430 N N . LEU B 1 115 ? -7.25 -9.047 -20.359 1 94.19 115 LEU B N 1
ATOM 2431 C CA . LEU B 1 115 ? -7.941 -10.289 -20.047 1 94.19 115 LEU B CA 1
ATOM 2432 C C . LEU B 1 115 ? -9.406 -10.031 -19.734 1 94.19 115 LEU B C 1
ATOM 2434 O O . LEU B 1 115 ? -10.289 -10.758 -20.203 1 94.19 115 LEU B O 1
ATOM 2438 N N . TYR B 1 116 ? -9.688 -8.984 -18.984 1 89.62 116 TYR B N 1
ATOM 2439 C CA . TYR B 1 116 ? -11.055 -8.75 -18.531 1 89.62 116 TYR B CA 1
ATOM 2440 C C . TYR B 1 116 ? -11.828 -7.918 -19.547 1 89.62 116 TYR B C 1
ATOM 2442 O O . TYR B 1 116 ? -13 -8.18 -19.812 1 89.62 116 TYR B O 1
ATOM 2450 N N . LEU B 1 117 ? -11.117 -7.008 -20.156 1 94 117 LEU B N 1
ATOM 2451 C CA . LEU B 1 117 ? -11.836 -6.086 -21.031 1 94 117 LEU B CA 1
ATOM 2452 C C . LEU B 1 117 ? -11.648 -6.48 -22.5 1 94 117 LEU B C 1
ATOM 2454 O O . LEU B 1 117 ? -12.289 -5.91 -23.375 1 94 117 LEU B O 1
ATOM 2458 N N . GLY B 1 118 ? -10.719 -7.344 -22.75 1 95.69 118 GLY B N 1
ATOM 2459 C CA . GLY B 1 118 ? -10.539 -7.871 -24.094 1 95.69 118 GLY B CA 1
ATOM 2460 C C . GLY B 1 118 ? -9.766 -6.938 -25.016 1 95.69 118 GLY B C 1
ATOM 2461 O O . GLY B 1 118 ? -9.805 -7.078 -26.234 1 95.69 118 GLY B O 1
ATOM 2462 N N . LYS B 1 119 ? -9.031 -6.035 -24.438 1 97.38 119 LYS B N 1
ATOM 2463 C CA . LYS B 1 119 ? -8.227 -5.121 -25.25 1 97.38 119 LYS B CA 1
ATOM 2464 C C . LYS B 1 119 ? -6.969 -5.812 -25.766 1 97.38 119 LYS B C 1
ATOM 2466 O O . LYS B 1 119 ? -6.352 -6.609 -25.062 1 97.38 119 LYS B O 1
ATOM 2471 N N . PRO B 1 120 ? -6.648 -5.465 -27.031 1 97.5 120 PRO B N 1
ATOM 2472 C CA . PRO B 1 120 ? -5.363 -5.992 -27.5 1 97.5 120 PRO B CA 1
ATOM 2473 C C . PRO B 1 120 ? -4.176 -5.379 -26.75 1 97.5 120 PRO B C 1
ATOM 2475 O O . PRO B 1 120 ? -4.211 -4.203 -26.391 1 97.5 120 PRO B O 1
ATOM 2478 N N . VAL B 1 121 ? -3.137 -6.121 -26.609 1 97.19 121 VAL B N 1
ATOM 2479 C CA . VAL B 1 121 ? -1.942 -5.695 -25.875 1 97.19 121 VAL B CA 1
ATOM 2480 C C . VAL B 1 121 ? -1.381 -4.426 -26.516 1 97.19 121 VAL B C 1
ATOM 2482 O O . VAL B 1 121 ? -0.946 -3.512 -25.812 1 97.19 121 VAL B O 1
ATOM 2485 N N . GLU B 1 122 ? -1.445 -4.328 -27.797 1 96.56 122 GLU B N 1
ATOM 2486 C CA . GLU B 1 122 ? -0.875 -3.211 -28.547 1 96.56 122 GLU B CA 1
ATOM 2487 C C . GLU B 1 122 ? -1.637 -1.918 -28.281 1 96.56 122 GLU B C 1
ATOM 2489 O O . GLU B 1 122 ? -1.15 -0.827 -28.578 1 96.56 122 GLU B O 1
ATOM 2494 N N . SER B 1 123 ? -2.799 -2.059 -27.766 1 97.62 123 SER B N 1
ATOM 2495 C CA . SER B 1 123 ? -3.623 -0.881 -27.516 1 97.62 123 SER B CA 1
ATOM 2496 C C . SER B 1 123 ? -3.34 -0.289 -26.141 1 97.62 123 SER B C 1
ATOM 2498 O O . SER B 1 123 ? -3.82 0.799 -25.812 1 97.62 123 SER B O 1
ATOM 2500 N N . LEU B 1 124 ? -2.602 -0.978 -25.297 1 97.44 124 LEU B N 1
ATOM 2501 C CA . LEU B 1 124 ? -2.291 -0.499 -23.953 1 97.44 124 LEU B CA 1
ATOM 2502 C C . LEU B 1 124 ? -1.479 0.792 -24.016 1 97.44 124 LEU B C 1
ATOM 2504 O O . LEU B 1 124 ? -0.627 0.955 -24.891 1 97.44 124 LEU B O 1
ATOM 2508 N N . GLU B 1 125 ? -1.755 1.67 -23.047 1 96.56 125 GLU B N 1
ATOM 2509 C CA . GLU B 1 125 ? -0.968 2.896 -22.953 1 96.56 125 GLU B CA 1
ATOM 2510 C C . GLU B 1 125 ? 0.517 2.588 -22.797 1 96.56 125 GLU B C 1
ATOM 2512 O O . GLU B 1 125 ? 0.891 1.743 -21.969 1 96.56 125 GLU B O 1
ATOM 2517 N N . PRO B 1 126 ? 1.342 3.301 -23.531 1 96.81 126 PRO B N 1
ATOM 2518 C CA . PRO B 1 126 ? 2.783 3.061 -23.438 1 96.81 126 PRO B CA 1
ATOM 2519 C C . PRO B 1 126 ? 3.303 3.164 -22 1 96.81 126 PRO B C 1
ATOM 2521 O O . PRO B 1 126 ? 4.18 2.393 -21.609 1 96.81 126 PRO B O 1
ATOM 2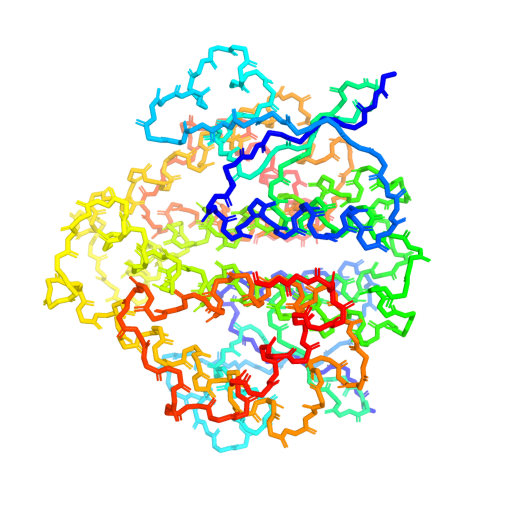524 N N . ARG B 1 127 ? 2.752 4.055 -21.234 1 95.5 127 ARG B N 1
ATOM 2525 C CA . ARG B 1 127 ? 3.191 4.246 -19.844 1 95.5 127 ARG B CA 1
ATOM 2526 C C . ARG B 1 127 ? 2.949 2.988 -19.016 1 95.5 127 ARG B C 1
ATOM 2528 O O . ARG B 1 127 ? 3.742 2.662 -18.141 1 95.5 127 ARG B O 1
ATOM 2535 N N . LEU B 1 128 ? 1.874 2.322 -19.281 1 96.94 128 LEU B N 1
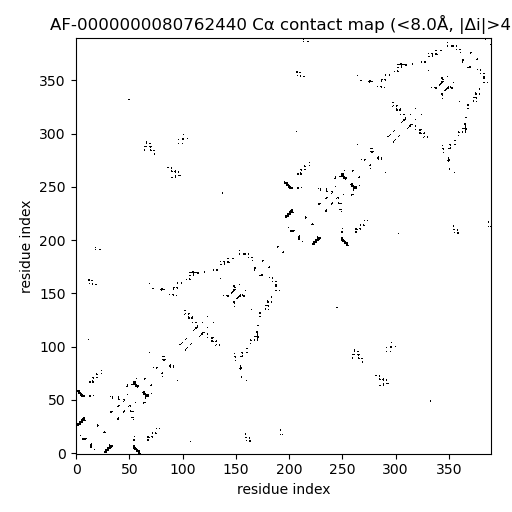ATOM 2536 C CA . LEU B 1 128 ? 1.551 1.09 -18.578 1 96.94 128 LEU B CA 1
ATOM 2537 C C . LEU B 1 128 ? 2.613 0.025 -18.828 1 96.94 128 LEU B C 1
ATOM 2539 O O . LEU B 1 128 ? 3.062 -0.639 -17.891 1 96.94 128 LEU B O 1
ATOM 2543 N N . ILE B 1 129 ? 3.025 -0.089 -20.031 1 97 129 ILE B N 1
ATOM 2544 C CA . ILE B 1 129 ? 4.016 -1.083 -20.422 1 97 129 ILE B CA 1
ATOM 2545 C C . ILE B 1 129 ? 5.383 -0.701 -19.859 1 97 129 ILE B C 1
ATOM 2547 O O . ILE B 1 129 ? 6.09 -1.546 -19.312 1 97 129 ILE B O 1
ATOM 2551 N N . GLU B 1 130 ? 5.715 0.538 -20.016 1 97.81 130 GLU B N 1
ATOM 2552 C CA . GLU B 1 130 ? 7.008 1.026 -19.531 1 97.81 130 GLU B CA 1
ATOM 2553 C C . GLU B 1 130 ? 7.148 0.838 -18.031 1 97.81 130 GLU B C 1
ATOM 2555 O O . GLU B 1 130 ? 8.148 0.295 -17.562 1 97.81 130 GLU B O 1
ATOM 2560 N N . ARG B 1 131 ? 6.184 1.2 -17.328 1 97.69 131 ARG B N 1
ATOM 2561 C CA . ARG B 1 131 ? 6.246 1.142 -15.867 1 97.69 131 ARG B CA 1
ATOM 2562 C C . ARG B 1 131 ? 6.152 -0.298 -15.375 1 97.69 131 ARG B C 1
ATOM 2564 O O . ARG B 1 131 ? 6.75 -0.65 -14.359 1 97.69 131 ARG B O 1
ATOM 2571 N N . GLY B 1 132 ? 5.332 -1.104 -16.047 1 98.56 132 GLY B N 1
ATOM 2572 C CA . GLY B 1 132 ? 5.332 -2.523 -15.734 1 98.56 132 GLY B CA 1
ATOM 2573 C C . GLY B 1 132 ? 6.691 -3.178 -15.922 1 98.56 132 GLY B C 1
ATOM 2574 O O . GLY B 1 132 ? 7.129 -3.961 -15.078 1 98.56 132 GLY B O 1
ATOM 2575 N N . ALA B 1 133 ? 7.332 -2.809 -17.031 1 98.38 133 ALA B N 1
ATOM 2576 C CA . ALA B 1 133 ? 8.672 -3.326 -17.297 1 98.38 133 ALA B CA 1
ATOM 2577 C C . ALA B 1 133 ? 9.656 -2.861 -16.219 1 98.38 133 ALA B C 1
ATOM 2579 O O . ALA B 1 133 ? 10.516 -3.633 -15.781 1 98.38 133 ALA B O 1
ATOM 2580 N N . ASP B 1 134 ? 9.547 -1.601 -15.82 1 97.75 134 ASP B N 1
ATOM 2581 C CA . ASP B 1 134 ? 10.383 -1.077 -14.742 1 97.75 134 ASP B CA 1
ATOM 2582 C C . ASP B 1 134 ? 10.195 -1.881 -13.461 1 97.75 134 ASP B C 1
ATOM 2584 O O . ASP B 1 134 ? 11.164 -2.174 -12.758 1 97.75 134 ASP B O 1
ATOM 2588 N N . ALA B 1 135 ? 8.969 -2.191 -13.148 1 98.38 135 ALA B N 1
ATOM 2589 C CA . ALA B 1 135 ? 8.664 -2.957 -11.945 1 98.38 135 ALA B CA 1
ATOM 2590 C C . ALA B 1 135 ? 9.297 -4.348 -12 1 98.38 135 ALA B C 1
ATOM 2592 O O . ALA B 1 135 ? 9.898 -4.805 -11.031 1 98.38 135 ALA B O 1
ATOM 2593 N N . LEU B 1 136 ? 9.141 -5.012 -13.125 1 98.75 136 LEU B N 1
ATOM 2594 C CA . LEU B 1 136 ? 9.727 -6.336 -13.289 1 98.75 136 LEU B CA 1
ATOM 2595 C C . LEU B 1 136 ? 11.25 -6.27 -13.211 1 98.75 136 LEU B C 1
ATOM 2597 O O . LEU B 1 136 ? 11.891 -7.16 -12.648 1 98.75 136 LEU B O 1
ATOM 2601 N N . ALA B 1 137 ? 11.805 -5.227 -13.742 1 98.38 137 ALA B N 1
ATOM 2602 C CA . ALA B 1 137 ? 13.25 -5.051 -13.68 1 98.38 137 ALA B CA 1
ATOM 2603 C C . ALA B 1 137 ? 13.727 -4.879 -12.234 1 98.38 137 ALA B C 1
ATOM 2605 O O . ALA B 1 137 ? 14.773 -5.406 -11.852 1 98.38 137 ALA B O 1
ATOM 2606 N N . ARG B 1 138 ? 13.016 -4.141 -11.492 1 97.38 138 ARG B N 1
ATOM 2607 C CA . ARG B 1 138 ? 13.359 -3.969 -10.086 1 97.38 138 ARG B CA 1
ATOM 2608 C C . ARG B 1 138 ? 13.32 -5.305 -9.344 1 97.38 138 ARG B C 1
ATOM 2610 O O . ARG B 1 138 ? 14.211 -5.609 -8.555 1 97.38 138 ARG B O 1
ATOM 2617 N N . LEU B 1 139 ? 12.258 -6.086 -9.562 1 98.62 139 LEU B N 1
ATOM 2618 C CA . LEU B 1 139 ? 12.18 -7.422 -8.977 1 98.62 139 LEU B CA 1
ATOM 2619 C C . LEU B 1 139 ? 13.375 -8.266 -9.383 1 98.62 139 LEU B C 1
ATOM 2621 O O . LEU B 1 139 ? 13.984 -8.938 -8.547 1 98.62 139 LEU B O 1
ATOM 2625 N N . GLU B 1 140 ? 13.648 -8.203 -10.664 1 98.69 140 GLU B N 1
ATOM 2626 C CA . GLU B 1 140 ? 14.773 -8.969 -11.203 1 98.69 140 GLU B CA 1
ATOM 2627 C C . GLU B 1 140 ? 16.062 -8.641 -10.469 1 98.69 140 GLU B C 1
ATOM 2629 O O . GLU B 1 140 ? 16.812 -9.547 -10.078 1 98.69 140 GLU B O 1
ATOM 2634 N N . THR B 1 141 ? 16.312 -7.387 -10.266 1 97.38 141 THR B N 1
ATOM 2635 C CA . THR B 1 141 ? 17.516 -6.934 -9.594 1 97.38 141 THR B CA 1
ATOM 2636 C C . THR B 1 141 ? 17.578 -7.48 -8.164 1 97.38 141 THR B C 1
ATOM 2638 O O . THR B 1 141 ? 18.609 -8.008 -7.742 1 97.38 141 THR B O 1
ATOM 2641 N N . GLN B 1 142 ? 16.516 -7.379 -7.43 1 97.69 142 GLN B N 1
ATOM 2642 C CA . GLN B 1 142 ? 16.484 -7.875 -6.059 1 97.69 142 GLN B CA 1
ATOM 2643 C C . GLN B 1 142 ? 16.672 -9.391 -6.02 1 97.69 142 GLN B C 1
ATOM 2645 O O . GLN B 1 142 ? 17.406 -9.906 -5.164 1 97.69 142 GLN B O 1
ATOM 2650 N N . LEU B 1 143 ? 16.047 -10.062 -6.93 1 98.5 143 LEU B N 1
ATOM 2651 C CA . LEU B 1 143 ? 15.984 -11.516 -6.879 1 98.5 143 LEU B CA 1
ATOM 2652 C C . LEU B 1 143 ? 17.281 -12.133 -7.418 1 98.5 143 LEU B C 1
ATOM 2654 O O . LEU B 1 143 ? 17.453 -13.352 -7.363 1 98.5 143 LEU B O 1
ATOM 2658 N N . GLN B 1 144 ? 18.156 -11.336 -7.898 1 97.56 144 GLN B N 1
ATOM 2659 C CA . GLN B 1 144 ? 19.531 -11.766 -8.18 1 97.56 144 GLN B CA 1
ATOM 2660 C C . GLN B 1 144 ? 20.359 -11.781 -6.902 1 97.56 144 GLN B C 1
ATOM 2662 O O . GLN B 1 144 ? 21.422 -12.414 -6.863 1 97.56 144 GLN B O 1
ATOM 2667 N N . ARG B 1 145 ? 19.906 -11.133 -5.914 1 95.81 145 ARG B N 1
ATOM 2668 C CA . ARG B 1 145 ? 20.688 -10.953 -4.699 1 95.81 145 ARG B CA 1
ATOM 2669 C C . ARG B 1 145 ? 20.188 -11.859 -3.58 1 95.81 145 ARG B C 1
ATOM 2671 O O . ARG B 1 145 ? 20.938 -12.195 -2.662 1 95.81 145 ARG B O 1
ATOM 2678 N N . SER B 1 146 ? 18.984 -12.227 -3.598 1 97.31 146 SER B N 1
ATOM 2679 C CA . SER B 1 146 ? 18.359 -13.023 -2.537 1 97.31 146 SER B CA 1
ATOM 2680 C C . SER B 1 146 ? 17.422 -14.078 -3.109 1 97.31 146 SER B C 1
ATOM 2682 O O . SER B 1 146 ? 16.859 -13.898 -4.188 1 97.31 146 SER B O 1
ATOM 2684 N N . THR B 1 147 ? 17.188 -15.188 -2.391 1 98.19 147 THR B N 1
ATOM 2685 C CA . THR B 1 147 ? 16.344 -16.297 -2.816 1 98.19 147 THR B CA 1
ATOM 2686 C C . THR B 1 147 ? 14.883 -15.867 -2.879 1 98.19 147 THR B C 1
ATOM 2688 O O . THR B 1 147 ? 14.164 -16.25 -3.807 1 98.19 147 THR B O 1
ATOM 2691 N N . PHE B 1 148 ? 14.453 -15.195 -1.883 1 98.75 148 PHE B N 1
ATOM 2692 C CA . PHE B 1 148 ? 13.141 -14.562 -1.826 1 98.75 148 PHE B CA 1
ATOM 2693 C C . PHE B 1 148 ? 13.281 -13.047 -1.732 1 98.75 148 PHE B C 1
ATOM 2695 O O . PHE B 1 148 ? 14.391 -12.516 -1.757 1 98.75 148 PHE B O 1
ATOM 2702 N N . LEU B 1 149 ? 12.188 -12.344 -1.726 1 98.69 149 LEU B N 1
ATOM 2703 C CA . LEU B 1 149 ? 12.266 -10.883 -1.773 1 98.69 149 LEU B CA 1
ATOM 2704 C C . LEU B 1 149 ? 12.953 -10.336 -0.529 1 98.69 149 LEU B C 1
ATOM 2706 O O . LEU B 1 149 ? 13.648 -9.32 -0.597 1 98.69 149 LEU B O 1
ATOM 2710 N N . VAL B 1 150 ? 12.648 -10.992 0.618 1 98.31 150 VAL B N 1
ATOM 2711 C CA . VAL B 1 150 ? 13.336 -10.641 1.856 1 98.31 150 VAL B CA 1
ATOM 2712 C C . VAL B 1 150 ? 14.18 -11.828 2.328 1 98.31 150 VAL B C 1
ATOM 2714 O O . VAL B 1 150 ? 13.664 -12.734 2.996 1 98.31 150 VAL B O 1
ATOM 2717 N N . GLY B 1 151 ? 15.414 -11.875 1.956 1 96.88 151 GLY B N 1
ATOM 2718 C CA . GLY B 1 151 ? 16.344 -12.891 2.426 1 96.88 151 GLY B CA 1
ATOM 2719 C C . GLY B 1 151 ? 16.078 -14.266 1.831 1 96.88 151 GLY B C 1
ATOM 2720 O O . GLY B 1 151 ? 15.891 -14.398 0.62 1 96.88 151 GLY B O 1
ATOM 2721 N N . ASP B 1 152 ? 16.094 -15.297 2.713 1 97.5 152 ASP B N 1
ATOM 2722 C CA . ASP B 1 152 ? 16.141 -16.656 2.197 1 97.5 152 ASP B CA 1
ATOM 2723 C C . ASP B 1 152 ? 14.883 -17.438 2.564 1 97.5 152 ASP B C 1
ATOM 2725 O O . ASP B 1 152 ? 14.812 -18.656 2.369 1 97.5 152 ASP B O 1
ATOM 2729 N N . LYS B 1 153 ? 13.891 -16.75 3.057 1 97.19 153 LYS B N 1
ATOM 2730 C CA . LYS B 1 153 ? 12.641 -17.406 3.438 1 97.19 153 LYS B CA 1
ATOM 2731 C C . LYS B 1 153 ? 11.445 -16.703 2.799 1 97.19 153 LYS B C 1
ATOM 2733 O O . LYS B 1 153 ? 11.469 -15.492 2.582 1 97.19 153 LYS B O 1
ATOM 2738 N N . LEU B 1 154 ? 10.422 -17.531 2.551 1 98.62 154 LEU B N 1
ATOM 2739 C CA . LEU B 1 154 ? 9.156 -17 2.049 1 98.62 154 LEU B CA 1
ATOM 2740 C C . LEU B 1 154 ? 8.516 -16.062 3.061 1 98.62 154 LEU B C 1
ATOM 2742 O O . LEU B 1 154 ? 8.422 -16.391 4.246 1 98.62 154 LEU B O 1
ATOM 2746 N N . THR B 1 155 ? 8.18 -14.867 2.678 1 98.88 155 THR B N 1
ATOM 2747 C CA . THR B 1 155 ? 7.426 -13.938 3.504 1 98.88 155 THR B CA 1
ATOM 2748 C C . THR B 1 155 ? 6.16 -13.477 2.781 1 98.88 155 THR B C 1
ATOM 2750 O O . THR B 1 155 ? 5.922 -13.859 1.634 1 98.88 155 THR B O 1
ATOM 2753 N N . LEU B 1 156 ? 5.355 -12.648 3.396 1 98.94 156 LEU B N 1
ATOM 2754 C CA . LEU B 1 156 ? 4.152 -12.102 2.779 1 98.94 156 LEU B CA 1
ATOM 2755 C C . LEU B 1 156 ? 4.508 -11.219 1.588 1 98.94 156 LEU B C 1
ATOM 2757 O O . LEU B 1 156 ? 3.68 -10.992 0.704 1 98.94 156 LEU B O 1
ATOM 2761 N N . ALA B 1 157 ? 5.719 -10.633 1.555 1 98.94 157 ALA B N 1
ATOM 2762 C CA . ALA B 1 157 ? 6.137 -9.891 0.371 1 98.94 157 ALA B CA 1
ATOM 2763 C C . ALA B 1 157 ? 6.098 -10.766 -0.875 1 98.94 157 ALA B C 1
ATOM 2765 O O . ALA B 1 157 ? 5.664 -10.32 -1.941 1 98.94 157 ALA B O 1
ATOM 2766 N N . ASP B 1 158 ? 6.535 -11.992 -0.734 1 98.94 158 ASP B N 1
ATOM 2767 C CA . ASP B 1 158 ? 6.535 -12.922 -1.858 1 98.94 158 ASP B CA 1
ATOM 2768 C C . ASP B 1 158 ? 5.113 -13.273 -2.281 1 98.94 158 ASP B C 1
ATOM 2770 O O . ASP B 1 158 ? 4.809 -13.336 -3.477 1 98.94 158 ASP B O 1
ATOM 2774 N N . VAL B 1 159 ? 4.234 -13.516 -1.314 1 98.94 159 VAL B N 1
ATOM 2775 C CA . VAL B 1 159 ? 2.836 -13.828 -1.602 1 98.94 159 VAL B CA 1
ATOM 2776 C C . VAL B 1 159 ? 2.186 -12.656 -2.336 1 98.94 159 VAL B C 1
ATOM 2778 O O . VAL B 1 159 ? 1.495 -12.852 -3.338 1 98.94 159 VAL B O 1
ATOM 2781 N N . ALA B 1 160 ? 2.412 -11.461 -1.846 1 98.88 160 ALA B N 1
ATOM 2782 C CA . ALA B 1 160 ? 1.811 -10.25 -2.4 1 98.88 160 ALA B CA 1
ATOM 2783 C C . ALA B 1 160 ? 2.258 -10.031 -3.842 1 98.88 160 ALA B C 1
ATOM 2785 O O . ALA B 1 160 ? 1.445 -9.68 -4.703 1 98.88 160 ALA B O 1
ATOM 2786 N N . LEU B 1 161 ? 3.508 -10.266 -4.102 1 98.94 161 LEU B N 1
ATOM 2787 C CA . LEU B 1 161 ? 4.059 -9.844 -5.387 1 98.94 161 LEU B CA 1
ATOM 2788 C C . LEU B 1 161 ? 3.953 -10.969 -6.414 1 98.94 161 LEU B C 1
ATOM 2790 O O . LEU B 1 161 ? 3.885 -10.711 -7.617 1 98.94 161 LEU B O 1
ATOM 2794 N N . VAL B 1 162 ? 3.906 -12.219 -6.016 1 98.88 162 VAL B N 1
ATOM 2795 C CA . VAL B 1 162 ? 3.863 -13.312 -6.98 1 98.88 162 VAL B CA 1
ATOM 2796 C C . VAL B 1 162 ? 2.512 -13.328 -7.688 1 98.88 162 VAL B C 1
ATOM 2798 O O . VAL B 1 162 ? 2.41 -13.75 -8.844 1 98.88 162 VAL B O 1
ATOM 2801 N N . ALA B 1 163 ? 1.49 -12.859 -7.055 1 98.62 163 ALA B N 1
ATOM 2802 C CA . ALA B 1 163 ? 0.098 -13.023 -7.465 1 98.62 163 ALA B CA 1
ATOM 2803 C C . ALA B 1 163 ? -0.13 -12.484 -8.875 1 98.62 163 ALA B C 1
ATOM 2805 O O . ALA B 1 163 ? -0.769 -13.141 -9.695 1 98.62 163 ALA B O 1
ATOM 2806 N N . TYR B 1 164 ? 0.406 -11.297 -9.102 1 98.69 164 TYR B N 1
ATOM 2807 C CA . TYR B 1 164 ? 0.198 -10.742 -10.438 1 98.69 164 TYR B CA 1
ATOM 2808 C C . TYR B 1 164 ? 1.441 -10.914 -11.297 1 98.69 164 TYR B C 1
ATOM 2810 O O . TYR B 1 164 ? 1.362 -10.867 -12.531 1 98.69 164 TYR B O 1
ATOM 2818 N N . THR B 1 165 ? 2.623 -11.109 -10.648 1 98.88 165 THR B N 1
ATOM 2819 C CA . THR B 1 165 ? 3.834 -11.328 -11.438 1 98.88 165 THR B CA 1
ATOM 2820 C C . THR B 1 165 ? 3.734 -12.625 -12.227 1 98.88 165 THR B C 1
ATOM 2822 O O . THR B 1 165 ? 4.098 -12.672 -13.406 1 98.88 165 THR B O 1
ATOM 2825 N N . ARG B 1 166 ? 3.186 -13.633 -11.648 1 98.38 166 ARG B N 1
ATOM 2826 C CA . ARG B 1 166 ? 3.154 -14.969 -12.242 1 98.38 166 ARG B CA 1
ATOM 2827 C C . ARG B 1 166 ? 2.27 -14.992 -13.484 1 98.38 166 ARG B C 1
ATOM 2829 O O . ARG B 1 166 ? 2.387 -15.891 -14.32 1 98.38 166 ARG B O 1
ATOM 2836 N N . VAL B 1 167 ? 1.372 -14.047 -13.633 1 98.12 167 VAL B N 1
ATOM 2837 C CA . VAL B 1 167 ? 0.469 -14.016 -14.773 1 98.12 167 VAL B CA 1
ATOM 2838 C C . VAL B 1 167 ? 0.688 -12.727 -15.57 1 98.12 167 VAL B C 1
ATOM 2840 O O . VAL B 1 167 ? -0.219 -12.258 -16.266 1 98.12 167 VAL B O 1
ATOM 2843 N N . ALA B 1 168 ? 1.841 -12.102 -15.414 1 98.5 168 ALA B N 1
ATOM 2844 C CA . ALA B 1 168 ? 2.141 -10.828 -16.078 1 98.5 168 ALA B CA 1
ATOM 2845 C C . ALA B 1 168 ? 2.031 -10.969 -17.594 1 98.5 168 ALA B C 1
ATOM 2847 O O . ALA B 1 168 ? 1.722 -9.992 -18.281 1 98.5 168 ALA B O 1
ATOM 2848 N N . HIS B 1 169 ? 2.264 -12.18 -18.172 1 97.88 169 HIS B N 1
ATOM 2849 C CA . HIS B 1 169 ? 2.186 -12.43 -19.594 1 97.88 169 HIS B CA 1
ATOM 2850 C C . HIS B 1 169 ? 0.773 -12.195 -20.125 1 97.88 169 HIS B C 1
ATOM 2852 O O . HIS B 1 169 ? 0.592 -11.828 -21.297 1 97.88 169 HIS B O 1
ATOM 2858 N N . GLU B 1 170 ? -0.198 -12.344 -19.25 1 97.81 170 GLU B N 1
ATOM 2859 C CA . GLU B 1 170 ? -1.584 -12.102 -19.656 1 97.81 170 GLU B CA 1
ATOM 2860 C C . GLU B 1 170 ? -1.841 -10.625 -19.906 1 97.81 170 GLU B C 1
ATOM 2862 O O . GLU B 1 170 ? -2.844 -10.258 -20.516 1 97.81 170 GLU B O 1
ATOM 2867 N N . GLY B 1 171 ? -0.932 -9.75 -19.391 1 97.56 171 GLY B N 1
ATOM 2868 C CA . GLY B 1 171 ? -1 -8.328 -19.656 1 97.56 171 GLY B CA 1
ATOM 2869 C C . GLY B 1 171 ? 0.023 -7.859 -20.672 1 97.56 171 GLY B C 1
ATOM 2870 O O . GLY B 1 171 ? 0.258 -6.66 -20.828 1 97.56 171 GLY B O 1
ATOM 2871 N N . GLY B 1 172 ? 0.725 -8.844 -21.25 1 97.44 172 GLY B N 1
ATOM 2872 C CA . GLY B 1 172 ? 1.61 -8.492 -22.359 1 97.44 172 GLY B CA 1
ATOM 2873 C C . GLY B 1 172 ? 3.07 -8.422 -21.953 1 97.44 172 GLY B C 1
ATOM 2874 O O . GLY B 1 172 ? 3.922 -8.016 -22.734 1 97.44 172 GLY B O 1
ATOM 2875 N N . PHE B 1 173 ? 3.396 -8.781 -20.781 1 98.38 173 PHE B N 1
ATOM 2876 C CA . PHE B 1 173 ? 4.781 -8.75 -20.328 1 98.38 173 PHE B CA 1
ATOM 2877 C C . PHE B 1 173 ? 5.461 -10.094 -20.547 1 98.38 173 PHE B C 1
ATOM 2879 O O . PHE B 1 173 ? 4.859 -11.141 -20.297 1 98.38 173 PHE B O 1
ATOM 2886 N N . ASP B 1 174 ? 6.648 -10.102 -21 1 98 174 ASP B N 1
ATOM 2887 C CA . ASP B 1 174 ? 7.426 -11.305 -21.281 1 98 174 ASP B CA 1
ATOM 2888 C C . ASP B 1 174 ? 8.383 -11.609 -20.141 1 98 174 ASP B C 1
ATOM 2890 O O . ASP B 1 174 ? 9.469 -11.031 -20.047 1 98 174 ASP B O 1
ATOM 2894 N N . LEU B 1 175 ? 8.086 -12.578 -19.297 1 97.69 175 LEU B N 1
ATOM 2895 C CA . LEU B 1 175 ? 8.859 -12.867 -18.094 1 97.69 175 LEU B CA 1
ATOM 2896 C C . LEU B 1 175 ? 10.18 -13.547 -18.453 1 97.69 175 LEU B C 1
ATOM 2898 O O . LEU B 1 175 ? 11.078 -13.633 -17.625 1 97.69 175 LEU B O 1
ATOM 2902 N N . SER B 1 176 ? 10.273 -14.117 -19.656 1 98.19 176 SER B N 1
ATOM 2903 C CA . SER B 1 176 ? 11.531 -14.742 -20.062 1 98.19 176 SER B CA 1
ATOM 2904 C C . SER B 1 176 ? 12.672 -13.734 -20.078 1 98.19 176 SER B C 1
ATOM 2906 O O . SER B 1 176 ? 13.844 -14.117 -20.062 1 98.19 176 SER B O 1
ATOM 2908 N N . LEU B 1 177 ? 12.383 -12.438 -20.156 1 98.31 177 LEU B N 1
ATOM 2909 C CA . LEU B 1 177 ? 13.375 -11.367 -20.109 1 98.31 177 LEU B CA 1
ATOM 2910 C C . LEU B 1 177 ? 13.898 -11.172 -18.703 1 98.31 177 LEU B C 1
ATOM 2912 O O . LEU B 1 177 ? 14.875 -10.445 -18.484 1 98.31 177 LEU B O 1
ATOM 2916 N N . TYR B 1 178 ? 13.289 -11.859 -17.719 1 98.69 178 TYR B N 1
ATOM 2917 C CA . TYR B 1 178 ? 13.617 -11.734 -16.297 1 98.69 178 TYR B CA 1
ATOM 2918 C C . TYR B 1 178 ? 13.805 -13.102 -15.664 1 98.69 178 TYR B C 1
ATOM 2920 O O . TYR B 1 178 ? 12.984 -13.531 -14.852 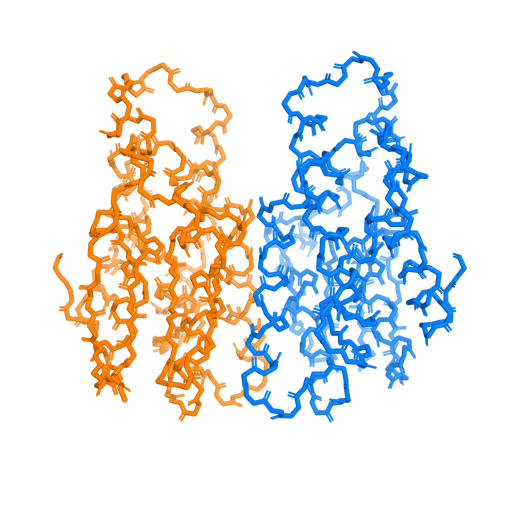1 98.69 178 TYR B O 1
ATOM 2928 N N . PRO B 1 179 ? 14.891 -13.742 -15.891 1 98.69 179 PRO B N 1
ATOM 2929 C CA . PRO B 1 179 ? 15.07 -15.141 -15.477 1 98.69 179 PRO B CA 1
ATOM 2930 C C . PRO B 1 179 ? 15.031 -15.312 -13.961 1 98.69 179 PRO B C 1
ATOM 2932 O O . PRO B 1 179 ? 14.562 -16.328 -13.461 1 98.69 179 PRO B O 1
ATOM 2935 N N . ALA B 1 180 ? 15.586 -14.336 -13.211 1 98.81 180 ALA B N 1
ATOM 2936 C CA . ALA B 1 180 ? 15.523 -14.438 -11.75 1 98.81 180 ALA B CA 1
ATOM 2937 C C . ALA B 1 180 ? 14.086 -14.359 -11.258 1 98.81 180 ALA B C 1
ATOM 2939 O O . ALA B 1 180 ? 13.703 -15.062 -10.312 1 98.81 180 ALA B O 1
ATOM 2940 N N . VAL B 1 181 ? 13.312 -13.523 -11.883 1 98.88 181 VAL B N 1
ATOM 2941 C CA . VAL B 1 181 ? 11.898 -13.406 -11.539 1 98.88 181 VAL B CA 1
ATOM 2942 C C . VAL B 1 181 ? 11.18 -14.719 -11.844 1 98.88 181 VAL B C 1
ATOM 2944 O O . VAL B 1 181 ? 10.398 -15.211 -11.031 1 98.88 181 VAL B O 1
ATOM 2947 N N . GLU B 1 182 ? 11.422 -15.258 -13.016 1 98.5 182 GLU B N 1
ATOM 2948 C CA . GLU B 1 182 ? 10.789 -16.516 -13.398 1 98.5 182 GLU B CA 1
ATOM 2949 C C . GLU B 1 182 ? 11.125 -17.625 -12.414 1 98.5 182 GLU B C 1
ATOM 2951 O O . GLU B 1 182 ? 10.242 -18.391 -12 1 98.5 182 GLU B O 1
ATOM 2956 N N . ALA B 1 183 ? 12.391 -17.766 -12.086 1 98.62 183 ALA B N 1
ATOM 2957 C CA . ALA B 1 183 ? 12.812 -18.766 -11.109 1 98.62 183 ALA B CA 1
ATOM 2958 C C . ALA B 1 183 ? 12.125 -18.547 -9.766 1 98.62 183 ALA B C 1
ATOM 2960 O O . ALA B 1 183 ? 11.688 -19.5 -9.125 1 98.62 183 ALA B O 1
ATOM 2961 N N . TRP B 1 184 ? 12.086 -17.297 -9.312 1 98.81 184 TRP B N 1
ATOM 2962 C CA . TRP B 1 184 ? 11.438 -16.922 -8.062 1 98.81 184 TRP B CA 1
ATOM 2963 C C . TRP B 1 184 ? 9.961 -17.297 -8.078 1 98.81 184 TRP B C 1
ATOM 2965 O O . TRP B 1 184 ? 9.438 -17.828 -7.098 1 98.81 184 TRP B O 1
ATOM 2975 N N . VAL B 1 185 ? 9.242 -17.047 -9.203 1 98.75 185 VAL B N 1
ATOM 2976 C CA . VAL B 1 185 ? 7.832 -17.406 -9.336 1 98.75 185 VAL B CA 1
ATOM 2977 C C . VAL B 1 185 ? 7.664 -18.906 -9.102 1 98.75 185 VAL B C 1
ATOM 2979 O O . VAL B 1 185 ? 6.809 -19.328 -8.32 1 98.75 185 VAL B O 1
ATOM 2982 N N . GLY B 1 186 ? 8.484 -19.688 -9.766 1 98.44 186 GLY B N 1
ATOM 2983 C CA . GLY B 1 186 ? 8.422 -21.125 -9.586 1 98.44 186 GLY B CA 1
ATOM 2984 C C . GLY B 1 186 ? 8.648 -21.547 -8.148 1 98.44 186 GLY B C 1
ATOM 2985 O O . GLY B 1 186 ? 7.938 -22.422 -7.637 1 98.44 186 GLY B O 1
ATOM 2986 N N . ARG B 1 187 ? 9.602 -20.984 -7.461 1 98.25 187 ARG B N 1
ATOM 2987 C CA . ARG B 1 187 ? 9.914 -21.297 -6.074 1 98.25 187 ARG B CA 1
ATOM 2988 C C . ARG B 1 187 ? 8.742 -20.969 -5.156 1 98.25 187 ARG B C 1
ATOM 2990 O O . ARG B 1 187 ? 8.398 -21.766 -4.273 1 98.25 187 ARG B O 1
ATOM 2997 N N . VAL B 1 188 ? 8.172 -19.797 -5.332 1 98.69 188 VAL B N 1
ATOM 2998 C CA . VAL B 1 188 ? 7.07 -19.359 -4.48 1 98.69 188 VAL B CA 1
ATOM 2999 C C . VAL B 1 188 ? 5.852 -20.25 -4.719 1 98.69 188 VAL B C 1
ATOM 3001 O O . VAL B 1 188 ? 5.184 -20.672 -3.77 1 98.69 188 VAL B O 1
ATOM 3004 N N . GLU B 1 189 ? 5.547 -20.547 -6.031 1 98.31 189 GLU B N 1
ATOM 3005 C CA . GLU B 1 189 ? 4.434 -21.438 -6.348 1 98.31 189 GLU B CA 1
ATOM 3006 C C . GLU B 1 189 ? 4.609 -22.797 -5.684 1 98.31 189 GLU B C 1
ATOM 3008 O O . GLU B 1 189 ? 3.656 -23.359 -5.133 1 98.31 189 GLU B O 1
ATOM 3013 N N . ALA B 1 190 ? 5.781 -23.328 -5.73 1 97.69 190 ALA B N 1
ATOM 3014 C CA . ALA B 1 190 ? 6.074 -24.625 -5.109 1 97.69 190 ALA B CA 1
ATOM 3015 C C . ALA B 1 190 ? 5.887 -24.562 -3.598 1 97.69 190 ALA B C 1
ATOM 3017 O O . ALA B 1 190 ? 5.289 -25.453 -3.002 1 97.69 190 ALA B O 1
ATOM 3018 N N . ASP B 1 191 ? 6.406 -23.516 -2.994 1 97 191 ASP B N 1
ATOM 3019 C CA . ASP B 1 191 ? 6.328 -23.359 -1.546 1 97 191 ASP B CA 1
ATOM 3020 C C . ASP B 1 191 ? 4.879 -23.219 -1.085 1 97 191 ASP B C 1
ATOM 3022 O O . ASP B 1 191 ? 4.504 -23.734 -0.029 1 97 191 ASP B O 1
ATOM 3026 N N . LEU B 1 192 ? 4.055 -22.5 -1.837 1 97.19 192 LEU B N 1
ATOM 3027 C CA . LEU B 1 192 ? 2.656 -22.266 -1.492 1 97.19 192 LEU B CA 1
ATOM 3028 C C . LEU B 1 192 ? 1.783 -23.438 -1.925 1 97.19 192 LEU B C 1
ATOM 3030 O O . LEU B 1 192 ? 0.622 -23.547 -1.521 1 97.19 192 LEU B O 1
ATOM 3034 N N . GLY B 1 193 ? 2.303 -24.25 -2.762 1 96.56 193 GLY B N 1
ATOM 3035 C CA . GLY B 1 193 ? 1.528 -25.375 -3.285 1 96.56 193 GLY B CA 1
ATOM 3036 C C . GLY B 1 193 ? 0.486 -24.953 -4.301 1 96.56 193 GLY B C 1
ATOM 3037 O O . GLY B 1 193 ? -0.631 -25.469 -4.309 1 96.56 193 GLY B O 1
ATOM 3038 N N . ILE B 1 194 ? 0.841 -23.922 -5.047 1 92.88 194 ILE B N 1
ATOM 3039 C CA . ILE B 1 194 ? -0.105 -23.453 -6.051 1 92.88 194 ILE B CA 1
ATOM 3040 C C . ILE B 1 194 ? 0.456 -23.703 -7.449 1 92.88 194 ILE B C 1
ATOM 3042 O O . ILE B 1 194 ? 1.65 -23.969 -7.605 1 92.88 194 ILE B O 1
ATOM 3046 N N . ARG B 1 195 ? -0.451 -23.969 -8.383 1 81.5 195 ARG B N 1
ATOM 3047 C CA . ARG B 1 195 ? -0.05 -24.234 -9.766 1 81.5 195 ARG B CA 1
ATOM 3048 C C . ARG B 1 195 ? -0.536 -23.125 -10.695 1 81.5 195 ARG B C 1
ATOM 3050 O O . ARG B 1 195 ? -1.557 -22.484 -10.422 1 81.5 195 ARG B O 1
#

Radius of gyration: 20.08 Å; Cα contacts (8 Å, |Δi|>4): 647; chains: 2; bounding box: 52×50×50 Å

Foldseek 3Di:
DFKEWEDAPLALLSVLLVLLCVLVVGDYHYDHDDLVVQSLVDPVNCVLPVVSDDGWIQHPVGHIDHDSLVNSCVSQVPHVQQPPDPVLNVLLVVLLVCCVPQACVQLVVLLCCCPVVVDDLVPDDPVSVVSNVVVLVVVLVCLVPAVANRHDDHHSSLSNNLSRLVVSVSSPDDCVVRVSSVNSNVVVCVSSVHD/DFKEWEDAPLALLSVLLVLLCVLVVGDYHYDYDDLVVQSLVDPVNCVLPVVSDDGWIQHPVGHIDHDSLVNSCVSQVPHVQQPPDPVLNVLLVVLLVCCVPQACVQLVVLLCCCPVVVDDLVPDDPVSVVSNVVVLVVVLVCLVPAVANRHDDHHSSLSNNLSRLVVSVSSPDDCVVRVSSVNSNVVVCVSSVHD

Nearest PDB structures (foldseek):
  3m3m-assembly1_A  TM=9.689E-01  e=1.170E-18  Pseudomonas protegens Pf-5
  4hz2-assembly1_A  TM=9.421E-01  e=1.345E-17  Xanthobacter autotrophicus Py2
  3m8n-assembly1_A  TM=9.510E-01  e=8.279E-16  Rhodopseudomonas palustris
  3wyw-assembly1_A  TM=8.990E-01  e=4.714E-12  Nilaparvata lugens
  7rhp-assembly1_A  TM=9.115E-01  e=7.733E-11  Apis mellifera

Solvent-accessible surface area (backbone atoms only — not comparable to full-atom values): 20406 Å² total; per-residue (Å²): 107,64,34,32,36,37,21,32,92,85,37,35,54,23,42,37,38,52,52,47,31,57,69,70,68,51,72,62,44,79,40,83,39,52,79,86,75,53,57,38,66,36,70,72,44,30,72,63,35,78,82,43,64,70,22,31,36,31,39,51,89,65,55,61,43,44,46,39,70,22,42,38,51,52,73,36,64,94,40,76,42,47,54,84,49,64,66,57,32,26,51,29,39,21,49,42,54,44,34,48,53,54,32,40,70,18,36,45,45,37,21,43,42,25,66,72,66,63,41,59,65,86,71,52,57,66,65,42,54,52,44,28,50,51,39,52,49,52,49,24,58,51,36,71,74,27,75,26,84,59,51,84,45,72,33,55,33,45,48,62,49,40,40,43,57,71,51,25,57,59,32,63,44,69,56,82,82,29,58,42,43,49,54,38,41,52,53,51,29,59,73,64,71,53,134,108,64,33,32,36,38,22,32,93,85,36,35,54,24,42,36,38,52,51,48,32,56,68,69,69,50,73,62,45,78,40,82,39,52,78,88,74,51,56,40,65,36,69,73,43,30,72,64,36,77,82,43,62,70,22,32,38,30,39,53,89,64,55,61,42,45,46,38,69,22,40,38,50,52,72,36,63,94,40,77,43,46,54,84,50,64,66,56,33,26,52,28,40,22,48,43,54,42,34,47,54,52,33,41,71,19,36,46,46,36,21,42,42,26,67,74,67,63,42,58,64,87,72,52,57,66,66,42,53,53,44,28,50,52,37,52,48,53,48,24,58,50,37,72,74,26,73,28,86,58,50,83,45,73,32,54,33,44,48,61,49,40,40,41,57,72,50,25,54,59,32,64,43,68,57,83,84,30,58,42,42,48,52,38,41,53,51,52,30,61,75,64,69,53,132

InterPro domains:
  IPR004045 Glutathione S-transferase, N-terminal [PF13409] (11-77)
  IPR004045 Glutathione S-transferase, N-terminal [PS50404] (1-83)
  IPR004046 Glutathione S-transferase, C-terminal [PF00043] (129-190)
  IPR010987 Glutathione S-transferase, C-terminal-like [PS50405] (85-195)
  IPR036249 Thioredoxin-like superfamily [SSF52833] (3-89)
  IPR036282 Glutathione S-transferase, C-terminal domain superfamily [SSF47616] (78-190)
  IPR040079 Glutathione transferase family [SFLDS00019] (3-190)

Secondary structure (DSSP, 8-state):
-PEEEEE-TT-HHHHHHHHHHHHHT--EEEEE--TTTTGGGSHHHHHH-TT--S-EEE-TTS-EEESHHHHHHHHHTTSTTS-SSHHHHHHHHHHHHHIIIIIHHHHHHHHIIIIIT---GGGS-HHHHHHHHHHHHHHHHHHTT-SSSSTTS--HHHHHHHHHHTTGGGGT--GGG-HHHHHHHHHHHHHHT--/-PEEEEE-TT-HHHHHHHHHHHHHT--EEEEE--TTTTGGGSHHHHHH-TT--S-EEE-TTS-EEESHHHHHHHHHTTSTTS-SSHHHHHHHHHHHHHIIIIIHHHHHHHHIIIIIT---GGGS-HHHHHHHHHHHHHHHHHHTT-SSSSTTS--HHHHHHHHHHTTGGGGT--GGG-HHHHHHHHHHHHHHT--